Protein AF-A0A927XDM3-F1 (afdb_monomer)

Nearest PDB structures (foldseek):
  4xz7-assembly1_A  TM=6.081E-01  e=1.871E-02  Streptococcus suis
  4xz7-assembly1_B  TM=6.356E-01  e=3.618E-02  Streptococcus suis
  3kd4-assembly1_A  TM=6.542E-01  e=2.753E-01  Parabacteroides distasonis ATCC 8503

Sequence (492 aa):
MLEIELCDEKDWSDNLYTIGISQMDKSLSIYLEDIDSFEKAIKDKEYFNKCAEEEISLCQDIDCDDAVKDWNFFKNNFDNLFEMADYVRLSFGRIDELEFLRKNKILKNKKVVLTGFYSLDDIEQIEKLEKKYNEFDNIYVQLTGNIDYVSLDDCKKTINKINEIVNSVKTLNLSPMENVMYVYDLVRNREYKEEEKEKGENSTKSRDLSKVLFGDKIVCVGFSKLYSFILRKLGIEIYINELEHTFDETSGHMRNIAHIVDPKYNIDGVYYFDSTWDSKIKGKSYLYKYKYFAKTKDQIEEENIRNNLIDEMIKTSMADLFESVSDIIYSDDQDALIEYIKTINYVSTMAIGKRIIDLSSILINYSKFDKDKFLDKFEECINYFCKDISAEKMLEILFNVRKIEYYINPEYYPFELIDLANIAYNSGWTFEDLSCLNNDEKFLYTIFGGSANIFVKQFKDYESKKNLEKEIAQVKLTRTLRNALDKKTHVE

Structure (mmCIF, N/CA/C/O backbone):
data_AF-A0A927XDM3-F1
#
_entry.id   AF-A0A927XDM3-F1
#
loop_
_atom_site.group_PDB
_atom_site.id
_atom_site.type_symbol
_atom_site.label_atom_id
_atom_site.label_alt_id
_atom_site.label_comp_id
_atom_site.label_asym_id
_atom_site.label_entity_id
_atom_site.label_seq_id
_atom_site.pdbx_PDB_ins_code
_atom_site.Cartn_x
_atom_site.Cartn_y
_atom_site.Cartn_z
_atom_site.occupancy
_atom_site.B_iso_or_equiv
_atom_site.auth_seq_id
_atom_site.auth_comp_id
_atom_site.auth_asym_id
_atom_site.auth_atom_id
_atom_site.pdbx_PDB_model_num
ATOM 1 N N . MET A 1 1 ? -8.895 13.170 22.038 1.00 75.19 1 MET A N 1
ATOM 2 C CA . MET A 1 1 ? -10.264 12.611 22.032 1.00 75.19 1 MET A CA 1
ATOM 3 C C . MET A 1 1 ? -10.433 11.735 23.256 1.00 75.19 1 MET A C 1
ATOM 5 O O . MET A 1 1 ? -9.469 11.090 23.654 1.00 75.19 1 MET A O 1
ATOM 9 N N . LEU A 1 2 ? -11.615 11.769 23.872 1.00 87.06 2 LEU A N 1
ATOM 10 C CA . LEU A 1 2 ? -11.936 10.986 25.068 1.00 87.06 2 LEU A CA 1
ATOM 11 C C . LEU A 1 2 ? -12.886 9.841 24.700 1.00 87.06 2 LEU A C 1
ATOM 13 O O . LEU A 1 2 ? -13.912 10.074 24.056 1.00 87.06 2 LEU A O 1
ATOM 17 N N . GLU A 1 3 ? -12.559 8.633 25.147 1.00 91.12 3 GLU A N 1
ATOM 18 C CA . GLU A 1 3 ? -13.411 7.446 25.055 1.00 91.12 3 GLU A CA 1
ATOM 19 C C . GLU A 1 3 ? -13.861 6.995 26.454 1.00 91.12 3 GLU A C 1
ATOM 21 O O . GLU A 1 3 ? -13.099 7.064 27.419 1.00 91.12 3 GLU A O 1
ATOM 26 N N . ILE A 1 4 ? -15.106 6.527 26.560 1.00 92.88 4 ILE A N 1
ATOM 27 C CA . ILE A 1 4 ? -15.579 5.748 27.710 1.00 92.88 4 ILE A CA 1
ATOM 28 C C . ILE A 1 4 ? -15.838 4.325 27.235 1.00 92.88 4 ILE A C 1
ATOM 3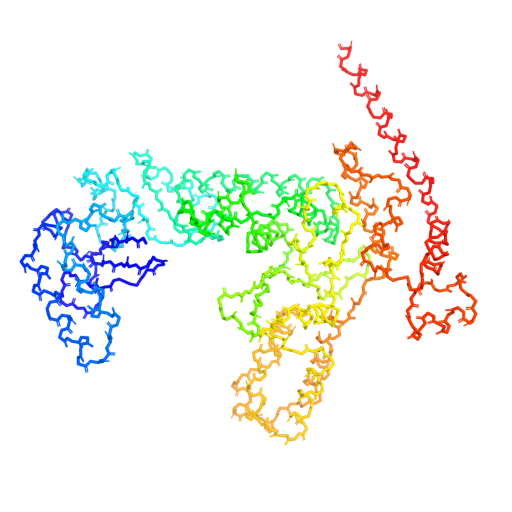0 O O . ILE A 1 4 ? -16.669 4.114 26.354 1.00 92.88 4 ILE A O 1
ATOM 34 N N . GLU A 1 5 ? -15.165 3.350 27.825 1.00 92.62 5 GLU A N 1
ATOM 35 C CA . GLU A 1 5 ? -15.413 1.934 27.572 1.00 92.62 5 GLU A CA 1
ATOM 36 C C . GLU A 1 5 ? -16.345 1.377 28.653 1.00 92.62 5 GLU A C 1
A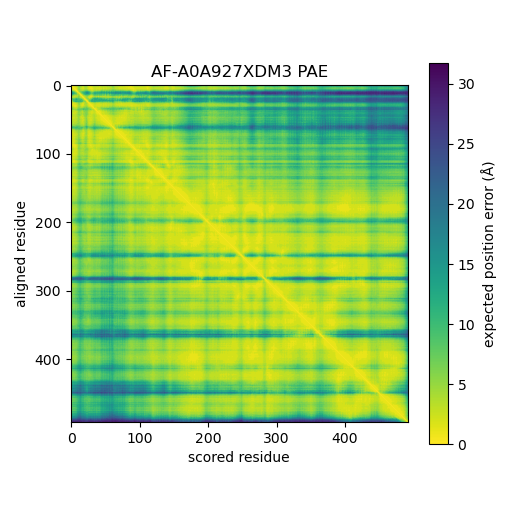TOM 38 O O . GLU A 1 5 ? -16.157 1.626 29.839 1.00 92.62 5 GLU A O 1
ATOM 43 N N . LEU A 1 6 ? -17.383 0.650 28.256 1.00 93.19 6 LEU A N 1
ATOM 44 C CA . LEU A 1 6 ? -18.324 -0.005 29.157 1.00 93.19 6 LEU A CA 1
ATOM 45 C C . LEU A 1 6 ? -18.084 -1.509 29.103 1.00 93.19 6 LEU A C 1
ATOM 47 O O . LEU A 1 6 ? -18.240 -2.115 28.041 1.00 93.19 6 LEU A O 1
ATOM 51 N N . CYS A 1 7 ? -17.736 -2.090 30.246 1.00 90.44 7 CYS A N 1
ATOM 52 C CA . CYS A 1 7 ? -17.370 -3.497 30.389 1.00 90.44 7 CYS A CA 1
ATOM 53 C C . CYS A 1 7 ? -18.324 -4.205 31.355 1.00 90.44 7 CYS A C 1
ATOM 55 O O . CYS A 1 7 ? -18.867 -3.571 32.251 1.00 90.44 7 CYS A O 1
ATOM 57 N N . ASP A 1 8 ? -18.511 -5.514 31.228 1.00 87.88 8 ASP A N 1
ATOM 58 C CA . ASP A 1 8 ? -19.307 -6.331 32.168 1.00 87.88 8 ASP A CA 1
ATOM 59 C C . ASP A 1 8 ? -18.548 -7.546 32.729 1.00 87.88 8 ASP A C 1
ATOM 61 O O . ASP A 1 8 ? -19.041 -8.277 33.594 1.00 87.88 8 ASP A O 1
ATOM 65 N N . GLU A 1 9 ? -17.315 -7.737 32.271 1.00 82.44 9 GLU A N 1
ATOM 66 C CA . GLU A 1 9 ? -16.350 -8.661 32.840 1.00 82.44 9 GLU A CA 1
ATOM 67 C C . GLU A 1 9 ? -15.187 -7.848 33.394 1.00 82.44 9 GLU A C 1
ATOM 69 O O . GLU A 1 9 ? -14.654 -6.978 32.711 1.00 82.44 9 GLU A O 1
ATOM 74 N N . LYS A 1 10 ? -14.827 -8.095 34.656 1.00 71.81 10 LYS A N 1
ATOM 75 C CA . LYS A 1 10 ? -13.660 -7.468 35.274 1.00 71.81 10 LYS A CA 1
ATOM 76 C C . LYS A 1 10 ? -12.417 -8.197 34.800 1.00 71.81 10 LYS A C 1
ATOM 78 O O . LYS A 1 10 ? -12.337 -9.409 34.998 1.00 71.81 10 LYS A O 1
ATOM 83 N N . ASP A 1 11 ? -11.466 -7.459 34.233 1.00 58.72 11 ASP A N 1
ATOM 84 C CA . ASP A 1 11 ? -10.171 -8.030 33.890 1.00 58.72 11 ASP A CA 1
ATOM 85 C C . ASP A 1 11 ? -9.396 -8.304 35.182 1.00 58.72 11 ASP A C 1
ATOM 87 O O . ASP A 1 11 ? -9.333 -9.463 35.586 1.00 58.72 11 ASP A O 1
ATOM 91 N N . TRP A 1 12 ? -8.867 -7.293 35.890 1.00 54.94 12 TRP A N 1
ATOM 92 C CA . TRP A 1 12 ? -7.896 -7.542 36.979 1.00 54.94 12 TRP A CA 1
ATOM 93 C C . TRP A 1 12 ? -8.115 -6.785 38.302 1.00 54.94 12 TRP A C 1
ATOM 95 O O . TRP A 1 12 ? -7.462 -7.133 39.286 1.00 54.94 12 TRP A O 1
ATOM 105 N N . SER A 1 13 ? -9.009 -5.790 38.375 1.00 60.94 13 SER A N 1
ATOM 106 C CA . SER A 1 13 ? -9.266 -5.029 39.611 1.00 60.94 13 SER A CA 1
ATOM 107 C C . SER A 1 13 ? -10.704 -5.196 40.104 1.00 60.94 13 SER A C 1
ATOM 109 O O . SER A 1 13 ? -11.640 -5.351 39.321 1.00 60.94 13 SER A O 1
ATOM 111 N N . ASP A 1 14 ? -10.899 -5.141 41.425 1.00 67.12 14 ASP A N 1
ATOM 112 C CA . ASP A 1 14 ? -12.238 -5.090 42.024 1.00 67.12 14 ASP A CA 1
ATOM 113 C C . ASP A 1 14 ? -12.919 -3.722 41.818 1.00 67.12 14 ASP A C 1
ATOM 115 O O . ASP A 1 14 ? -14.111 -3.582 42.117 1.00 67.12 14 ASP A O 1
ATOM 119 N N . ASN A 1 15 ? -12.203 -2.738 41.265 1.00 74.62 15 ASN A N 1
ATOM 120 C CA . ASN A 1 15 ? -12.685 -1.383 41.035 1.00 74.62 15 ASN A CA 1
ATOM 121 C C . ASN A 1 15 ? -13.685 -1.314 39.876 1.00 74.62 15 ASN A C 1
ATOM 123 O O . ASN A 1 15 ? -13.601 -2.046 38.894 1.00 74.62 15 ASN A O 1
ATOM 127 N N . LEU A 1 16 ? -14.657 -0.406 39.995 1.00 78.31 16 LEU A N 1
ATOM 128 C CA . LEU A 1 16 ? -15.640 -0.135 38.938 1.00 78.31 16 LEU A CA 1
ATOM 129 C C . LEU A 1 16 ? -15.058 0.728 37.812 1.00 78.31 16 LEU A C 1
ATOM 131 O O . LEU A 1 16 ? -15.636 0.773 36.733 1.00 78.31 16 LEU A O 1
ATOM 135 N N . TYR A 1 17 ? -13.932 1.401 38.052 1.00 82.94 17 TYR A N 1
ATOM 136 C CA . TYR A 1 17 ? -13.277 2.274 37.083 1.00 82.94 17 TYR A CA 1
ATOM 137 C C . TYR A 1 17 ? -11.819 1.878 36.918 1.00 82.94 17 TYR A C 1
ATOM 139 O O . TYR A 1 17 ? -11.118 1.704 37.914 1.00 82.94 17 TYR A O 1
ATOM 147 N N . THR A 1 18 ? -11.352 1.822 35.676 1.00 81.00 18 THR A N 1
ATOM 148 C CA . THR A 1 18 ? -9.933 1.647 35.339 1.00 81.00 18 THR A CA 1
ATOM 149 C C . THR A 1 18 ? -9.558 2.533 34.156 1.00 81.00 18 THR A C 1
ATOM 151 O O . THR A 1 18 ? -10.417 2.886 33.350 1.00 81.00 18 THR A O 1
ATOM 154 N N . ILE A 1 19 ? -8.279 2.892 34.018 1.00 78.88 19 ILE A N 1
ATOM 155 C CA . ILE A 1 19 ? -7.796 3.508 32.773 1.00 78.88 19 ILE A CA 1
ATOM 156 C C . ILE A 1 19 ? -7.815 2.434 31.688 1.00 78.88 19 ILE A C 1
ATOM 158 O O . ILE A 1 19 ? -7.207 1.375 31.847 1.00 78.88 19 ILE A O 1
ATOM 162 N N . GLY A 1 20 ? -8.549 2.705 30.613 1.00 63.19 20 GLY A N 1
ATOM 163 C CA . GLY A 1 20 ? -8.662 1.806 29.474 1.00 63.19 20 GLY A CA 1
ATOM 164 C C . GLY A 1 20 ? -7.456 1.928 28.549 1.00 63.19 20 GLY A C 1
ATOM 165 O O . GLY A 1 20 ? -6.890 3.010 28.380 1.00 63.19 20 GLY A O 1
ATOM 166 N N . ILE A 1 21 ? -7.090 0.827 27.895 1.00 61.19 21 ILE A N 1
ATOM 167 C CA . ILE A 1 21 ? -6.158 0.856 26.764 1.00 61.19 21 ILE A CA 1
ATOM 168 C C . ILE A 1 21 ? -7.001 1.030 25.501 1.00 61.19 21 ILE A C 1
ATOM 170 O O . ILE A 1 21 ? -7.742 0.127 25.116 1.00 61.19 21 ILE A O 1
ATOM 174 N N . SER A 1 22 ? -6.897 2.187 24.847 1.00 65.12 22 SER A N 1
ATOM 175 C CA . SER A 1 22 ? -7.654 2.480 23.623 1.00 65.12 22 SER A CA 1
ATOM 176 C C . SER A 1 22 ? -6.773 3.071 22.528 1.00 65.12 22 SER A C 1
ATOM 178 O O . SER A 1 22 ? -5.648 3.493 22.781 1.00 65.12 22 SER A O 1
ATOM 180 N N . GLN A 1 23 ? -7.314 3.146 21.310 1.00 61.59 23 GLN A N 1
ATOM 181 C CA . GLN A 1 23 ? -6.679 3.863 20.198 1.00 61.59 23 GLN A CA 1
ATOM 182 C C . GLN A 1 23 ? -6.833 5.395 20.302 1.00 61.59 23 GLN A C 1
ATOM 184 O O . GLN A 1 23 ? -6.335 6.121 19.443 1.00 61.59 23 GLN A O 1
ATOM 189 N N . MET A 1 24 ? -7.532 5.890 21.328 1.00 71.62 24 MET A N 1
ATOM 190 C CA . MET A 1 24 ? -7.765 7.310 21.598 1.00 71.62 24 MET A CA 1
ATOM 191 C C . MET A 1 24 ? -6.788 7.843 22.652 1.00 71.62 24 MET A C 1
ATOM 193 O O . MET A 1 24 ? -6.254 7.080 23.452 1.00 71.62 24 MET A O 1
ATOM 197 N N . ASP A 1 25 ? -6.610 9.170 22.693 1.00 70.38 25 ASP A N 1
ATOM 198 C CA . ASP A 1 25 ? -5.656 9.834 23.599 1.00 70.38 25 ASP A CA 1
ATOM 199 C C . ASP A 1 25 ? -5.871 9.487 25.081 1.00 70.38 25 ASP A C 1
ATOM 201 O O . ASP A 1 25 ? -4.912 9.457 25.844 1.00 70.38 25 ASP A O 1
ATOM 205 N N . LYS A 1 26 ? -7.130 9.287 25.500 1.00 83.50 26 LYS A N 1
ATOM 206 C CA . LYS A 1 26 ? -7.512 8.909 26.868 1.00 83.50 26 LYS A CA 1
ATOM 207 C C . LYS A 1 26 ? -8.747 8.018 26.841 1.00 83.50 26 LYS A C 1
ATOM 209 O O . LYS A 1 26 ? -9.722 8.357 26.163 1.00 83.50 26 LYS A O 1
ATOM 214 N N . SER A 1 27 ? -8.738 6.946 27.631 1.00 88.75 27 SER A N 1
ATOM 215 C CA . SER A 1 27 ? -9.899 6.072 27.814 1.00 88.75 27 SER A CA 1
ATOM 216 C C . SER A 1 27 ? -10.136 5.744 29.283 1.00 88.75 27 SER A C 1
ATOM 218 O O . SER A 1 27 ? -9.196 5.512 30.045 1.00 88.75 27 SER A O 1
ATOM 220 N N . LEU A 1 28 ? -11.406 5.761 29.677 1.00 90.75 28 LEU A N 1
ATOM 221 C CA . LEU A 1 28 ? -11.872 5.344 30.994 1.00 90.75 28 LEU A CA 1
ATOM 222 C C . LEU A 1 28 ? -12.797 4.141 30.819 1.00 90.75 28 LEU A C 1
ATOM 224 O O . LEU A 1 28 ? -13.868 4.276 30.224 1.00 90.75 28 LEU A O 1
ATOM 228 N N . SER A 1 29 ? -12.416 2.996 31.374 1.00 90.56 29 SER A N 1
ATOM 229 C CA . SER A 1 29 ? -13.266 1.809 31.414 1.00 90.56 29 SER A CA 1
ATOM 230 C C . SER A 1 29 ? -14.144 1.845 32.667 1.00 90.56 29 SER A C 1
ATOM 232 O O . SER A 1 29 ? -13.667 2.122 33.770 1.00 90.56 29 SER A O 1
ATOM 234 N N . ILE A 1 30 ? -15.437 1.583 32.493 1.00 91.06 30 ILE A N 1
ATOM 235 C CA . ILE A 1 30 ? -16.455 1.515 33.540 1.00 91.06 30 ILE A CA 1
ATOM 236 C C . ILE A 1 30 ? -17.048 0.111 33.518 1.00 91.06 30 ILE A C 1
ATOM 238 O O . ILE A 1 30 ? -17.697 -0.283 32.547 1.00 91.06 30 ILE A O 1
ATOM 242 N N . TYR A 1 31 ? -16.862 -0.631 34.602 1.00 89.81 31 TYR A N 1
ATOM 243 C CA . TYR A 1 31 ? -17.476 -1.940 34.769 1.00 89.81 31 TYR A CA 1
ATOM 244 C C . TYR A 1 31 ? -18.938 -1.783 35.183 1.00 89.81 31 TYR A C 1
ATOM 246 O O . TYR A 1 31 ? -19.283 -0.942 36.007 1.00 89.81 31 TYR A O 1
ATOM 254 N N . LEU A 1 32 ? -19.812 -2.593 34.606 1.00 89.44 32 LEU A N 1
ATOM 255 C CA . LEU A 1 32 ? -21.243 -2.602 34.854 1.00 89.44 32 LEU A CA 1
ATOM 256 C C . LEU A 1 32 ? -21.636 -3.983 35.369 1.00 89.44 32 LEU A C 1
ATOM 258 O O . LEU A 1 32 ? -21.255 -5.002 34.799 1.00 89.44 32 LEU A O 1
ATOM 262 N N . GLU A 1 33 ? -22.394 -4.018 36.461 1.00 83.62 33 GLU A N 1
ATOM 263 C CA . GLU A 1 33 ? -22.899 -5.279 37.019 1.00 83.62 33 GLU A CA 1
ATOM 264 C C . GLU A 1 33 ? -24.073 -5.811 36.192 1.00 83.62 33 GLU A C 1
ATOM 266 O O . GLU A 1 33 ? -24.224 -7.018 36.006 1.00 83.62 33 GLU A O 1
ATOM 271 N N . ASP A 1 34 ? -24.902 -4.894 35.692 1.00 83.56 34 ASP A N 1
ATOM 272 C CA . ASP A 1 34 ? -26.066 -5.184 34.874 1.00 83.56 34 ASP A CA 1
ATOM 273 C C . ASP A 1 34 ? -26.437 -3.987 33.977 1.00 83.56 34 ASP A C 1
ATOM 275 O O . ASP A 1 34 ? -25.771 -2.950 33.926 1.00 83.56 34 ASP A O 1
ATOM 279 N N . ILE A 1 35 ? -27.543 -4.144 33.255 1.00 81.31 35 ILE A N 1
ATOM 280 C CA . ILE A 1 35 ? -28.071 -3.168 32.304 1.00 81.31 35 ILE A CA 1
ATOM 281 C C . ILE A 1 35 ? -28.556 -1.848 32.946 1.00 81.31 35 ILE A C 1
ATOM 283 O O . ILE A 1 35 ? -28.614 -0.821 32.264 1.00 81.31 35 ILE A O 1
ATOM 287 N N . ASP A 1 36 ? -28.934 -1.872 34.230 1.00 84.94 36 ASP A N 1
ATOM 288 C CA . ASP A 1 36 ? -29.385 -0.723 35.040 1.00 84.94 36 ASP A CA 1
ATOM 289 C C . ASP A 1 36 ? -28.214 0.023 35.700 1.00 84.94 36 ASP A C 1
ATOM 291 O O . ASP A 1 36 ? -28.317 1.199 36.059 1.00 84.94 36 ASP A O 1
ATOM 295 N N . SER A 1 37 ? -27.080 -0.667 35.759 1.00 84.12 37 SER A N 1
ATOM 296 C CA . SER A 1 37 ? -25.703 -0.248 35.978 1.00 84.12 37 SER A CA 1
ATOM 297 C C . SER A 1 37 ? -25.343 1.215 35.727 1.00 84.12 37 SER A C 1
ATOM 299 O O . SER A 1 37 ? -24.777 1.936 36.557 1.00 84.12 37 SER A O 1
ATOM 301 N N . PHE A 1 38 ? -25.606 1.614 34.487 1.00 89.31 38 PHE A N 1
ATOM 302 C CA . PHE A 1 38 ? -24.821 2.628 33.798 1.00 89.31 38 PHE A CA 1
ATOM 303 C C . PHE A 1 38 ? -25.061 4.045 34.309 1.00 89.31 38 PHE A C 1
ATOM 305 O O . PHE A 1 38 ? -24.111 4.742 34.665 1.00 89.31 38 PHE A O 1
ATOM 312 N N . GLU A 1 39 ? -26.323 4.475 34.395 1.00 86.12 39 GLU A N 1
ATOM 313 C CA . GLU A 1 39 ? -26.633 5.835 34.846 1.00 86.12 39 GLU A CA 1
ATOM 314 C C . GLU A 1 39 ? -26.163 6.097 36.276 1.00 86.12 39 GLU A C 1
ATOM 316 O O . GLU A 1 39 ? -25.776 7.220 36.599 1.00 86.12 39 GLU A O 1
ATOM 321 N N . LYS A 1 40 ? -26.201 5.070 37.132 1.00 87.31 40 LYS A N 1
ATOM 322 C CA . LYS A 1 40 ? -25.673 5.159 38.491 1.00 87.31 40 LYS A CA 1
ATOM 323 C C . LYS A 1 40 ? -24.156 5.327 38.451 1.00 87.31 40 LYS A C 1
ATOM 325 O O . LYS A 1 40 ? -23.647 6.254 39.071 1.00 87.31 40 LYS A O 1
ATOM 330 N N . ALA A 1 41 ? -23.458 4.495 37.677 1.00 87.12 41 ALA A N 1
ATOM 331 C CA . ALA A 1 41 ? -22.002 4.533 37.566 1.00 87.12 41 ALA A CA 1
ATOM 332 C C . ALA A 1 41 ? -21.479 5.890 37.061 1.00 87.12 41 ALA A C 1
ATOM 334 O O . ALA A 1 41 ? -20.530 6.429 37.615 1.00 87.12 41 ALA A O 1
ATOM 335 N N . ILE A 1 42 ? -22.113 6.521 36.073 1.00 88.56 42 ILE A N 1
ATOM 336 C CA . ILE A 1 42 ? -21.639 7.830 35.575 1.00 88.56 42 ILE A CA 1
ATOM 337 C C . ILE A 1 42 ? -21.996 9.016 36.489 1.00 88.56 42 ILE A C 1
ATOM 339 O O . ILE A 1 42 ? -21.547 10.131 36.245 1.00 88.56 42 ILE A O 1
ATOM 343 N N . LYS A 1 43 ? -22.819 8.803 37.526 1.00 88.69 43 LYS A N 1
ATOM 344 C CA . LYS A 1 43 ? -23.237 9.839 38.491 1.00 88.69 43 LYS A CA 1
ATOM 345 C C . LYS A 1 43 ? -22.589 9.668 39.872 1.00 88.69 43 LYS A C 1
ATOM 347 O O . LYS A 1 43 ? -22.655 10.591 40.683 1.00 88.69 43 LYS A O 1
ATOM 352 N N . ASP A 1 44 ? -21.964 8.523 40.152 1.00 90.75 44 ASP A N 1
ATOM 353 C CA . ASP A 1 44 ? -21.393 8.190 41.464 1.00 90.75 44 ASP A CA 1
ATOM 354 C C . ASP A 1 44 ? -19.975 8.757 41.655 1.00 90.75 44 ASP A C 1
ATOM 356 O O . ASP A 1 44 ? -18.963 8.055 41.629 1.00 90.75 44 ASP A O 1
ATOM 360 N N . LYS A 1 45 ? -19.902 10.078 41.846 1.00 91.69 45 LYS A N 1
ATOM 361 C CA . LYS A 1 45 ? -18.635 10.800 42.033 1.00 91.69 45 LYS A CA 1
ATOM 362 C C . LYS A 1 45 ? -17.870 10.365 43.281 1.00 91.69 45 LYS A C 1
ATOM 364 O O . LYS A 1 45 ? -16.642 10.406 43.296 1.00 91.69 45 LYS A O 1
ATOM 369 N N . GLU A 1 46 ? -18.584 10.012 44.347 1.00 90.81 46 GLU A N 1
ATOM 370 C CA . GLU A 1 46 ? -17.966 9.612 45.612 1.00 90.81 46 GLU A CA 1
ATOM 371 C C . GLU A 1 46 ? -17.207 8.298 45.434 1.00 90.81 46 GLU A C 1
ATOM 373 O O . GLU A 1 46 ? -16.020 8.224 45.762 1.00 90.81 46 GLU A O 1
ATOM 378 N N . TYR A 1 47 ? -17.857 7.301 44.831 1.00 88.69 47 TYR A N 1
ATOM 379 C CA . TYR A 1 47 ? -17.221 6.023 44.549 1.00 88.69 47 TYR A CA 1
ATOM 380 C C . TYR A 1 47 ? -16.106 6.153 43.501 1.00 88.69 47 TYR A C 1
ATOM 382 O O . TYR A 1 47 ? -15.026 5.597 43.695 1.00 88.69 47 TYR A O 1
ATOM 390 N N . PHE A 1 48 ? -16.304 6.966 42.454 1.00 91.38 48 PHE A N 1
ATOM 391 C CA . PHE A 1 48 ? -15.245 7.273 41.486 1.00 91.38 48 PHE A CA 1
ATOM 392 C C . PHE A 1 48 ? -13.995 7.856 42.154 1.00 91.38 48 PHE A C 1
ATOM 394 O O . PHE A 1 48 ? -12.888 7.383 41.907 1.00 91.38 48 PHE A O 1
ATOM 401 N N . ASN A 1 49 ? -14.154 8.867 43.016 1.00 90.94 49 ASN A N 1
ATOM 402 C CA . ASN A 1 49 ? -13.025 9.502 43.700 1.00 90.94 49 ASN A CA 1
ATOM 403 C C . ASN A 1 49 ? -12.252 8.511 44.565 1.00 90.94 49 ASN A C 1
ATOM 405 O O . ASN A 1 49 ? -11.026 8.585 44.605 1.00 90.94 49 ASN A O 1
ATOM 409 N N . LYS A 1 50 ? -12.964 7.590 45.223 1.00 89.94 50 LYS A N 1
ATOM 410 C CA . LYS A 1 50 ? -12.350 6.527 46.013 1.00 89.94 50 LYS A CA 1
ATOM 411 C C . LYS A 1 50 ? -11.492 5.611 45.135 1.00 89.94 50 LYS A C 1
ATOM 413 O O . LYS A 1 50 ? -10.318 5.433 45.441 1.00 89.94 50 LYS A O 1
ATOM 418 N N . CYS A 1 51 ? -12.040 5.093 44.031 1.00 88.19 51 CYS A N 1
ATOM 419 C CA . CYS A 1 51 ? -11.275 4.259 43.096 1.00 88.19 51 CYS A CA 1
ATOM 420 C C . CYS A 1 51 ? -10.071 5.019 42.522 1.00 88.19 51 CYS A C 1
ATOM 422 O O . CYS A 1 51 ? -8.964 4.498 42.518 1.00 88.19 51 CYS A O 1
ATOM 424 N N . ALA A 1 52 ? -10.254 6.274 42.102 1.00 88.81 52 ALA A N 1
ATOM 425 C CA . ALA A 1 52 ? -9.169 7.085 41.556 1.00 88.81 52 ALA A CA 1
ATOM 426 C C . ALA A 1 52 ? -8.042 7.331 42.578 1.00 88.81 52 ALA A C 1
ATOM 428 O O . ALA A 1 52 ? -6.877 7.352 42.200 1.00 88.81 52 ALA A O 1
ATOM 429 N N . GLU A 1 53 ? -8.354 7.524 43.863 1.00 89.81 53 GLU A N 1
ATOM 430 C CA . GLU A 1 53 ? -7.341 7.686 44.919 1.00 89.81 53 GLU A CA 1
ATOM 431 C C . GLU A 1 53 ? -6.550 6.400 45.175 1.00 89.81 53 GLU A C 1
ATOM 433 O O . GLU A 1 53 ? -5.327 6.460 45.306 1.00 89.81 53 GLU A O 1
ATOM 438 N N . GLU A 1 54 ? -7.230 5.252 45.202 1.00 87.75 54 GLU A N 1
ATOM 439 C CA . GLU A 1 54 ? -6.589 3.938 45.327 1.00 87.75 54 GLU A CA 1
ATOM 440 C C . GLU A 1 54 ? -5.649 3.671 44.139 1.00 87.75 54 GLU A C 1
ATOM 442 O O . GLU A 1 54 ? -4.486 3.316 44.335 1.00 87.75 54 GLU A O 1
ATOM 447 N N . GLU A 1 55 ? -6.106 3.933 42.913 1.00 86.94 55 GLU A N 1
ATOM 448 C CA . GLU A 1 55 ? -5.321 3.729 41.689 1.00 86.94 55 GLU A CA 1
ATOM 449 C C . GLU A 1 55 ? -4.151 4.719 41.559 1.00 86.94 55 GLU A C 1
ATOM 451 O O . GLU A 1 55 ? -3.052 4.320 41.178 1.00 86.94 55 GLU A O 1
ATOM 456 N N . ILE A 1 56 ? -4.331 5.997 41.922 1.00 87.12 56 ILE A N 1
ATOM 457 C CA . ILE A 1 56 ? -3.229 6.979 41.954 1.00 87.12 56 ILE A CA 1
ATOM 458 C C . ILE A 1 56 ? -2.143 6.533 42.933 1.00 87.12 56 ILE A C 1
ATOM 460 O O . ILE A 1 56 ? -0.964 6.612 42.589 1.00 87.12 56 ILE A O 1
ATOM 464 N N . SER A 1 57 ? -2.522 6.059 44.126 1.00 85.69 57 SER A N 1
ATOM 465 C CA . SER A 1 57 ? -1.560 5.560 45.115 1.00 85.69 57 SER A CA 1
ATOM 466 C C . SER A 1 57 ? -0.758 4.385 44.555 1.00 85.69 57 SER A C 1
ATOM 468 O O . SER A 1 57 ? 0.465 4.382 44.657 1.00 85.69 57 SER A O 1
ATOM 470 N N . LEU A 1 58 ? -1.429 3.427 43.908 1.00 84.38 58 LEU A N 1
ATOM 471 C CA . LEU A 1 58 ? -0.770 2.281 43.276 1.00 84.38 58 LEU A CA 1
ATOM 472 C C . LEU A 1 58 ? 0.174 2.709 42.145 1.00 84.38 58 LEU A C 1
ATOM 474 O O . LEU A 1 58 ? 1.287 2.199 42.058 1.00 84.38 58 LEU A O 1
ATOM 478 N N . CYS A 1 59 ? -0.239 3.658 41.299 1.00 83.25 59 CYS A N 1
ATOM 479 C CA . CYS A 1 59 ? 0.580 4.156 40.190 1.00 83.25 59 CYS A CA 1
ATOM 480 C C . CYS A 1 59 ? 1.834 4.900 40.676 1.00 83.25 59 CYS A C 1
ATOM 482 O O . CYS A 1 59 ? 2.884 4.794 40.044 1.00 83.25 59 CYS A O 1
ATOM 484 N N . GLN A 1 60 ? 1.737 5.632 41.791 1.00 82.19 60 GLN A N 1
ATOM 485 C CA . GLN A 1 60 ? 2.880 6.308 42.415 1.00 82.19 60 GLN A CA 1
ATOM 486 C C . GLN A 1 60 ? 3.902 5.313 42.973 1.00 82.19 60 GLN A C 1
ATOM 488 O O . GLN A 1 60 ? 5.101 5.556 42.870 1.00 82.19 60 GLN A O 1
ATOM 493 N N . ASP A 1 61 ? 3.449 4.175 43.501 1.00 78.06 61 ASP A N 1
ATOM 494 C CA . ASP A 1 61 ? 4.336 3.134 44.035 1.00 78.06 61 ASP A CA 1
ATOM 495 C C . ASP A 1 61 ? 5.155 2.414 42.942 1.00 78.06 61 ASP A C 1
ATOM 497 O O . ASP A 1 61 ? 6.201 1.833 43.239 1.00 78.06 61 ASP A O 1
ATOM 501 N N . ILE A 1 62 ? 4.708 2.465 41.681 1.00 82.81 62 ILE A N 1
ATOM 502 C CA . ILE A 1 62 ? 5.383 1.861 40.515 1.00 82.81 62 ILE A CA 1
ATOM 503 C C . ILE A 1 62 ? 5.944 2.895 39.521 1.00 82.81 62 ILE A C 1
ATOM 505 O O . ILE A 1 62 ? 6.309 2.525 38.406 1.00 82.81 62 ILE A O 1
ATOM 509 N N . ASP A 1 63 ? 6.022 4.168 39.923 1.00 78.75 63 ASP A N 1
ATOM 510 C CA . ASP A 1 63 ? 6.603 5.281 39.148 1.00 78.75 63 ASP A CA 1
ATOM 511 C C . ASP A 1 63 ? 5.932 5.507 37.770 1.00 78.75 63 ASP A C 1
ATOM 513 O O . ASP A 1 63 ? 6.572 5.818 36.763 1.00 78.75 63 ASP A O 1
ATOM 517 N N . CYS A 1 64 ? 4.604 5.333 37.702 1.00 81.25 64 CYS A N 1
ATOM 518 C CA . CYS A 1 64 ? 3.815 5.512 36.479 1.00 81.25 64 CYS A CA 1
ATOM 519 C C . CYS A 1 64 ? 3.196 6.922 36.394 1.00 81.25 64 CYS A C 1
ATOM 521 O O . CYS A 1 64 ? 1.987 7.115 36.561 1.00 81.25 64 CYS A O 1
ATOM 523 N N . ASP A 1 65 ? 4.034 7.925 36.119 1.00 83.38 65 ASP A N 1
ATOM 524 C CA . ASP A 1 65 ? 3.646 9.345 36.084 1.00 83.38 65 ASP A CA 1
ATOM 525 C C . ASP A 1 65 ? 2.489 9.663 35.122 1.00 83.38 65 ASP A C 1
ATOM 527 O O . ASP A 1 65 ? 1.654 10.526 35.407 1.00 83.38 65 ASP A O 1
ATOM 531 N N . ASP A 1 66 ? 2.418 8.988 33.975 1.00 83.38 66 ASP A N 1
ATOM 532 C CA . ASP A 1 66 ? 1.386 9.262 32.972 1.00 83.38 66 ASP A CA 1
ATOM 533 C C . ASP A 1 66 ? 0.006 8.754 33.408 1.00 83.38 66 ASP A C 1
ATOM 535 O O . ASP A 1 66 ? -0.978 9.489 33.293 1.00 83.38 66 ASP A O 1
ATOM 539 N N . ALA A 1 67 ? -0.068 7.578 34.040 1.00 83.06 67 ALA A N 1
ATOM 540 C CA . ALA A 1 67 ? -1.316 7.076 34.615 1.00 83.06 67 ALA A CA 1
ATOM 541 C C . ALA A 1 67 ? -1.829 7.989 35.742 1.00 83.06 67 ALA A C 1
ATOM 543 O O . ALA A 1 67 ? -3.026 8.273 35.828 1.00 83.06 67 ALA A O 1
ATOM 544 N N . VAL A 1 68 ? -0.927 8.531 36.571 1.00 86.12 68 VAL A N 1
ATOM 545 C CA . VAL A 1 68 ? -1.284 9.518 37.604 1.00 86.12 68 VAL A CA 1
ATOM 546 C C . VAL A 1 68 ? -1.857 10.793 36.976 1.00 86.12 68 VAL A C 1
ATOM 548 O O . VAL A 1 68 ? -2.848 11.339 37.475 1.00 86.12 68 VAL A O 1
ATOM 551 N N . LYS A 1 69 ? -1.271 11.294 35.880 1.00 88.38 69 LYS A N 1
ATOM 552 C CA . LYS A 1 69 ? -1.802 12.466 35.157 1.00 88.38 69 LYS A CA 1
ATOM 553 C C . LYS A 1 69 ? -3.195 12.197 34.596 1.00 88.38 69 LYS A C 1
ATOM 555 O O . LYS A 1 69 ? -4.054 13.079 34.676 1.00 88.38 69 LYS A O 1
ATOM 560 N N . ASP A 1 70 ? -3.435 11.007 34.059 1.00 88.81 70 ASP A N 1
ATOM 561 C CA . ASP A 1 70 ? -4.728 10.636 33.488 1.00 88.81 70 ASP A CA 1
ATOM 562 C C . ASP A 1 70 ? -5.814 10.475 34.546 1.00 88.81 70 ASP A C 1
ATOM 564 O O . ASP A 1 70 ? -6.885 11.072 34.408 1.00 88.81 70 ASP A O 1
ATOM 568 N N . TRP A 1 71 ? -5.526 9.809 35.664 1.00 90.62 71 TRP A N 1
ATOM 569 C CA . TRP A 1 71 ? -6.461 9.745 36.788 1.00 90.62 71 TRP A CA 1
ATOM 570 C C . TRP A 1 71 ? -6.808 11.125 37.343 1.00 90.62 71 TRP A C 1
ATOM 572 O O . TRP A 1 71 ? -7.983 11.427 37.569 1.00 90.62 71 TRP A O 1
ATOM 582 N N . ASN A 1 72 ? -5.813 12.000 37.510 1.00 90.44 72 ASN A N 1
ATOM 583 C CA . ASN A 1 72 ? -6.054 13.377 37.940 1.00 90.44 72 ASN A CA 1
ATOM 584 C C . ASN A 1 72 ? -6.900 14.153 36.924 1.00 90.44 72 ASN A C 1
ATOM 586 O O . ASN A 1 72 ? -7.782 14.923 37.312 1.00 90.44 72 ASN A O 1
ATOM 590 N N . PHE A 1 73 ? -6.670 13.944 35.626 1.00 91.56 73 PHE A N 1
ATOM 591 C CA . PHE A 1 73 ? -7.514 14.509 34.580 1.00 91.56 73 PHE A CA 1
ATOM 592 C C . PHE A 1 73 ? -8.963 14.026 34.718 1.00 91.56 73 PHE A C 1
ATOM 594 O O . PHE A 1 73 ? -9.865 14.865 34.738 1.00 91.56 73 PHE A O 1
ATOM 601 N N . PHE A 1 74 ? -9.204 12.722 34.870 1.00 92.44 74 PHE A N 1
ATOM 602 C CA . PHE A 1 74 ? -10.560 12.189 35.016 1.00 92.44 74 PHE A CA 1
ATOM 603 C C . PHE A 1 74 ? -11.250 12.706 36.280 1.00 92.44 74 PHE A C 1
ATOM 605 O O . PHE A 1 74 ? -12.377 13.192 36.211 1.00 92.44 74 PHE A O 1
ATOM 612 N N . LYS A 1 75 ? -10.546 12.719 37.415 1.00 92.19 75 LYS A N 1
ATOM 613 C CA . LYS A 1 75 ? -11.050 13.239 38.695 1.00 92.19 75 LYS A CA 1
ATOM 614 C C . LYS A 1 75 ? -11.479 14.698 38.615 1.00 92.19 75 LYS A C 1
ATOM 616 O O . LYS A 1 75 ? -12.575 15.048 39.051 1.00 92.19 75 LYS A O 1
ATOM 621 N N . ASN A 1 76 ? -10.653 15.543 38.004 1.00 92.94 76 ASN A N 1
ATOM 622 C CA . ASN A 1 76 ? -10.945 16.970 37.865 1.00 92.94 76 ASN A CA 1
ATOM 623 C C . ASN A 1 76 ? -12.093 17.260 36.890 1.00 92.94 76 ASN A C 1
ATOM 625 O O . ASN A 1 76 ? -12.690 18.333 36.961 1.00 92.94 76 ASN A O 1
ATOM 629 N N . ASN A 1 77 ? -12.413 16.319 35.999 1.00 92.81 77 ASN A N 1
ATOM 630 C CA . ASN A 1 77 ? -13.424 16.495 34.960 1.00 92.81 77 ASN A CA 1
ATOM 631 C C . ASN A 1 77 ? -14.657 15.596 35.134 1.00 92.81 77 ASN A C 1
ATOM 633 O O . ASN A 1 77 ? -15.522 15.641 34.265 1.00 92.81 77 ASN A O 1
ATOM 637 N N . PHE A 1 78 ? -14.773 14.826 36.229 1.00 92.06 78 PHE A N 1
ATOM 638 C CA . PHE A 1 78 ? -15.783 13.768 36.404 1.00 92.06 78 PHE A CA 1
ATOM 639 C C . PHE A 1 78 ? -17.199 14.183 35.985 1.00 92.06 78 PHE A C 1
ATOM 641 O O . PHE A 1 78 ? -17.819 13.515 35.162 1.00 92.06 78 PHE A O 1
ATOM 648 N N . ASP A 1 79 ? -17.666 15.335 36.477 1.00 90.88 79 ASP A N 1
ATOM 649 C CA . ASP A 1 79 ? -19.030 15.829 36.237 1.00 90.88 79 ASP A CA 1
ATOM 650 C C . ASP A 1 79 ? -19.335 16.075 34.747 1.00 90.88 79 ASP A C 1
ATOM 652 O O . ASP A 1 79 ? -20.497 16.092 34.348 1.00 90.88 79 ASP A O 1
ATOM 656 N N . ASN A 1 80 ? -18.298 16.258 33.925 1.00 90.88 80 ASN A N 1
ATOM 657 C CA . ASN A 1 80 ? -18.400 16.507 32.490 1.00 90.88 80 ASN A CA 1
ATOM 658 C C . ASN A 1 80 ? -17.813 15.370 31.640 1.00 90.88 80 ASN A C 1
ATOM 660 O O . ASN A 1 80 ? -17.857 15.479 30.418 1.00 90.88 80 ASN A O 1
ATOM 664 N N . LEU A 1 81 ? -17.275 14.291 32.228 1.00 89.88 81 LEU A N 1
ATOM 665 C CA . LEU A 1 81 ? -16.570 13.243 31.472 1.00 89.88 81 LEU A CA 1
ATOM 666 C C . LEU A 1 81 ? -17.439 12.632 30.387 1.00 89.88 81 LEU A C 1
ATOM 668 O O . LEU A 1 81 ? -17.011 12.521 29.241 1.00 89.88 81 LEU A O 1
ATOM 672 N N . PHE A 1 82 ? -18.672 12.279 30.743 1.00 89.81 82 PHE A N 1
ATOM 673 C CA . PHE A 1 82 ? -19.596 11.709 29.779 1.00 89.81 82 PHE A CA 1
ATOM 674 C C . PHE A 1 82 ? -19.892 12.691 28.644 1.00 89.81 82 PHE A C 1
ATOM 676 O O . PHE A 1 82 ? -19.912 12.288 27.489 1.00 89.81 82 PHE A O 1
ATOM 683 N N . GLU A 1 83 ? -20.053 13.985 28.928 1.00 89.56 83 GLU A N 1
ATOM 684 C CA . GLU A 1 83 ? -20.270 15.003 27.894 1.00 89.56 83 GLU A CA 1
ATOM 685 C C . GLU A 1 83 ? -19.032 15.221 27.015 1.00 89.56 83 GLU A C 1
ATOM 687 O O . GLU A 1 83 ? -19.168 15.339 25.800 1.00 89.56 83 GLU A O 1
ATOM 692 N N . MET A 1 84 ? -17.836 15.178 27.604 1.00 89.56 84 MET A N 1
ATOM 693 C CA . MET A 1 84 ? -16.551 15.293 26.909 1.00 89.56 84 MET A CA 1
ATOM 694 C C . MET A 1 84 ? -16.210 14.073 26.049 1.00 89.56 84 MET A C 1
ATOM 696 O O . MET A 1 84 ? -15.394 14.194 25.138 1.00 89.56 84 MET A O 1
ATOM 700 N N . ALA A 1 85 ? -16.785 12.905 26.344 1.00 90.25 85 ALA A N 1
ATOM 701 C CA . ALA A 1 85 ? -16.531 11.691 25.584 1.00 90.25 85 ALA A CA 1
ATOM 702 C C . ALA A 1 85 ? -17.180 11.781 24.196 1.00 90.25 85 ALA A C 1
ATOM 704 O O . ALA A 1 85 ? -18.400 11.949 24.068 1.00 90.25 85 ALA A O 1
ATOM 705 N N . ASP A 1 86 ? -16.351 11.644 23.162 1.00 86.81 86 ASP A N 1
ATOM 706 C CA . ASP A 1 86 ? -16.794 11.565 21.769 1.00 86.81 86 ASP A CA 1
ATOM 707 C C . ASP A 1 86 ? -17.382 10.178 21.478 1.00 86.81 86 ASP A C 1
ATOM 709 O O . ASP A 1 86 ? -18.391 10.048 20.775 1.00 86.81 86 ASP A O 1
ATOM 713 N N . TYR A 1 87 ? -16.750 9.154 22.060 1.00 92.44 87 TYR A N 1
ATOM 714 C CA . TYR A 1 87 ? -17.034 7.744 21.835 1.00 92.44 87 TYR A CA 1
ATOM 715 C C . TYR A 1 87 ? -17.413 7.031 23.134 1.00 92.44 87 TYR A C 1
ATOM 717 O O . TYR A 1 87 ? -16.808 7.253 24.184 1.00 92.44 87 TYR A O 1
ATOM 725 N N . VAL A 1 88 ? -18.404 6.143 23.038 1.00 94.56 88 VAL A N 1
ATOM 726 C CA . VAL A 1 88 ? -18.741 5.172 24.083 1.00 94.56 88 VAL A CA 1
ATOM 727 C C . VAL A 1 88 ? -18.589 3.779 23.497 1.00 94.56 88 VAL A C 1
ATOM 729 O O . VAL A 1 88 ? -19.374 3.383 22.636 1.00 94.56 88 VAL A O 1
ATOM 732 N N . ARG A 1 89 ? -17.579 3.036 23.936 1.00 94.00 89 ARG A N 1
ATOM 733 C CA . ARG A 1 89 ? -17.301 1.687 23.453 1.00 94.00 89 ARG A CA 1
ATOM 734 C C . ARG A 1 89 ? -18.002 0.654 24.322 1.00 94.00 89 ARG A C 1
ATOM 736 O O . ARG A 1 89 ? -17.954 0.740 25.542 1.00 94.00 89 ARG A O 1
ATOM 743 N N . LEU A 1 90 ? -18.650 -0.320 23.694 1.00 94.19 90 LEU A N 1
ATOM 744 C CA . LEU A 1 90 ? -19.302 -1.439 24.375 1.00 94.19 90 LEU A CA 1
ATOM 745 C C . LEU A 1 90 ? -18.406 -2.671 24.293 1.00 94.19 90 LEU A C 1
ATOM 747 O O . LEU A 1 90 ? -18.072 -3.114 23.191 1.00 94.19 90 LEU A O 1
ATOM 751 N N . SER A 1 91 ? -18.025 -3.214 25.443 1.00 90.88 91 SER A N 1
ATOM 752 C CA . SER A 1 91 ? -17.199 -4.413 25.593 1.00 90.88 91 SER A CA 1
ATOM 753 C C . SER A 1 91 ? -17.927 -5.387 26.521 1.00 90.88 91 SER A C 1
ATOM 755 O O . SER A 1 91 ? -17.565 -5.565 27.682 1.00 90.88 91 SER A O 1
ATOM 757 N N . PHE A 1 92 ? -19.032 -5.953 26.030 1.00 91.50 92 PHE A N 1
ATOM 758 C CA . PHE A 1 92 ? -19.889 -6.837 26.819 1.00 91.50 92 PHE A CA 1
ATOM 759 C C . PHE A 1 92 ? -19.706 -8.306 26.429 1.00 91.50 92 PHE A C 1
ATOM 761 O O . PHE A 1 92 ? -19.819 -8.667 25.256 1.00 91.50 92 PHE A O 1
ATOM 768 N N . GLY A 1 93 ? -19.467 -9.165 27.418 1.00 86.81 93 GLY A N 1
ATOM 769 C CA . GLY A 1 93 ? -19.489 -10.622 27.288 1.00 86.81 93 GLY A CA 1
ATOM 770 C C . GLY A 1 93 ? -20.826 -11.256 27.692 1.00 86.81 93 GLY A C 1
ATOM 771 O O . GLY A 1 93 ? -21.148 -12.360 27.248 1.00 86.81 93 GLY A O 1
ATOM 772 N N . ARG A 1 94 ? -21.619 -10.576 28.528 1.00 88.56 94 ARG A N 1
ATOM 773 C CA . ARG A 1 94 ? -22.841 -11.088 29.181 1.00 88.56 94 ARG A CA 1
ATOM 774 C C . ARG A 1 94 ? -24.061 -10.196 28.955 1.00 88.56 94 ARG A C 1
ATOM 776 O O . ARG A 1 94 ? -25.161 -10.719 28.789 1.00 88.56 94 ARG A O 1
ATOM 783 N N . ILE A 1 95 ? -23.890 -8.878 28.978 1.00 91.12 95 ILE A N 1
ATOM 784 C CA . ILE A 1 95 ? -24.946 -7.885 28.776 1.00 91.12 95 ILE A CA 1
ATOM 785 C C . ILE A 1 95 ? -25.344 -7.864 27.294 1.00 91.12 95 ILE A C 1
ATOM 787 O O . ILE A 1 95 ? -24.502 -7.745 26.405 1.00 91.12 95 ILE A O 1
ATOM 791 N N . ASP A 1 96 ? -26.649 -7.937 27.015 1.00 91.88 96 ASP A N 1
ATOM 792 C CA . ASP A 1 96 ? -27.166 -7.761 25.657 1.00 91.88 96 ASP A CA 1
ATOM 793 C C . ASP A 1 96 ? -27.050 -6.289 25.232 1.00 91.88 96 ASP A C 1
ATOM 795 O O . ASP A 1 96 ? -27.739 -5.406 25.749 1.00 91.88 96 ASP A O 1
ATOM 799 N N . GLU A 1 97 ? -26.171 -6.021 24.266 1.00 92.94 97 GLU A N 1
ATOM 800 C CA . GLU A 1 97 ? -25.894 -4.672 23.762 1.00 92.94 97 GLU A CA 1
ATOM 801 C C . GLU A 1 97 ? -27.142 -3.956 23.218 1.00 92.94 97 GLU A C 1
ATOM 803 O O . GLU A 1 97 ? -27.279 -2.744 23.388 1.00 92.94 97 GLU A O 1
ATOM 808 N N . LEU A 1 98 ? -28.065 -4.671 22.560 1.00 93.38 98 LEU A N 1
ATOM 809 C CA . LEU A 1 98 ? -29.264 -4.055 21.980 1.00 93.38 98 LEU A CA 1
ATOM 810 C C . LEU A 1 98 ? -30.239 -3.640 23.074 1.00 93.38 98 LEU A C 1
ATOM 812 O O . LEU A 1 98 ? -30.785 -2.536 23.035 1.00 93.38 98 LEU A O 1
ATOM 816 N N . GLU A 1 99 ? -30.472 -4.516 24.048 1.00 94.25 99 GLU A N 1
ATOM 817 C CA . GLU A 1 99 ? -31.286 -4.189 25.212 1.00 94.25 99 GLU A CA 1
ATOM 818 C C . GLU A 1 99 ? -30.673 -3.007 25.970 1.00 94.25 99 GLU A C 1
ATOM 820 O O . GLU A 1 99 ? -31.381 -2.042 26.283 1.00 94.25 99 GLU A O 1
ATOM 825 N N . PHE A 1 100 ? -29.353 -3.032 26.184 1.00 94.75 100 PHE A N 1
ATOM 826 C CA . PHE A 1 100 ? -28.617 -1.968 26.861 1.00 94.75 100 PHE A CA 1
ATOM 827 C C . PHE A 1 100 ? -28.806 -0.616 26.173 1.00 94.75 100 PHE A C 1
ATOM 829 O O . PHE A 1 100 ? -29.169 0.366 26.829 1.00 94.75 100 PHE A O 1
ATOM 836 N N . LEU A 1 101 ? -28.648 -0.564 24.850 1.00 94.81 101 LEU A N 1
ATOM 837 C CA . LEU A 1 101 ? -28.838 0.655 24.065 1.00 94.81 101 LEU A CA 1
ATOM 838 C C . LEU A 1 101 ? -30.290 1.154 24.074 1.00 94.81 101 LEU A C 1
ATOM 840 O O . LEU A 1 101 ? -30.532 2.362 24.156 1.00 94.81 101 LEU A O 1
ATOM 844 N N . ARG A 1 102 ? -31.281 0.253 24.029 1.00 93.69 102 ARG A N 1
ATOM 845 C CA . ARG A 1 102 ? -32.709 0.626 24.110 1.00 93.69 102 ARG A CA 1
ATOM 846 C C . ARG A 1 102 ? -33.058 1.263 25.451 1.00 93.69 102 ARG A C 1
ATOM 848 O O . ARG A 1 102 ? -33.864 2.200 25.494 1.00 93.69 102 ARG A O 1
ATOM 855 N N . LYS A 1 103 ? -32.472 0.747 26.532 1.00 93.81 103 LYS A N 1
ATOM 856 C CA . LYS A 1 103 ? -32.706 1.218 27.899 1.00 93.81 103 LYS A CA 1
ATOM 857 C C . LYS A 1 103 ? -32.005 2.549 28.166 1.00 93.81 103 LYS A C 1
ATOM 859 O O . LYS A 1 103 ? -32.628 3.483 28.670 1.00 93.81 103 LYS A O 1
ATOM 864 N N . ASN A 1 104 ? -30.750 2.672 27.740 1.00 92.56 104 ASN A N 1
ATOM 865 C CA . ASN A 1 104 ? -29.885 3.814 28.028 1.00 92.56 104 ASN A CA 1
ATOM 866 C C . ASN A 1 104 ? -29.952 4.882 26.924 1.00 92.56 104 ASN A C 1
ATOM 868 O O . ASN A 1 104 ? -29.007 5.113 26.170 1.00 92.56 104 ASN A O 1
ATOM 872 N N . LYS A 1 105 ? -31.088 5.590 26.849 1.00 90.19 105 LYS A N 1
ATOM 873 C CA . LYS A 1 105 ? -31.368 6.597 25.801 1.00 90.19 105 LYS A CA 1
ATOM 874 C C . LYS A 1 105 ? -30.365 7.751 25.736 1.00 90.19 105 LYS A C 1
ATOM 876 O O . LYS A 1 105 ? -30.272 8.389 24.690 1.00 90.19 105 LYS A O 1
ATOM 881 N N . ILE A 1 106 ? -29.636 8.021 26.819 1.00 89.31 106 ILE A N 1
ATOM 882 C CA . ILE A 1 106 ? -28.589 9.050 26.864 1.00 89.31 106 ILE A CA 1
ATOM 883 C C . ILE A 1 106 ? -27.475 8.794 25.829 1.00 89.31 106 ILE A C 1
ATOM 885 O O . ILE A 1 106 ? -26.882 9.737 25.310 1.00 89.31 106 ILE A O 1
ATOM 889 N N . LEU A 1 107 ? -27.256 7.531 25.446 1.00 92.19 107 LEU A N 1
ATOM 890 C CA . LEU A 1 107 ? -26.243 7.134 24.465 1.00 92.19 107 LEU A CA 1
ATOM 891 C C . LEU A 1 107 ? -26.580 7.543 23.030 1.00 92.19 107 LEU A C 1
ATOM 893 O O . LEU A 1 107 ? -25.681 7.589 22.200 1.00 92.19 107 LEU A O 1
ATOM 897 N N . LYS A 1 108 ? -27.837 7.896 22.725 1.00 89.25 108 LYS A N 1
ATOM 898 C CA . LYS A 1 108 ? -28.251 8.316 21.372 1.00 89.25 108 LYS A CA 1
ATOM 899 C C . LYS A 1 108 ? -27.509 9.550 20.858 1.00 89.25 108 LYS A C 1
ATOM 901 O O . LYS A 1 108 ? -27.405 9.739 19.656 1.00 89.25 108 LYS A O 1
ATOM 906 N N . ASN A 1 109 ? -26.992 10.378 21.764 1.00 87.94 109 ASN A N 1
ATOM 907 C CA . ASN A 1 109 ? -26.235 11.582 21.417 1.00 87.94 109 ASN A CA 1
ATOM 908 C C . ASN A 1 109 ? -24.717 11.337 21.355 1.00 87.94 109 ASN A C 1
ATOM 910 O O . ASN A 1 109 ? -23.953 12.288 21.206 1.00 87.94 109 ASN A O 1
ATOM 914 N N . LYS A 1 110 ? -24.270 10.085 21.509 1.00 92.62 110 LYS A N 1
ATOM 915 C CA . LYS A 1 110 ? -22.860 9.679 21.510 1.00 92.62 110 LYS A CA 1
ATOM 916 C C . LYS A 1 110 ? -22.555 8.779 20.328 1.00 92.62 110 LYS A C 1
ATOM 918 O O . LYS A 1 110 ? -23.453 8.119 19.819 1.00 92.62 110 LYS A O 1
ATOM 923 N N . LYS A 1 111 ? -21.292 8.713 19.907 1.00 95.25 111 LYS A N 1
ATOM 924 C CA . LYS A 1 111 ? -20.854 7.705 18.938 1.00 95.25 111 LYS A CA 1
ATOM 925 C C . LYS A 1 111 ? -20.619 6.394 19.682 1.00 95.25 111 LYS A C 1
ATOM 927 O O . LYS A 1 111 ? -19.674 6.282 20.457 1.00 95.25 111 LYS A O 1
ATOM 932 N N . VAL A 1 112 ? -21.499 5.423 19.489 1.00 96.19 112 VAL A N 1
ATOM 933 C CA . VAL A 1 112 ? -21.408 4.124 20.159 1.00 96.19 112 VAL A CA 1
ATOM 934 C C . VAL A 1 112 ? -20.535 3.198 19.328 1.00 96.19 112 VAL A C 1
ATOM 936 O O . VAL A 1 112 ? -20.829 2.969 18.160 1.00 96.19 112 VAL A O 1
ATOM 939 N N . VAL A 1 113 ? -19.483 2.649 19.923 1.00 95.50 113 VAL A N 1
ATOM 940 C CA . VAL A 1 113 ? -18.517 1.784 19.243 1.00 95.50 113 VAL A CA 1
ATOM 941 C C . VAL A 1 113 ? -18.743 0.337 19.654 1.00 95.50 113 VAL A C 1
ATOM 943 O O . VAL A 1 113 ? -18.731 0.020 20.843 1.00 95.50 113 VAL A O 1
ATOM 946 N N . LEU A 1 114 ? -18.924 -0.549 18.678 1.00 93.44 114 LEU A N 1
ATOM 947 C CA . LEU A 1 114 ? -18.988 -1.988 18.933 1.00 93.44 114 LEU A CA 1
ATOM 948 C C . LEU A 1 114 ? -17.585 -2.578 19.012 1.00 93.44 114 LEU A C 1
ATOM 950 O O . LEU A 1 114 ? -16.711 -2.246 18.207 1.00 93.44 114 LEU A O 1
ATOM 954 N N . THR A 1 115 ? -17.388 -3.512 19.937 1.00 86.94 115 THR A N 1
ATOM 955 C CA . THR A 1 115 ? -16.135 -4.258 20.018 1.00 86.94 115 THR A CA 1
ATOM 956 C C . THR A 1 115 ? -15.982 -5.208 18.833 1.00 86.94 115 THR A C 1
ATOM 958 O O . THR A 1 115 ? -16.907 -5.914 18.430 1.00 86.94 115 THR A O 1
ATOM 961 N N . GLY A 1 116 ? -14.793 -5.189 18.236 1.00 84.94 116 GLY A N 1
ATOM 962 C CA . GLY A 1 116 ? -14.448 -6.008 17.082 1.00 84.94 116 GLY A CA 1
ATOM 963 C C . GLY A 1 116 ? -13.659 -5.229 16.038 1.00 84.94 116 GLY A C 1
ATOM 964 O O . GLY A 1 116 ? -13.781 -4.012 15.914 1.00 84.94 116 GLY A O 1
ATOM 965 N N . PHE A 1 117 ? -12.851 -5.960 15.275 1.00 86.56 117 PHE A N 1
ATOM 966 C CA . PHE A 1 117 ? -12.114 -5.427 14.137 1.00 86.56 117 PHE A CA 1
ATOM 967 C C . PHE A 1 117 ? -12.720 -5.969 12.846 1.00 86.56 117 PHE A C 1
ATOM 969 O O . PHE A 1 117 ? -12.747 -7.182 12.630 1.00 86.56 117 PHE A O 1
ATOM 976 N N . TYR A 1 118 ? -13.213 -5.072 11.998 1.00 91.38 118 TYR A N 1
ATOM 977 C CA . TYR A 1 118 ? -13.975 -5.423 10.805 1.00 91.38 118 TYR A CA 1
ATOM 978 C C . TYR A 1 118 ? -13.135 -5.229 9.543 1.00 91.38 118 TYR A C 1
ATOM 980 O O . TYR A 1 118 ? -12.349 -4.281 9.421 1.00 91.38 118 TYR A O 1
ATOM 988 N N . SER A 1 119 ? -13.299 -6.137 8.582 1.00 89.00 119 SER A N 1
ATOM 989 C CA . SER A 1 119 ? -12.573 -6.082 7.314 1.00 89.00 119 SER A CA 1
ATOM 990 C C . SER A 1 119 ? -13.365 -5.349 6.236 1.00 89.00 119 SER A C 1
ATOM 992 O O . SER A 1 119 ? -14.563 -5.558 6.068 1.00 89.00 119 SER A O 1
ATOM 994 N N . LEU A 1 120 ? -12.665 -4.548 5.430 1.00 84.88 120 LEU A N 1
ATOM 995 C CA . LEU A 1 120 ? -13.202 -3.968 4.192 1.00 84.88 120 LEU A CA 1
ATOM 996 C C . LEU A 1 120 ? -13.483 -5.024 3.098 1.00 84.88 120 LEU A C 1
ATOM 998 O O . LEU A 1 120 ? -14.038 -4.697 2.040 1.00 84.88 120 LEU A O 1
ATOM 1002 N N . ASP A 1 121 ? -13.078 -6.275 3.320 1.00 85.50 121 ASP A N 1
ATOM 1003 C CA . ASP A 1 121 ? -13.365 -7.412 2.443 1.00 85.50 121 ASP A CA 1
ATOM 1004 C C . ASP A 1 121 ? -14.674 -8.134 2.802 1.00 85.50 121 ASP A C 1
ATOM 1006 O O . ASP A 1 121 ? -15.195 -8.875 1.971 1.00 85.50 121 ASP A O 1
ATOM 1010 N N . ASP A 1 122 ? -15.243 -7.888 3.988 1.00 87.50 122 ASP A N 1
ATOM 1011 C CA . ASP A 1 122 ? -16.425 -8.597 4.493 1.00 87.50 122 ASP A CA 1
ATOM 1012 C C . ASP A 1 122 ? -17.660 -7.683 4.540 1.00 87.50 122 ASP A C 1
ATOM 1014 O O . ASP A 1 122 ? -18.081 -7.184 5.587 1.00 87.50 122 ASP A O 1
ATOM 1018 N N . ILE A 1 123 ? -18.253 -7.440 3.366 1.00 89.06 123 ILE A N 1
ATOM 1019 C CA . ILE A 1 123 ? -19.483 -6.641 3.272 1.00 89.06 123 ILE A CA 1
ATOM 1020 C C . ILE A 1 123 ? -20.654 -7.303 4.009 1.00 89.06 123 ILE A C 1
ATOM 1022 O O . ILE A 1 123 ? -21.475 -6.605 4.599 1.00 89.06 123 ILE A O 1
ATOM 1026 N N . GLU A 1 124 ? -20.714 -8.637 4.024 1.00 91.56 124 GLU A N 1
ATOM 1027 C CA . GLU A 1 124 ? -21.808 -9.375 4.655 1.00 91.56 124 GLU A CA 1
ATOM 1028 C C . GLU A 1 124 ? -21.829 -9.158 6.167 1.00 91.56 124 GLU A C 1
ATOM 1030 O O . GLU A 1 124 ? -22.901 -9.054 6.767 1.00 91.56 124 GLU A O 1
ATOM 1035 N N . GLN A 1 125 ? -20.659 -9.086 6.806 1.00 92.25 125 GLN A N 1
ATOM 1036 C CA . GLN A 1 125 ? -20.555 -8.775 8.228 1.00 92.25 125 GLN A CA 1
ATOM 1037 C C . GLN A 1 125 ? -21.079 -7.368 8.532 1.00 92.25 125 GLN A C 1
ATOM 1039 O O . GLN A 1 125 ? -21.850 -7.203 9.479 1.00 92.25 125 GLN A O 1
ATOM 1044 N N . ILE A 1 126 ? -20.745 -6.375 7.703 1.00 92.69 126 ILE A N 1
ATOM 1045 C CA . ILE A 1 126 ? -21.265 -5.007 7.851 1.00 92.69 126 ILE A CA 1
ATOM 1046 C C . ILE A 1 126 ? -22.784 -4.966 7.643 1.00 92.69 126 ILE A C 1
ATOM 1048 O O . ILE A 1 126 ? -23.494 -4.363 8.444 1.00 92.69 126 ILE A O 1
ATOM 1052 N N . GLU A 1 127 ? -23.315 -5.666 6.640 1.00 92.62 127 GLU A N 1
ATOM 1053 C CA . GLU A 1 127 ? -24.764 -5.744 6.398 1.00 92.62 127 GLU A CA 1
ATOM 1054 C C . GLU A 1 127 ? -25.517 -6.448 7.539 1.00 92.62 127 GLU A C 1
ATOM 1056 O O . GLU A 1 127 ? -26.633 -6.056 7.895 1.00 92.62 127 GLU A O 1
ATOM 1061 N N . LYS A 1 128 ? -24.911 -7.470 8.160 1.00 94.25 128 LYS A N 1
ATOM 1062 C CA . LYS A 1 128 ? -25.460 -8.119 9.363 1.00 94.25 128 LYS A CA 1
ATOM 1063 C C . LYS A 1 128 ? -25.542 -7.139 10.530 1.00 94.25 128 LYS A C 1
ATOM 1065 O O . LYS A 1 128 ? -26.563 -7.129 11.219 1.00 94.25 128 LYS A O 1
ATOM 1070 N N . LEU A 1 129 ? -24.514 -6.313 10.738 1.00 93.69 129 LEU A N 1
ATOM 1071 C CA . LEU A 1 129 ? -24.533 -5.267 11.762 1.00 93.69 129 LEU A CA 1
ATOM 1072 C C . LEU A 1 129 ? -25.589 -4.204 11.462 1.00 93.69 129 LEU A C 1
ATOM 1074 O O . LEU A 1 129 ? -26.405 -3.920 12.333 1.00 93.69 129 LEU A O 1
ATOM 1078 N N . GLU A 1 130 ? -25.648 -3.682 10.234 1.00 92.88 130 GLU A N 1
ATOM 1079 C CA . GLU A 1 130 ? -26.682 -2.715 9.834 1.00 92.88 130 GLU A CA 1
ATOM 1080 C C . GLU A 1 130 ? -28.085 -3.251 10.114 1.00 92.88 130 GLU A C 1
ATOM 1082 O O . GLU A 1 130 ? -28.938 -2.536 10.632 1.00 92.88 130 GLU A O 1
ATOM 1087 N N . LYS A 1 131 ? -28.332 -4.529 9.809 1.00 94.50 131 LYS A N 1
ATOM 1088 C CA . LYS A 1 131 ? -29.621 -5.163 10.084 1.00 94.50 131 LYS A CA 1
ATOM 1089 C C . LYS A 1 131 ? -29.886 -5.313 11.584 1.00 94.50 131 LYS A C 1
ATOM 1091 O O . LYS A 1 131 ? -31.026 -5.132 12.004 1.00 94.50 131 LYS A O 1
ATOM 1096 N N . LYS A 1 132 ? -28.868 -5.678 12.373 1.00 95.00 132 LYS A N 1
ATOM 1097 C CA . LYS A 1 132 ? -28.977 -5.889 13.827 1.00 95.00 132 LYS A CA 1
ATOM 1098 C C . LYS A 1 132 ? -29.243 -4.578 14.575 1.00 95.00 132 LYS A C 1
ATOM 1100 O O . LYS A 1 132 ? -30.082 -4.575 15.469 1.00 95.00 132 LYS A O 1
ATOM 1105 N N . TYR A 1 133 ? -28.573 -3.490 14.194 1.00 94.56 133 TYR A N 1
ATOM 1106 C CA . TYR A 1 133 ? -28.649 -2.183 14.861 1.00 94.56 133 TYR A CA 1
ATOM 1107 C C . TYR A 1 133 ? -29.412 -1.130 14.040 1.00 94.56 133 TYR A C 1
ATOM 1109 O O . TYR A 1 133 ? -29.179 0.061 14.198 1.00 94.56 133 TYR A O 1
ATOM 1117 N N . ASN A 1 134 ? -30.339 -1.544 13.174 1.00 93.38 134 ASN A N 1
ATOM 1118 C CA . ASN A 1 134 ? -31.050 -0.658 12.241 1.00 93.38 134 ASN A CA 1
ATOM 1119 C C . ASN A 1 134 ? -31.855 0.486 12.894 1.00 93.38 134 ASN A C 1
ATOM 1121 O O . ASN A 1 134 ? -32.250 1.427 12.210 1.00 93.38 134 ASN A O 1
ATOM 1125 N N . GLU A 1 135 ? -32.142 0.391 14.192 1.00 93.56 135 GLU A N 1
ATOM 1126 C CA . GLU A 1 135 ? -32.831 1.420 14.977 1.00 93.56 135 GLU A CA 1
ATOM 1127 C C . GLU A 1 135 ? -31.886 2.493 15.557 1.00 93.56 135 GLU A C 1
ATOM 1129 O O . GLU A 1 135 ? -32.361 3.446 16.180 1.00 93.56 135 GLU A O 1
ATOM 1134 N N . PHE A 1 136 ? -30.572 2.348 15.350 1.00 93.75 136 PHE A N 1
ATOM 1135 C CA . PHE A 1 136 ? -29.518 3.234 15.842 1.00 93.75 136 PHE A CA 1
ATOM 1136 C C . PHE A 1 136 ? -28.683 3.772 14.669 1.00 93.75 136 PHE A C 1
ATOM 1138 O O . PHE A 1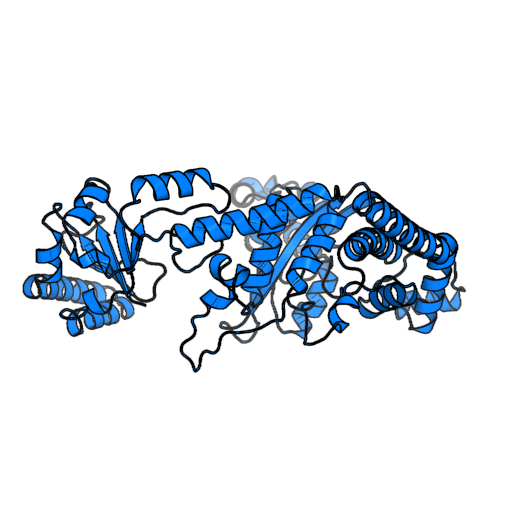 136 ? -28.118 3.009 13.889 1.00 93.75 136 PHE A O 1
ATOM 1145 N N . ASP A 1 137 ? -28.580 5.093 14.544 1.00 92.69 137 ASP A N 1
ATOM 1146 C CA . ASP A 1 137 ? -27.802 5.788 13.504 1.00 92.69 137 ASP A CA 1
ATOM 1147 C C . ASP A 1 137 ? -26.387 6.178 13.963 1.00 92.69 137 ASP A C 1
ATOM 1149 O O . ASP A 1 137 ? -25.543 6.586 13.166 1.00 92.69 137 ASP A O 1
ATOM 1153 N N . ASN A 1 138 ? -26.114 6.014 15.253 1.00 95.25 138 ASN A N 1
ATOM 1154 C CA . ASN A 1 138 ? -24.904 6.438 15.938 1.00 95.25 138 ASN A CA 1
ATOM 1155 C C . ASN A 1 138 ? -23.946 5.274 16.246 1.00 95.25 138 ASN A C 1
ATOM 1157 O O . ASN A 1 138 ? -23.166 5.366 17.193 1.00 95.25 138 ASN A O 1
ATOM 1161 N N . ILE A 1 139 ? -24.016 4.184 15.475 1.00 96.38 139 ILE A N 1
ATOM 1162 C CA . ILE A 1 139 ? -23.178 2.991 15.652 1.00 96.38 139 ILE A CA 1
ATOM 1163 C C . ILE A 1 139 ? -21.923 3.067 14.787 1.00 96.38 139 ILE A C 1
ATOM 1165 O O . ILE A 1 139 ? -21.989 3.313 13.579 1.00 96.38 139 ILE A O 1
ATOM 1169 N N . TYR A 1 140 ? -20.789 2.795 15.423 1.00 96.25 140 TYR A N 1
ATOM 1170 C CA . TYR A 1 140 ? -19.446 2.865 14.876 1.00 96.25 140 TYR A CA 1
ATOM 1171 C C . TYR A 1 140 ? -18.677 1.567 15.134 1.00 96.25 140 TYR A C 1
ATOM 1173 O O . TYR A 1 140 ? -18.968 0.817 16.067 1.00 96.25 140 TYR A O 1
ATOM 1181 N N . VAL A 1 141 ? -17.677 1.307 14.297 1.00 95.31 141 VAL A N 1
ATOM 1182 C CA . VAL A 1 141 ? -16.812 0.125 14.378 1.00 95.31 141 VAL A CA 1
ATOM 1183 C C . VAL A 1 141 ? -15.367 0.467 14.023 1.00 95.31 141 VAL A C 1
ATOM 1185 O O . VAL A 1 141 ? -15.112 1.431 13.293 1.00 95.31 141 VAL A O 1
ATOM 1188 N N . GLN A 1 142 ? -14.420 -0.359 14.477 1.00 93.38 142 GLN A N 1
ATOM 1189 C CA . GLN A 1 142 ? -13.054 -0.331 13.957 1.00 93.38 142 GLN A CA 1
ATOM 1190 C C . GLN A 1 142 ? -13.004 -1.031 12.596 1.00 93.38 142 GLN A C 1
ATOM 1192 O O . GLN A 1 142 ? -13.337 -2.213 12.485 1.00 93.38 142 GLN A O 1
ATOM 1197 N N . LEU A 1 143 ? -12.558 -0.319 11.561 1.00 93.81 143 LEU A N 1
ATOM 1198 C CA . LEU A 1 143 ? -12.513 -0.824 10.188 1.00 93.81 143 LEU A CA 1
ATOM 1199 C C . LEU A 1 143 ? -11.076 -0.885 9.668 1.00 93.81 143 LEU A C 1
ATOM 1201 O O . LEU A 1 143 ? -10.309 0.067 9.810 1.00 93.81 143 LEU A O 1
ATOM 1205 N N . THR A 1 144 ? -10.728 -1.981 8.996 1.00 91.38 144 THR A N 1
ATOM 1206 C CA . THR A 1 144 ? -9.416 -2.152 8.357 1.00 91.38 144 THR A CA 1
ATOM 1207 C C . THR A 1 144 ? -9.086 -0.974 7.440 1.00 91.38 144 THR A C 1
ATOM 1209 O O . THR A 1 144 ? -9.898 -0.570 6.613 1.00 91.38 144 THR A O 1
ATOM 1212 N N . GLY A 1 145 ? -7.869 -0.437 7.562 1.00 90.19 145 GLY A N 1
ATOM 1213 C CA . GLY A 1 145 ? -7.410 0.715 6.780 1.00 90.19 145 GLY A CA 1
ATOM 1214 C C . GLY A 1 145 ? -7.735 2.077 7.399 1.00 90.19 145 GLY A C 1
ATOM 1215 O O . GLY A 1 145 ? -7.202 3.081 6.920 1.00 90.19 145 GLY A O 1
ATOM 1216 N N . ASN A 1 146 ? -8.503 2.118 8.490 1.00 93.44 146 ASN A N 1
ATOM 1217 C CA . ASN A 1 146 ? -8.810 3.340 9.229 1.00 93.44 146 ASN A CA 1
ATOM 1218 C C . ASN A 1 146 ? -8.247 3.276 10.650 1.00 93.44 146 ASN A C 1
ATOM 1220 O O . ASN A 1 146 ? -8.169 2.202 11.246 1.00 93.44 146 ASN A O 1
ATOM 1224 N N . ILE A 1 147 ? -7.823 4.434 11.143 1.00 90.44 147 ILE A N 1
ATOM 1225 C CA . ILE A 1 147 ? -7.393 4.665 12.518 1.00 90.44 147 ILE A CA 1
ATOM 1226 C C . ILE A 1 147 ? -8.621 5.046 13.349 1.00 90.44 147 ILE A C 1
ATOM 1228 O O . ILE A 1 147 ? -8.861 4.428 14.376 1.00 90.44 147 ILE A O 1
ATOM 1232 N N . ASP A 1 148 ? -9.424 6.011 12.886 1.00 90.88 148 ASP A N 1
ATOM 1233 C CA . ASP A 1 148 ? -10.648 6.421 13.580 1.00 90.88 148 ASP A CA 1
ATOM 1234 C C . ASP A 1 148 ? -11.775 5.401 13.375 1.00 90.88 148 ASP A C 1
ATOM 1236 O O . ASP A 1 148 ? -11.828 4.665 12.376 1.00 90.88 148 ASP A O 1
ATOM 1240 N N . TYR A 1 149 ? -12.730 5.410 14.300 1.00 93.56 149 TYR A N 1
ATOM 1241 C CA . TYR A 1 149 ? -13.935 4.611 14.164 1.00 93.56 149 TYR A CA 1
ATOM 1242 C C . TYR A 1 149 ? -14.817 5.127 13.025 1.00 93.56 149 TYR A C 1
ATOM 1244 O O . TYR A 1 149 ? -14.918 6.324 12.740 1.00 93.56 149 TYR A O 1
ATOM 1252 N N . VAL A 1 150 ? -15.526 4.202 12.387 1.00 95.00 150 VAL A N 1
ATOM 1253 C CA . VAL A 1 150 ? -16.329 4.471 11.192 1.00 95.00 150 VAL A CA 1
ATOM 1254 C C . VAL A 1 150 ? -17.772 4.100 11.462 1.00 95.00 150 VAL A C 1
ATOM 1256 O O . VAL A 1 150 ? -18.030 3.031 12.011 1.00 95.00 150 VAL A O 1
ATOM 1259 N N . SER A 1 151 ? -18.716 4.954 11.066 1.00 95.25 151 SER A N 1
ATOM 1260 C CA . SER A 1 151 ? -20.133 4.605 11.166 1.00 95.25 151 SER A CA 1
ATOM 1261 C C . SER A 1 151 ? -20.465 3.438 10.234 1.00 95.25 151 SER A C 1
ATOM 1263 O O . SER A 1 151 ? -19.831 3.273 9.191 1.00 95.25 151 SER A O 1
ATOM 1265 N N . LEU A 1 152 ? -21.484 2.642 10.566 1.00 94.31 152 LEU A N 1
ATOM 1266 C CA . LEU A 1 152 ? -21.896 1.518 9.709 1.00 94.31 152 LEU A CA 1
ATOM 1267 C C . LEU A 1 152 ? -22.243 1.958 8.272 1.00 94.31 152 LEU A C 1
ATOM 1269 O O . LEU A 1 152 ? -21.859 1.291 7.309 1.00 94.31 152 LEU A O 1
ATOM 1273 N N . ASP A 1 153 ? -22.880 3.121 8.123 1.00 92.56 153 ASP A N 1
ATOM 1274 C CA . ASP A 1 153 ? -23.191 3.716 6.818 1.00 92.56 153 ASP A CA 1
ATOM 1275 C C . ASP A 1 153 ? -21.915 4.099 6.037 1.00 92.56 153 ASP A C 1
ATOM 1277 O O . ASP A 1 153 ? -21.771 3.754 4.857 1.00 92.56 153 ASP A O 1
ATOM 1281 N N . ASP A 1 154 ? -20.936 4.737 6.692 1.00 95.06 154 ASP A N 1
ATOM 1282 C CA . ASP A 1 154 ? -19.650 5.066 6.064 1.00 95.06 154 ASP A CA 1
ATOM 1283 C C . ASP A 1 154 ? -18.854 3.793 5.715 1.00 95.06 154 ASP A C 1
ATOM 1285 O O . ASP A 1 154 ? -18.214 3.753 4.659 1.00 95.06 154 ASP A O 1
ATOM 1289 N N . CYS A 1 155 ? -18.922 2.727 6.525 1.00 94.88 155 CYS A N 1
ATOM 1290 C CA . CYS A 1 155 ? -18.325 1.423 6.205 1.00 94.88 155 CYS A CA 1
ATOM 1291 C C . CYS A 1 155 ? -18.866 0.892 4.876 1.00 94.88 155 CYS A C 1
ATOM 1293 O O . CYS A 1 155 ? -18.096 0.586 3.961 1.00 94.88 155 CYS A O 1
ATOM 1295 N N . LYS A 1 156 ? -20.192 0.838 4.732 1.00 92.31 156 LYS A N 1
ATOM 1296 C CA . LYS A 1 156 ? -20.847 0.340 3.519 1.00 92.31 156 LYS A CA 1
ATOM 1297 C C . LYS A 1 156 ? -20.510 1.178 2.294 1.00 92.31 156 LYS A C 1
ATOM 1299 O O . LYS A 1 156 ? -20.170 0.626 1.246 1.00 92.31 156 LYS A O 1
ATOM 1304 N N . LYS A 1 157 ? -20.552 2.508 2.417 1.00 94.19 157 LYS A N 1
ATOM 1305 C CA . LYS A 1 157 ? -20.148 3.430 1.341 1.00 94.19 157 LYS A CA 1
ATOM 1306 C C . LYS A 1 157 ? -18.706 3.182 0.910 1.00 94.19 157 LYS A C 1
ATOM 1308 O O . LYS A 1 157 ? -18.442 3.060 -0.285 1.00 94.19 157 LYS A O 1
ATOM 1313 N N . THR A 1 158 ? -17.795 3.056 1.873 1.00 95.38 158 THR A N 1
ATOM 1314 C CA . THR A 1 158 ? -16.364 2.800 1.649 1.00 95.38 158 THR A CA 1
ATOM 1315 C C . THR A 1 158 ? -16.153 1.486 0.894 1.00 95.38 158 THR A C 1
ATOM 1317 O O . THR A 1 158 ? -15.512 1.477 -0.160 1.00 95.38 158 THR A O 1
ATOM 1320 N N . ILE A 1 159 ? -16.747 0.387 1.374 1.00 93.38 159 ILE A N 1
ATOM 1321 C CA . ILE A 1 159 ? -16.631 -0.941 0.751 1.00 93.38 159 ILE A CA 1
ATOM 1322 C C . ILE A 1 159 ? -17.198 -0.928 -0.670 1.00 93.38 159 ILE A C 1
ATOM 1324 O O . ILE A 1 159 ? -16.534 -1.386 -1.602 1.00 93.38 159 ILE A O 1
ATOM 1328 N N . ASN A 1 160 ? -18.391 -0.360 -0.856 1.00 93.81 160 ASN A N 1
ATOM 1329 C CA . ASN A 1 160 ? -19.029 -0.269 -2.167 1.00 93.81 160 ASN A CA 1
ATOM 1330 C C . ASN A 1 160 ? -18.194 0.547 -3.149 1.00 93.81 160 ASN A C 1
ATOM 1332 O O . ASN A 1 160 ? -18.020 0.118 -4.290 1.00 93.81 160 ASN A O 1
ATOM 1336 N N . LYS A 1 161 ? -17.628 1.680 -2.714 1.00 95.56 161 LYS A N 1
ATOM 1337 C CA . LYS A 1 161 ? -16.810 2.516 -3.594 1.00 95.56 161 LYS A CA 1
ATOM 1338 C C . LYS A 1 161 ? -15.539 1.805 -4.041 1.00 95.56 161 LYS A C 1
ATOM 1340 O O . LYS A 1 161 ? -15.170 1.878 -5.211 1.00 95.56 161 LYS A O 1
ATOM 1345 N N . ILE A 1 162 ? -14.885 1.083 -3.135 1.00 94.75 162 ILE A N 1
ATOM 1346 C CA . ILE A 1 162 ? -13.715 0.277 -3.489 1.00 94.75 162 ILE A CA 1
ATOM 1347 C C . ILE A 1 162 ? -14.109 -0.850 -4.447 1.00 94.75 162 ILE A C 1
ATOM 1349 O O . ILE A 1 162 ? -13.429 -1.059 -5.449 1.00 94.75 162 ILE A O 1
ATOM 1353 N N . ASN A 1 163 ? -15.203 -1.563 -4.172 1.00 94.38 163 ASN A N 1
ATOM 1354 C CA . ASN A 1 163 ? -15.669 -2.651 -5.031 1.00 94.38 163 ASN A CA 1
ATOM 1355 C C . ASN A 1 163 ? -16.033 -2.148 -6.435 1.00 94.38 163 ASN A C 1
ATOM 1357 O O . ASN A 1 163 ? -15.722 -2.820 -7.412 1.00 94.38 163 ASN A O 1
ATOM 1361 N N . GLU A 1 164 ? -16.628 -0.959 -6.556 1.00 95.75 164 GLU A N 1
ATOM 1362 C CA . GLU A 1 164 ? -16.877 -0.294 -7.840 1.00 95.75 164 GLU A CA 1
ATOM 1363 C C . GLU A 1 164 ? -15.567 -0.081 -8.617 1.00 95.75 164 GLU A C 1
ATOM 1365 O O . GLU A 1 164 ? -15.470 -0.488 -9.777 1.00 95.75 164 GLU A O 1
ATOM 1370 N N . ILE A 1 165 ? -14.538 0.480 -7.967 1.00 96.44 165 ILE A N 1
ATOM 1371 C CA . ILE A 1 165 ? -13.217 0.694 -8.578 1.00 96.44 165 ILE A CA 1
ATOM 1372 C C . ILE A 1 165 ? -12.618 -0.647 -9.015 1.00 96.44 165 ILE A C 1
ATOM 1374 O O . ILE A 1 165 ? -12.275 -0.812 -10.183 1.00 96.44 165 ILE A O 1
ATOM 1378 N N . VAL A 1 166 ? -12.544 -1.628 -8.115 1.00 96.62 166 VAL A N 1
ATOM 1379 C CA . VAL A 1 166 ? -11.966 -2.954 -8.388 1.00 96.62 166 VAL A CA 1
ATOM 1380 C C . VAL A 1 166 ? -12.691 -3.650 -9.536 1.00 96.62 166 VAL A C 1
ATOM 1382 O O . VAL A 1 166 ? -12.043 -4.168 -10.443 1.00 96.62 166 VAL A O 1
ATOM 1385 N N . ASN A 1 167 ? -14.024 -3.642 -9.537 1.00 96.19 167 ASN A N 1
ATOM 1386 C CA . ASN A 1 167 ? -14.814 -4.252 -10.602 1.00 96.19 167 ASN A CA 1
ATOM 1387 C C . ASN A 1 167 ? -14.564 -3.553 -11.939 1.00 96.19 167 ASN A C 1
ATOM 1389 O O . ASN A 1 167 ? -14.395 -4.239 -12.945 1.00 96.19 167 ASN A O 1
ATOM 1393 N N . SER A 1 168 ? -14.462 -2.219 -11.947 1.00 96.50 168 SER A N 1
ATOM 1394 C CA . SER A 1 168 ? -14.130 -1.467 -13.160 1.00 96.50 168 SER A CA 1
ATOM 1395 C C . SER A 1 168 ? -12.775 -1.890 -13.732 1.00 96.50 168 SER A C 1
ATOM 1397 O O . SER A 1 168 ? -12.691 -2.177 -14.924 1.00 96.50 168 SER A O 1
ATOM 1399 N N . VAL A 1 169 ? -11.750 -2.057 -12.886 1.00 97.44 169 VAL A N 1
ATOM 1400 C CA . VAL A 1 169 ? -10.417 -2.503 -13.316 1.00 97.44 169 VAL A CA 1
ATOM 1401 C C . VAL A 1 169 ? -10.449 -3.952 -13.812 1.00 97.44 169 VAL A C 1
ATOM 1403 O O . VAL A 1 169 ? -9.910 -4.243 -14.877 1.00 97.44 169 VAL A O 1
ATOM 1406 N N . LYS A 1 170 ? -11.158 -4.857 -13.119 1.00 96.12 170 LYS A N 1
ATOM 1407 C CA . LYS A 1 170 ? -11.300 -6.267 -13.539 1.00 96.12 170 LYS A CA 1
ATOM 1408 C C . LYS A 1 170 ? -11.891 -6.409 -14.942 1.00 96.12 170 LYS A C 1
ATOM 1410 O O . LYS A 1 170 ? -11.496 -7.316 -15.670 1.00 96.12 170 LYS A O 1
ATOM 1415 N N . THR A 1 171 ? -12.791 -5.511 -15.355 1.00 96.19 171 THR A N 1
ATOM 1416 C CA . THR A 1 171 ? -13.368 -5.554 -16.713 1.00 96.19 171 THR A CA 1
ATOM 1417 C C . THR A 1 171 ? -12.364 -5.263 -17.832 1.00 96.19 171 THR A C 1
ATOM 1419 O O . THR A 1 171 ? -12.625 -5.608 -18.983 1.00 96.19 171 THR A O 1
ATOM 1422 N N . LEU A 1 172 ? -11.213 -4.661 -17.512 1.00 96.06 172 LEU A N 1
ATOM 1423 C CA . LEU A 1 172 ? -10.191 -4.278 -18.488 1.00 96.06 172 LEU A CA 1
ATOM 1424 C C . LEU A 1 172 ? -9.296 -5.452 -18.910 1.00 96.06 172 LEU A C 1
ATOM 1426 O O . LEU A 1 172 ? -8.615 -5.345 -19.928 1.00 96.06 172 LEU A O 1
ATOM 1430 N N . ASN A 1 173 ? -9.314 -6.564 -18.161 1.00 94.31 173 ASN A N 1
ATOM 1431 C CA . ASN A 1 173 ? -8.529 -7.776 -18.432 1.00 94.31 173 ASN A CA 1
ATOM 1432 C C . ASN A 1 173 ? -7.027 -7.495 -18.660 1.00 94.31 173 ASN A C 1
ATOM 1434 O O . ASN A 1 173 ? -6.414 -7.990 -19.607 1.00 94.31 173 ASN A O 1
ATOM 1438 N N . LEU A 1 174 ? -6.465 -6.651 -17.795 1.00 97.62 174 LEU A N 1
ATOM 1439 C CA . LEU A 1 174 ? -5.056 -6.263 -17.777 1.00 97.62 174 LEU A CA 1
ATOM 1440 C C . LEU A 1 174 ? -4.173 -7.373 -17.188 1.00 97.62 174 LEU A C 1
ATOM 1442 O O . LEU A 1 174 ? -4.619 -8.121 -16.313 1.00 97.62 174 LEU A O 1
ATOM 1446 N N . SER A 1 175 ? -2.911 -7.451 -17.616 1.00 98.25 175 SER A N 1
ATOM 1447 C CA . SER A 1 175 ? -1.896 -8.288 -16.961 1.00 98.25 175 SER A CA 1
ATOM 1448 C C . SER A 1 175 ? -1.561 -7.769 -15.548 1.00 98.25 175 SER A C 1
ATOM 1450 O O . SER A 1 175 ? -1.938 -6.645 -15.200 1.00 98.25 175 SER A O 1
ATOM 1452 N N . PRO A 1 176 ? -0.869 -8.545 -14.692 1.00 98.56 176 PRO A N 1
ATOM 1453 C CA . PRO A 1 176 ? -0.510 -8.100 -13.343 1.00 98.56 176 PRO A CA 1
ATOM 1454 C C . PRO A 1 176 ? 0.197 -6.735 -13.296 1.00 98.56 176 PRO A C 1
ATOM 1456 O O . PRO A 1 176 ? -0.247 -5.850 -12.565 1.00 98.56 176 PRO A O 1
ATOM 1459 N N . MET A 1 177 ? 1.229 -6.512 -14.116 1.00 98.56 177 MET A N 1
ATOM 1460 C CA . MET A 1 177 ? 1.961 -5.240 -14.139 1.00 98.56 177 MET A CA 1
ATOM 1461 C C . MET A 1 177 ? 1.135 -4.101 -14.757 1.00 98.56 177 MET A C 1
ATOM 1463 O O . MET A 1 177 ? 1.231 -2.952 -14.324 1.00 98.56 177 MET A O 1
ATOM 1467 N N . GLU A 1 178 ? 0.267 -4.398 -15.726 1.00 98.75 178 GLU A N 1
ATOM 1468 C CA . GLU A 1 178 ? -0.670 -3.404 -16.260 1.00 98.75 178 GLU A CA 1
ATOM 1469 C C . GLU A 1 178 ? -1.704 -2.971 -15.210 1.00 98.75 178 GLU A C 1
ATOM 1471 O O . GLU A 1 178 ? -2.000 -1.783 -15.114 1.00 98.75 178 GLU A O 1
ATOM 1476 N N . ASN A 1 179 ? -2.222 -3.897 -14.390 1.00 98.69 179 ASN A N 1
ATOM 1477 C CA . ASN A 1 179 ? -3.101 -3.562 -13.263 1.00 98.69 179 ASN A CA 1
ATOM 1478 C C . ASN A 1 179 ? -2.383 -2.665 -12.251 1.00 98.69 179 ASN A C 1
ATOM 1480 O O . ASN A 1 179 ? -2.951 -1.666 -11.813 1.00 98.69 179 ASN A O 1
ATOM 1484 N N . VAL A 1 180 ? -1.133 -2.997 -11.912 1.00 98.75 180 VAL A N 1
ATOM 1485 C CA . VAL A 1 180 ? -0.275 -2.196 -11.022 1.00 98.75 180 VAL A CA 1
ATOM 1486 C C . VAL A 1 180 ? -0.152 -0.767 -11.556 1.00 98.75 180 VAL A C 1
ATOM 1488 O O . VAL A 1 180 ? -0.485 0.177 -10.843 1.00 98.75 180 VAL A O 1
ATOM 1491 N N . MET A 1 181 ? 0.217 -0.590 -12.829 1.00 98.69 181 MET A N 1
ATOM 1492 C CA . MET A 1 181 ? 0.351 0.738 -13.446 1.00 98.69 181 MET A CA 1
ATOM 1493 C C . MET A 1 181 ? -0.981 1.491 -13.567 1.00 98.69 181 MET A C 1
ATOM 1495 O O . MET A 1 181 ? -1.045 2.674 -13.237 1.00 98.69 181 MET A O 1
ATOM 1499 N N . TYR A 1 182 ? -2.055 0.823 -13.988 1.00 98.44 182 TYR A N 1
ATOM 1500 C CA . TYR A 1 182 ? -3.367 1.454 -14.139 1.00 98.44 182 TYR A CA 1
ATOM 1501 C C . TYR A 1 182 ? -3.912 1.954 -12.794 1.00 98.44 182 TYR A C 1
ATOM 1503 O O . TYR A 1 182 ? -4.363 3.093 -12.676 1.00 98.44 182 TYR A O 1
ATOM 1511 N N . VAL A 1 183 ? -3.829 1.131 -11.743 1.00 98.50 183 VAL A N 1
ATOM 1512 C CA . VAL A 1 183 ? -4.242 1.541 -10.392 1.00 98.50 183 VAL A CA 1
ATOM 1513 C C . VAL A 1 183 ? -3.323 2.638 -9.854 1.00 98.50 183 VAL A C 1
ATOM 1515 O O . VAL A 1 183 ? -3.800 3.550 -9.180 1.00 98.50 183 VAL A O 1
ATOM 1518 N N . TYR A 1 184 ? -2.032 2.609 -10.185 1.00 98.31 184 TYR A N 1
ATOM 1519 C CA . TYR A 1 184 ? -1.092 3.658 -9.797 1.00 98.31 184 TYR A CA 1
ATOM 1520 C C . TYR A 1 184 ? -1.514 5.019 -10.365 1.00 98.31 184 TYR A C 1
ATOM 1522 O O . TYR A 1 184 ? -1.575 5.999 -9.619 1.00 98.31 184 TYR A O 1
ATOM 1530 N N . ASP A 1 185 ? -1.911 5.075 -11.641 1.00 96.38 185 ASP A N 1
ATOM 1531 C CA . ASP A 1 185 ? -2.469 6.285 -12.255 1.00 96.38 185 ASP A CA 1
ATOM 1532 C C . ASP A 1 185 ? -3.793 6.726 -11.618 1.00 96.38 185 ASP A C 1
ATOM 1534 O O . ASP A 1 185 ? -3.972 7.920 -11.360 1.00 96.38 185 ASP A O 1
ATOM 1538 N N . LEU A 1 186 ? -4.699 5.792 -11.298 1.00 95.81 186 LEU A N 1
ATOM 1539 C CA . LEU A 1 186 ? -5.955 6.113 -10.604 1.00 95.81 186 LEU A CA 1
ATOM 1540 C C . LEU A 1 186 ? -5.713 6.811 -9.260 1.00 95.81 186 LEU A C 1
ATOM 1542 O O . LEU A 1 186 ? -6.385 7.796 -8.946 1.00 95.81 186 LEU A O 1
ATOM 1546 N N . VAL A 1 187 ? -4.766 6.306 -8.467 1.00 96.75 187 VAL A N 1
ATOM 1547 C CA . VAL A 1 187 ? -4.476 6.835 -7.128 1.00 96.75 187 VAL A CA 1
ATOM 1548 C C . VAL A 1 187 ? -3.703 8.152 -7.223 1.00 96.75 187 VAL A C 1
ATOM 1550 O O . VAL A 1 187 ? -4.109 9.143 -6.615 1.00 96.75 187 VAL A O 1
ATOM 1553 N N . ARG A 1 188 ? -2.630 8.208 -8.021 1.00 94.81 188 ARG A N 1
ATOM 1554 C CA . ARG A 1 188 ? -1.752 9.390 -8.125 1.00 94.81 188 ARG A CA 1
ATOM 1555 C C . ARG A 1 188 ? -2.395 10.582 -8.848 1.00 94.81 188 ARG A C 1
ATOM 1557 O O . ARG A 1 188 ? -1.887 11.695 -8.779 1.00 94.81 188 ARG A O 1
ATOM 1564 N N . ASN A 1 189 ? -3.539 10.380 -9.508 1.00 93.81 189 ASN A N 1
ATOM 1565 C CA . ASN A 1 189 ? -4.378 11.448 -10.066 1.00 93.81 189 ASN A CA 1
ATOM 1566 C C . ASN A 1 189 ? -4.947 12.405 -8.990 1.00 93.81 189 ASN A C 1
ATOM 1568 O O . ASN A 1 189 ? -5.541 13.443 -9.298 1.00 93.81 189 ASN A O 1
ATOM 1572 N N . ARG A 1 190 ? -4.780 12.076 -7.711 1.00 93.25 190 ARG A N 1
ATOM 1573 C CA . ARG A 1 190 ? -5.151 12.938 -6.593 1.00 93.25 190 ARG A CA 1
ATOM 1574 C C . ARG A 1 190 ? -4.039 13.923 -6.259 1.00 93.25 190 ARG A C 1
ATOM 1576 O O . ARG A 1 190 ? -2.864 13.601 -6.382 1.00 93.25 190 ARG A O 1
ATOM 1583 N N . GLU A 1 191 ? -4.429 15.120 -5.835 1.00 93.38 191 GLU A N 1
ATOM 1584 C CA . GLU A 1 191 ? -3.486 16.131 -5.360 1.00 93.38 191 GLU A CA 1
ATOM 1585 C C . GLU A 1 191 ? -3.093 15.840 -3.913 1.00 93.38 191 GLU A C 1
ATOM 1587 O O . GLU A 1 191 ? -3.966 15.597 -3.078 1.00 93.38 191 GLU A O 1
ATOM 1592 N N . TYR A 1 192 ? -1.789 15.852 -3.625 1.00 93.81 192 TYR A N 1
ATOM 1593 C CA . TYR A 1 192 ? -1.297 15.771 -2.254 1.00 93.81 192 TYR A CA 1
ATOM 1594 C C . TYR A 1 192 ? -1.807 16.974 -1.464 1.00 93.81 192 TYR A C 1
ATOM 1596 O O . TYR A 1 192 ? -1.537 18.125 -1.819 1.00 93.81 192 TYR A O 1
ATOM 1604 N N . LYS A 1 193 ? -2.562 16.711 -0.399 1.00 94.44 193 LYS A N 1
ATOM 1605 C CA . LYS A 1 193 ? -3.193 17.766 0.388 1.00 94.44 193 LYS A CA 1
ATOM 1606 C C . LYS A 1 193 ? -3.313 17.352 1.845 1.00 94.44 193 LYS A C 1
ATOM 1608 O O . LYS A 1 193 ? -4.115 16.482 2.187 1.00 94.44 193 LYS A O 1
ATOM 1613 N N . GLU A 1 194 ? -2.546 18.035 2.685 1.00 93.00 194 GLU A N 1
ATOM 1614 C CA . GLU A 1 194 ? -2.546 17.856 4.136 1.00 93.00 194 GLU A CA 1
ATOM 1615 C C . GLU A 1 194 ? -3.746 18.532 4.801 1.00 93.00 194 GLU A C 1
ATOM 1617 O O . GLU A 1 194 ? -4.398 19.434 4.250 1.00 93.00 194 GLU A O 1
ATOM 1622 N N . GLU A 1 195 ? -4.031 18.095 6.018 1.00 93.75 195 GLU A N 1
ATOM 1623 C CA . GLU A 1 195 ? -4.998 18.722 6.902 1.00 93.75 195 GLU A CA 1
ATOM 1624 C C . GLU A 1 195 ? -4.571 20.107 7.369 1.00 93.75 195 GLU A C 1
ATOM 1626 O O . GLU A 1 195 ? -3.401 20.417 7.583 1.00 93.75 195 GLU A O 1
ATOM 1631 N N . GLU A 1 196 ? -5.568 20.946 7.606 1.00 91.31 196 GLU A N 1
ATOM 1632 C CA . GLU A 1 196 ? -5.385 22.277 8.164 1.00 91.31 196 GLU A CA 1
ATOM 1633 C C . GLU A 1 196 ? -5.377 22.187 9.694 1.00 91.31 196 GLU A C 1
ATOM 1635 O O . GLU A 1 196 ? -6.394 22.416 10.353 1.00 91.31 196 GLU A O 1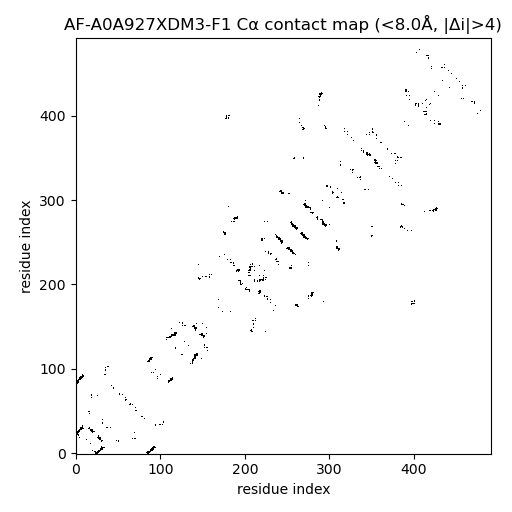
ATOM 1640 N N . LYS A 1 197 ? -4.212 21.850 10.270 1.00 85.19 197 LYS A N 1
ATOM 1641 C CA . LYS A 1 197 ? -4.029 21.699 11.730 1.00 85.19 197 LYS A CA 1
ATOM 1642 C C . LYS A 1 197 ? -4.491 22.929 12.519 1.00 85.19 197 LYS A C 1
ATOM 1644 O O . LYS A 1 197 ? -5.131 22.789 13.555 1.00 85.19 197 LYS A O 1
ATOM 1649 N N . GLU A 1 198 ? -4.251 24.133 11.996 1.00 86.06 198 GLU A N 1
ATOM 1650 C CA . GLU A 1 198 ? -4.691 25.403 12.601 1.00 86.06 198 GLU A CA 1
ATOM 1651 C C . GLU A 1 198 ? -6.220 25.527 12.720 1.00 86.06 198 GLU A C 1
ATOM 1653 O O . GLU A 1 198 ? -6.723 26.283 13.549 1.00 86.06 198 GLU A O 1
ATOM 1658 N N . LYS A 1 199 ? -6.972 24.771 11.911 1.00 87.25 199 LYS A N 1
ATOM 1659 C CA . LYS A 1 199 ? -8.439 24.692 11.960 1.00 87.25 199 LYS A CA 1
ATOM 1660 C C . LYS A 1 199 ? -8.946 23.504 12.782 1.00 87.25 199 LYS A C 1
ATOM 1662 O O . LYS A 1 199 ? -10.138 23.207 12.740 1.00 87.25 199 LYS A O 1
ATOM 1667 N N . GLY A 1 200 ? -8.062 22.817 13.507 1.00 83.06 200 GLY A N 1
ATOM 1668 C CA . GLY A 1 200 ? -8.403 21.648 14.318 1.00 83.06 200 GLY A CA 1
ATOM 1669 C C . GLY A 1 200 ? -8.731 20.400 13.495 1.00 83.06 200 GLY A C 1
ATOM 1670 O O . GLY A 1 200 ? -9.451 19.525 13.971 1.00 83.06 200 GLY A O 1
ATOM 1671 N N . GLU A 1 201 ? -8.259 20.306 12.247 1.00 88.44 201 GLU A N 1
ATOM 1672 C CA . GLU A 1 201 ? -8.460 19.101 11.443 1.00 88.44 201 GLU A CA 1
ATOM 1673 C C . GLU A 1 201 ? -7.608 17.929 11.957 1.00 88.44 201 GLU A C 1
ATOM 1675 O O . GLU A 1 201 ? -6.401 18.060 12.153 1.00 88.44 201 GLU A O 1
ATOM 1680 N N . ASN A 1 202 ? -8.241 16.766 12.143 1.00 87.69 202 ASN A N 1
ATOM 1681 C CA . ASN A 1 202 ? -7.555 15.540 12.545 1.00 87.69 202 ASN A CA 1
ATOM 1682 C C . ASN A 1 202 ? -6.827 14.896 11.353 1.00 87.69 202 ASN A C 1
ATOM 1684 O O . ASN A 1 202 ? -7.417 14.753 10.281 1.00 87.69 202 ASN A O 1
ATOM 1688 N N . SER A 1 203 ? -5.595 14.431 11.587 1.00 90.19 203 SER A N 1
ATOM 1689 C CA . SER A 1 203 ? -4.768 13.660 10.646 1.00 90.19 203 SER A CA 1
ATOM 1690 C C . SER A 1 203 ? -5.447 12.428 10.026 1.00 90.19 203 SER A C 1
ATOM 1692 O O . SER A 1 203 ? -5.000 11.912 9.008 1.00 90.19 203 SER A O 1
ATOM 1694 N N . THR A 1 204 ? -6.530 11.917 10.611 1.00 92.31 204 THR A N 1
ATOM 1695 C CA . THR A 1 204 ? -7.292 10.800 10.035 1.00 92.31 204 THR A CA 1
ATOM 1696 C C . THR A 1 204 ? -7.995 11.187 8.732 1.00 92.31 204 THR A C 1
ATOM 1698 O O . THR A 1 204 ? -8.220 10.323 7.883 1.00 92.31 204 THR A O 1
ATOM 1701 N N . LYS A 1 205 ? -8.262 12.481 8.488 1.00 94.56 205 LYS A N 1
ATOM 1702 C CA . LYS A 1 205 ? -8.920 12.956 7.256 1.00 94.56 205 LYS A CA 1
ATOM 1703 C C . LYS A 1 205 ? -8.156 12.596 5.978 1.00 94.56 205 LYS A C 1
ATOM 1705 O O . LYS A 1 205 ? -8.799 12.307 4.971 1.00 94.56 205 LYS A O 1
ATOM 1710 N N . SER A 1 206 ? -6.825 12.614 6.003 1.00 94.94 206 SER A N 1
ATOM 1711 C CA . SER A 1 206 ? -5.960 12.291 4.858 1.00 94.94 206 SER A CA 1
ATOM 1712 C C . SER A 1 206 ? -5.353 10.886 4.913 1.00 94.94 206 SER A C 1
ATOM 1714 O O . SER A 1 206 ? -4.642 10.494 3.980 1.00 94.94 206 SER A O 1
ATOM 1716 N N . ARG A 1 207 ? -5.616 10.127 5.989 1.00 95.44 207 ARG A N 1
ATOM 1717 C CA . ARG A 1 207 ? -4.986 8.826 6.280 1.00 95.44 207 ARG A CA 1
ATOM 1718 C C . ARG A 1 207 ? -5.961 7.649 6.319 1.00 95.44 207 ARG A C 1
ATOM 1720 O O . ARG A 1 207 ? -5.533 6.522 6.064 1.00 95.44 207 ARG A O 1
ATOM 1727 N N . ASP A 1 208 ? -7.233 7.882 6.627 1.00 95.62 208 ASP A N 1
ATOM 1728 C CA . ASP A 1 208 ? -8.252 6.832 6.705 1.00 95.62 208 ASP A CA 1
ATOM 1729 C C . ASP A 1 208 ? -8.936 6.648 5.358 1.00 95.62 208 ASP A C 1
ATOM 1731 O O . ASP A 1 208 ? -9.423 7.609 4.765 1.00 95.62 208 ASP A O 1
ATOM 1735 N N . LEU A 1 209 ? -9.029 5.409 4.877 1.00 95.44 209 LEU A N 1
ATOM 1736 C CA . LEU A 1 209 ? -9.663 5.079 3.598 1.00 95.44 209 LEU A CA 1
ATOM 1737 C C . LEU A 1 209 ? -11.097 5.609 3.496 1.00 95.44 209 LEU A C 1
ATOM 1739 O O . LEU A 1 209 ? -11.474 6.123 2.442 1.00 95.44 209 LEU A O 1
ATOM 1743 N N . SER A 1 210 ? -11.875 5.541 4.582 1.00 95.31 210 SER A N 1
ATOM 1744 C CA . SER A 1 210 ? -13.257 6.050 4.602 1.00 95.31 210 SER A CA 1
ATOM 1745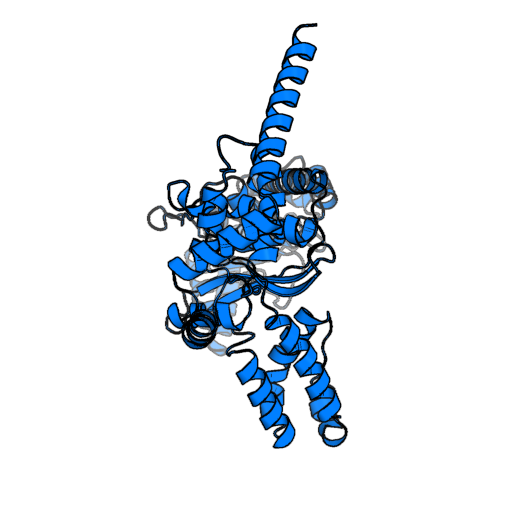 C C . SER A 1 210 ? -13.355 7.566 4.430 1.00 95.31 210 SER A C 1
ATOM 1747 O O . SER A 1 210 ? -14.389 8.064 4.000 1.00 95.31 210 SER A O 1
ATOM 1749 N N . LYS A 1 211 ? -12.295 8.321 4.734 1.00 96.00 211 LYS A N 1
ATOM 1750 C CA . LYS A 1 211 ? -12.253 9.779 4.548 1.00 96.00 211 LYS A CA 1
ATOM 1751 C C . LYS A 1 211 ? -11.538 10.145 3.259 1.00 96.00 211 LYS A C 1
ATOM 1753 O O . LYS A 1 211 ? -12.058 10.937 2.478 1.00 96.00 211 LYS A O 1
ATOM 1758 N N . VAL A 1 212 ? -10.424 9.479 2.972 1.00 96.31 212 VAL A N 1
ATOM 1759 C CA . VAL A 1 212 ? -9.652 9.640 1.743 1.00 96.31 212 VAL A CA 1
ATOM 1760 C C . VAL A 1 212 ? -10.535 9.389 0.525 1.00 96.31 212 VAL A C 1
ATOM 1762 O O . VAL A 1 212 ? -10.548 10.222 -0.370 1.00 96.31 212 VAL A O 1
ATOM 1765 N N . LEU A 1 213 ? -11.324 8.315 0.450 1.00 94.94 213 LEU A N 1
ATOM 1766 C CA . LEU A 1 213 ? -12.128 8.015 -0.751 1.00 94.94 213 LEU A CA 1
ATOM 1767 C C . LEU A 1 213 ? -13.135 9.103 -1.147 1.00 94.94 213 LEU A C 1
ATOM 1769 O O . LEU A 1 213 ? -13.450 9.220 -2.331 1.00 94.94 213 LEU A O 1
ATOM 1773 N N . PHE A 1 214 ? -13.634 9.876 -0.182 1.00 94.81 214 PHE A N 1
ATOM 1774 C CA . PHE A 1 214 ? -14.711 10.847 -0.402 1.00 94.81 214 PHE A CA 1
ATOM 1775 C C . PHE A 1 214 ? -14.286 12.304 -0.174 1.00 94.81 214 PHE A C 1
ATOM 1777 O O . PHE A 1 214 ? -15.025 13.217 -0.539 1.00 94.81 214 PHE A O 1
ATOM 1784 N N . GLY A 1 215 ? -13.113 12.532 0.415 1.00 93.88 215 GLY A N 1
ATOM 1785 C CA . GLY A 1 215 ? -12.531 13.849 0.649 1.00 93.88 215 GLY A CA 1
ATOM 1786 C C . GLY A 1 215 ? -11.491 14.245 -0.397 1.00 93.88 215 GLY A C 1
ATOM 1787 O O . GLY A 1 215 ? -11.122 13.475 -1.281 1.00 93.88 215 GLY A O 1
ATOM 1788 N N . ASP A 1 216 ? -10.983 15.466 -0.270 1.00 93.69 216 ASP A N 1
ATOM 1789 C CA . ASP A 1 216 ? -9.901 16.010 -1.095 1.00 93.69 216 ASP A CA 1
ATOM 1790 C C . ASP A 1 216 ? -8.526 15.941 -0.411 1.00 93.69 216 ASP A C 1
ATOM 1792 O O . ASP A 1 216 ? -7.509 16.142 -1.069 1.00 93.69 216 ASP A O 1
ATOM 1796 N N . LYS A 1 217 ? -8.491 15.639 0.891 1.00 95.62 217 LYS A N 1
ATOM 1797 C CA . LYS A 1 217 ? -7.272 15.461 1.684 1.00 95.62 217 LYS A CA 1
ATOM 1798 C C . LYS A 1 217 ? -6.703 14.060 1.482 1.00 95.62 217 LYS A C 1
ATOM 1800 O O . LYS A 1 217 ? -7.431 13.071 1.572 1.00 95.62 217 LYS A O 1
ATOM 1805 N N . ILE A 1 218 ? -5.408 13.976 1.206 1.00 96.94 218 ILE A N 1
ATOM 1806 C CA . ILE A 1 218 ? -4.670 12.718 1.087 1.00 96.94 218 ILE A CA 1
ATOM 1807 C C . ILE A 1 218 ? -3.170 12.996 1.227 1.00 96.94 218 ILE A C 1
ATOM 1809 O O . ILE A 1 218 ? -2.636 13.911 0.595 1.00 96.94 218 ILE A O 1
ATOM 1813 N N . VAL A 1 219 ? -2.503 12.195 2.056 1.00 96.25 219 VAL A N 1
ATOM 1814 C CA . VAL A 1 219 ? -1.045 12.216 2.268 1.00 96.25 219 VAL A CA 1
ATOM 1815 C C . VAL A 1 219 ? -0.458 10.822 2.057 1.00 96.25 219 VAL A C 1
ATOM 1817 O O . VAL A 1 219 ? -1.197 9.894 1.721 1.00 96.25 219 VAL A O 1
ATOM 1820 N N . CYS A 1 220 ? 0.853 10.653 2.252 1.00 96.38 220 CYS A N 1
ATOM 1821 C CA . CYS A 1 220 ? 1.585 9.415 1.957 1.00 96.38 220 CYS A CA 1
ATOM 1822 C C . CYS A 1 220 ? 0.917 8.136 2.488 1.00 96.38 220 CYS A C 1
ATOM 1824 O O . CYS A 1 220 ? 0.790 7.147 1.763 1.00 96.38 220 CYS A O 1
ATOM 1826 N N . VAL A 1 221 ? 0.393 8.180 3.715 1.00 96.38 221 VAL A N 1
ATOM 1827 C CA . VAL A 1 221 ? -0.345 7.066 4.329 1.00 96.38 221 VAL A CA 1
ATOM 1828 C C . VAL A 1 221 ? -1.636 6.756 3.567 1.00 96.38 221 VAL A C 1
ATOM 1830 O O . VAL A 1 221 ? -1.916 5.598 3.259 1.00 96.38 221 VAL A O 1
ATOM 1833 N N . GLY A 1 222 ? -2.421 7.782 3.226 1.00 97.38 222 GLY A N 1
ATOM 1834 C CA . GLY A 1 222 ? -3.660 7.627 2.465 1.00 97.38 222 GLY A CA 1
ATOM 1835 C C . GLY A 1 222 ? -3.419 7.099 1.049 1.00 97.38 222 GLY A C 1
ATOM 1836 O O . GLY A 1 222 ? -4.129 6.194 0.611 1.00 97.38 222 GLY A O 1
ATOM 1837 N N . PHE A 1 223 ? -2.388 7.606 0.361 1.00 98.12 223 PHE A N 1
ATOM 1838 C CA . PHE A 1 223 ? -1.944 7.105 -0.948 1.00 98.12 223 PHE A CA 1
ATOM 1839 C C . PHE A 1 223 ? -1.578 5.619 -0.873 1.00 98.12 223 PHE A C 1
ATOM 1841 O O . PHE A 1 223 ? -2.138 4.801 -1.608 1.00 98.12 223 PHE A O 1
ATOM 1848 N N . SER A 1 224 ? -0.706 5.255 0.069 1.00 98.00 224 SER A N 1
ATOM 1849 C CA . SER A 1 224 ? -0.181 3.893 0.208 1.00 98.00 224 SER A CA 1
ATOM 1850 C C . SER A 1 224 ? -1.241 2.877 0.622 1.00 98.00 224 SER A C 1
ATOM 1852 O O . SER A 1 224 ? -1.262 1.746 0.118 1.00 98.00 224 SER A O 1
ATOM 1854 N N . LYS A 1 225 ? -2.168 3.266 1.505 1.00 97.19 225 LYS A N 1
ATOM 1855 C CA . LYS A 1 225 ? -3.316 2.431 1.879 1.00 97.19 225 LYS A CA 1
ATOM 1856 C C . LYS A 1 225 ? -4.283 2.252 0.715 1.00 97.19 225 LYS A C 1
ATOM 1858 O O . LYS A 1 225 ? -4.702 1.128 0.459 1.00 97.19 225 LYS A O 1
ATOM 1863 N N . LEU A 1 226 ? -4.634 3.323 -0.004 1.00 97.56 226 LEU A N 1
ATOM 1864 C CA . LEU A 1 226 ? -5.590 3.237 -1.112 1.00 97.56 226 LEU A CA 1
ATOM 1865 C C . LEU A 1 226 ? -5.044 2.361 -2.244 1.00 97.56 226 LEU A C 1
ATOM 1867 O O . LEU A 1 226 ? -5.741 1.464 -2.720 1.00 97.56 226 LEU A O 1
ATOM 1871 N N . TYR A 1 227 ? -3.784 2.581 -2.622 1.00 98.31 227 TYR A N 1
ATOM 1872 C CA . TYR A 1 227 ? -3.099 1.807 -3.652 1.00 98.31 227 TYR A CA 1
ATOM 1873 C C . TYR A 1 227 ? -3.002 0.321 -3.290 1.00 98.31 227 TYR A C 1
ATOM 1875 O O . TYR A 1 227 ? -3.469 -0.532 -4.048 1.00 98.31 227 TYR A O 1
ATOM 1883 N N . SER A 1 228 ? -2.487 0.003 -2.096 1.00 97.19 228 SER A N 1
ATOM 1884 C CA . SER A 1 228 ? -2.358 -1.391 -1.653 1.00 97.19 228 SER A CA 1
ATOM 1885 C C . SER A 1 228 ? -3.701 -2.098 -1.482 1.00 97.19 228 SER A C 1
ATOM 1887 O O . SER A 1 228 ? -3.810 -3.293 -1.754 1.00 97.19 228 SER A O 1
ATOM 1889 N N . PHE A 1 229 ? -4.743 -1.394 -1.038 1.00 95.94 229 PHE A N 1
ATOM 1890 C CA . PHE A 1 229 ? -6.048 -2.007 -0.821 1.00 95.94 229 PHE A CA 1
ATOM 1891 C C . PHE A 1 229 ? -6.734 -2.390 -2.141 1.00 95.94 229 PHE A C 1
ATOM 1893 O O . PHE A 1 229 ? -7.258 -3.498 -2.264 1.00 95.94 229 PHE A O 1
ATOM 1900 N N . ILE A 1 230 ? -6.680 -1.517 -3.155 1.00 97.44 230 ILE A N 1
ATOM 1901 C CA . ILE A 1 230 ? -7.231 -1.824 -4.485 1.00 97.44 230 ILE A CA 1
ATOM 1902 C C . ILE A 1 230 ? -6.486 -3.012 -5.111 1.00 97.44 230 ILE A C 1
ATOM 1904 O O . ILE A 1 230 ? -7.128 -3.945 -5.593 1.00 97.44 230 ILE A O 1
ATOM 1908 N N . LEU A 1 231 ? -5.150 -3.010 -5.072 1.00 98.06 231 LEU A N 1
ATOM 1909 C CA . LEU A 1 231 ? -4.335 -4.072 -5.671 1.00 98.06 231 LEU A CA 1
ATOM 1910 C C . LEU A 1 231 ? -4.515 -5.432 -4.986 1.00 98.06 231 LEU A C 1
ATOM 1912 O O . LEU A 1 231 ? -4.681 -6.435 -5.681 1.00 98.06 231 LEU A O 1
ATOM 1916 N N . ARG A 1 232 ? -4.611 -5.479 -3.651 1.00 96.75 232 ARG A N 1
ATOM 1917 C CA . ARG A 1 232 ? -4.912 -6.734 -2.938 1.00 96.75 232 ARG A CA 1
ATOM 1918 C C . ARG A 1 232 ? -6.262 -7.323 -3.347 1.00 96.75 232 ARG A C 1
ATOM 1920 O O . ARG A 1 232 ? -6.350 -8.522 -3.595 1.00 96.75 232 ARG A O 1
ATOM 1927 N N . LYS A 1 233 ? -7.295 -6.494 -3.547 1.00 95.12 233 LYS A N 1
ATOM 1928 C CA . LYS A 1 233 ? -8.600 -6.945 -4.081 1.00 95.12 233 LYS A CA 1
ATOM 1929 C C . LYS A 1 233 ? -8.566 -7.391 -5.550 1.00 95.12 233 LYS A C 1
ATOM 1931 O O . LYS A 1 233 ? -9.484 -8.084 -6.014 1.00 95.12 233 LYS A O 1
ATOM 1936 N N . LEU A 1 234 ? -7.525 -7.008 -6.286 1.00 96.50 234 LEU A N 1
ATOM 1937 C CA . LEU A 1 234 ? -7.212 -7.516 -7.624 1.00 96.50 234 LEU A CA 1
ATOM 1938 C C . LEU A 1 234 ? -6.364 -8.800 -7.587 1.00 96.50 234 LEU A C 1
ATOM 1940 O O . LEU A 1 234 ? -6.086 -9.356 -8.644 1.00 96.50 234 LEU A O 1
ATOM 1944 N N . GLY A 1 235 ? -6.013 -9.304 -6.399 1.00 96.00 235 GLY A N 1
ATOM 1945 C CA . GLY A 1 235 ? -5.197 -10.507 -6.224 1.00 96.00 235 GLY A CA 1
ATOM 1946 C C . GLY A 1 235 ? -3.693 -10.253 -6.325 1.00 96.00 235 GLY A C 1
ATOM 1947 O O . GLY A 1 235 ? -2.939 -11.201 -6.519 1.00 96.00 235 GLY A O 1
ATOM 1948 N N . ILE A 1 236 ? -3.258 -8.994 -6.220 1.00 97.19 236 ILE A N 1
ATOM 1949 C CA . ILE A 1 236 ? -1.846 -8.609 -6.255 1.00 97.19 236 ILE A CA 1
ATOM 1950 C C . ILE A 1 236 ? -1.389 -8.354 -4.826 1.00 97.19 236 ILE A C 1
ATOM 1952 O O . ILE A 1 236 ? -1.877 -7.447 -4.148 1.00 97.19 236 ILE A O 1
ATOM 1956 N N . GLU A 1 237 ? -0.461 -9.182 -4.368 1.00 95.75 237 GLU A N 1
ATOM 1957 C CA . GLU A 1 237 ? 0.126 -9.068 -3.043 1.00 95.75 237 GLU A CA 1
ATOM 1958 C C . GLU A 1 237 ? 1.068 -7.864 -3.000 1.00 95.75 237 GLU A C 1
ATOM 1960 O O . GLU A 1 237 ? 2.021 -7.756 -3.770 1.00 95.75 237 GLU A O 1
ATOM 1965 N N . ILE A 1 238 ? 0.755 -6.913 -2.127 1.00 97.25 238 ILE A N 1
ATOM 1966 C CA . ILE A 1 238 ? 1.489 -5.662 -1.997 1.00 97.25 238 ILE A CA 1
ATOM 1967 C C . ILE A 1 238 ? 1.452 -5.209 -0.549 1.00 97.25 238 ILE A C 1
ATOM 1969 O O . ILE A 1 238 ? 0.423 -5.288 0.130 1.00 97.25 238 ILE A O 1
ATOM 1973 N N . TYR A 1 239 ? 2.590 -4.708 -0.100 1.00 96.31 239 TYR A N 1
ATOM 1974 C CA . TYR A 1 239 ? 2.833 -4.325 1.272 1.00 96.31 239 TYR A CA 1
ATOM 1975 C C . TYR A 1 239 ? 3.075 -2.833 1.377 1.00 96.31 239 TYR A C 1
ATOM 1977 O O . TYR A 1 239 ? 3.411 -2.147 0.408 1.00 96.31 239 TYR A O 1
ATOM 1985 N N . ILE A 1 240 ? 2.857 -2.328 2.579 1.00 96.44 240 ILE A N 1
ATOM 1986 C CA . ILE A 1 240 ? 3.215 -0.974 2.953 1.00 96.44 240 ILE A CA 1
ATOM 1987 C C . ILE A 1 240 ? 4.662 -1.003 3.461 1.00 96.44 240 ILE A C 1
ATOM 1989 O O . ILE A 1 240 ? 5.027 -1.874 4.247 1.00 96.44 240 ILE A O 1
ATOM 1993 N N . ASN A 1 241 ? 5.475 -0.071 2.976 1.00 96.00 241 ASN A N 1
ATOM 1994 C CA . ASN A 1 241 ? 6.848 0.163 3.404 1.00 96.00 241 ASN A CA 1
ATOM 1995 C C . ASN A 1 241 ? 6.880 1.510 4.131 1.00 96.00 241 ASN A C 1
ATOM 1997 O O . ASN A 1 241 ? 6.634 2.554 3.520 1.00 96.00 241 ASN A O 1
ATOM 2001 N N . GLU A 1 242 ? 7.100 1.445 5.441 1.00 94.81 242 GLU A N 1
ATOM 2002 C CA . GLU A 1 242 ? 7.202 2.595 6.338 1.00 94.81 242 GLU A CA 1
ATOM 2003 C C . GLU A 1 242 ? 8.661 3.026 6.442 1.00 94.81 242 GLU A C 1
ATOM 2005 O O . GLU A 1 242 ? 9.560 2.189 6.529 1.00 94.81 242 GLU A O 1
ATOM 2010 N N . LEU A 1 243 ? 8.878 4.334 6.382 1.00 94.69 243 LEU A N 1
ATOM 2011 C CA . LEU A 1 243 ? 10.187 4.963 6.420 1.00 94.69 243 LEU A CA 1
ATOM 2012 C C . LEU A 1 243 ? 10.202 5.989 7.541 1.00 94.69 243 LEU A C 1
ATOM 2014 O O . LEU A 1 243 ? 9.282 6.805 7.650 1.00 94.69 243 LEU A O 1
ATOM 2018 N N . GLU A 1 244 ? 11.277 5.990 8.309 1.00 93.44 244 GLU A N 1
ATOM 2019 C CA . GLU A 1 244 ? 11.509 6.963 9.371 1.00 93.44 244 GLU A CA 1
ATOM 2020 C C . GLU A 1 244 ? 12.465 8.044 8.879 1.00 93.44 244 GLU A C 1
ATOM 2022 O O . GLU A 1 244 ? 13.364 7.777 8.075 1.00 93.44 244 GLU A O 1
ATOM 2027 N N . HIS A 1 245 ? 12.277 9.281 9.334 1.00 93.62 245 HIS A N 1
ATOM 2028 C CA . HIS A 1 245 ? 13.223 10.346 9.039 1.00 93.62 245 HIS A CA 1
ATOM 2029 C C . HIS A 1 245 ? 14.398 10.304 10.025 1.00 93.62 245 HIS A C 1
ATOM 2031 O O . HIS A 1 245 ? 14.213 10.344 11.238 1.00 93.62 245 HIS A O 1
ATOM 2037 N N . THR A 1 246 ? 15.629 10.301 9.510 1.00 87.69 246 THR A N 1
ATOM 2038 C CA . THR A 1 246 ? 16.859 10.082 10.297 1.00 87.69 246 THR A CA 1
ATOM 2039 C C . THR A 1 246 ? 17.067 11.094 11.428 1.00 87.69 246 THR A C 1
ATOM 2041 O O . THR A 1 246 ? 17.740 10.798 12.410 1.00 87.69 246 THR A O 1
ATOM 2044 N N . PHE A 1 247 ? 16.527 12.305 11.284 1.00 87.31 247 PHE A N 1
ATOM 2045 C CA . PHE A 1 247 ? 16.736 13.405 12.234 1.00 87.31 247 PHE A CA 1
ATOM 2046 C C . PHE A 1 247 ? 15.451 13.901 12.906 1.00 87.31 247 PHE A C 1
ATOM 2048 O O . PHE A 1 247 ? 15.501 14.883 13.644 1.00 87.31 247 PHE A O 1
ATOM 2055 N N . ASP A 1 248 ? 14.302 13.288 12.610 1.00 85.50 248 ASP A N 1
ATOM 2056 C CA . ASP A 1 248 ? 13.003 13.724 13.133 1.00 85.50 248 ASP A CA 1
ATOM 2057 C C . ASP A 1 248 ? 12.083 12.517 13.311 1.00 85.50 248 ASP A C 1
ATOM 2059 O O . ASP A 1 248 ? 11.438 12.077 12.366 1.00 85.50 248 ASP A O 1
ATOM 2063 N N . GLU A 1 249 ? 11.995 12.020 14.542 1.00 74.06 249 GLU A N 1
ATOM 2064 C CA . GLU A 1 249 ? 11.158 10.871 14.913 1.00 74.06 249 GLU A CA 1
ATOM 2065 C C . GLU A 1 249 ? 9.652 11.128 14.711 1.00 74.06 249 GLU A C 1
ATOM 2067 O O . GLU A 1 249 ? 8.846 10.201 14.748 1.00 74.06 249 GLU A O 1
ATOM 2072 N N . THR A 1 250 ? 9.241 12.382 14.486 1.00 75.25 250 THR A N 1
ATOM 2073 C CA . THR A 1 250 ? 7.841 12.745 14.210 1.00 75.25 250 THR A CA 1
ATOM 2074 C C . THR A 1 250 ? 7.521 12.824 12.718 1.00 75.25 250 THR A C 1
ATOM 2076 O O . THR A 1 250 ? 6.362 13.033 12.337 1.00 75.25 250 THR A O 1
ATOM 2079 N N . SER A 1 251 ? 8.536 12.641 11.873 1.00 83.69 251 SER A N 1
ATOM 2080 C CA . SER A 1 251 ? 8.448 12.685 10.423 1.00 83.69 251 SER A CA 1
ATOM 2081 C C . SER A 1 251 ? 8.848 11.346 9.817 1.00 83.69 251 SER A C 1
ATOM 2083 O O . SER A 1 251 ? 9.675 10.595 10.328 1.00 83.69 251 SER A O 1
ATOM 2085 N N . GLY A 1 252 ? 8.240 11.038 8.686 1.00 91.50 252 GLY A N 1
ATOM 2086 C CA . GLY A 1 252 ? 8.461 9.789 7.991 1.00 91.50 252 GLY A CA 1
ATOM 2087 C C . GLY A 1 252 ? 7.733 9.787 6.665 1.00 91.50 252 GLY A C 1
ATOM 2088 O O . GLY A 1 252 ? 7.104 10.770 6.260 1.00 91.50 252 GLY A O 1
ATOM 2089 N N . HIS A 1 253 ? 7.810 8.661 5.978 1.00 95.75 253 HIS A N 1
ATOM 2090 C CA . HIS A 1 253 ? 7.147 8.483 4.701 1.00 95.75 253 HIS A CA 1
ATOM 2091 C C . HIS A 1 253 ? 6.584 7.076 4.576 1.00 95.75 253 HIS A C 1
ATOM 2093 O O . HIS A 1 253 ? 7.019 6.143 5.242 1.00 95.75 253 HIS A O 1
ATOM 2099 N N . MET A 1 254 ? 5.577 6.926 3.726 1.00 95.69 254 MET A N 1
ATOM 2100 C CA . MET A 1 254 ? 4.949 5.640 3.476 1.00 95.69 254 MET A CA 1
ATOM 2101 C C . MET A 1 254 ? 4.801 5.451 1.974 1.00 95.69 254 MET A C 1
ATOM 2103 O O . MET A 1 254 ? 4.307 6.340 1.273 1.00 95.69 254 MET A O 1
ATOM 2107 N N . ARG A 1 255 ? 5.220 4.278 1.507 1.00 97.50 255 ARG A N 1
ATOM 2108 C CA . ARG A 1 255 ? 5.105 3.828 0.117 1.00 97.50 255 ARG A CA 1
ATOM 2109 C C . ARG A 1 255 ? 4.752 2.346 0.075 1.00 97.50 255 ARG A C 1
ATOM 2111 O O . ARG A 1 255 ? 4.411 1.750 1.098 1.00 97.50 255 ARG A O 1
ATOM 2118 N N . ASN A 1 256 ? 4.829 1.731 -1.100 1.00 98.44 256 ASN A N 1
ATOM 2119 C CA . ASN A 1 256 ? 4.490 0.326 -1.273 1.00 98.44 256 ASN A CA 1
ATOM 2120 C C . ASN A 1 256 ? 5.625 -0.500 -1.871 1.00 98.44 256 ASN A C 1
ATOM 2122 O O . ASN A 1 256 ? 6.467 0.020 -2.598 1.00 98.44 256 ASN A O 1
ATOM 2126 N N . ILE A 1 257 ? 5.603 -1.800 -1.588 1.00 98.38 257 ILE A N 1
ATOM 2127 C CA . ILE A 1 257 ? 6.536 -2.793 -2.123 1.00 98.38 257 ILE A CA 1
ATOM 2128 C C . ILE A 1 257 ? 5.777 -4.071 -2.492 1.00 98.38 257 ILE A C 1
ATOM 2130 O O . ILE A 1 257 ? 4.891 -4.502 -1.751 1.00 98.38 257 ILE A O 1
ATOM 2134 N N . ALA A 1 258 ? 6.092 -4.670 -3.636 1.00 98.38 258 ALA A N 1
ATOM 2135 C CA . ALA A 1 258 ? 5.459 -5.906 -4.092 1.00 98.38 258 ALA A CA 1
ATOM 2136 C C . ALA A 1 258 ? 6.424 -6.773 -4.897 1.00 98.38 258 ALA A C 1
ATOM 2138 O O . ALA A 1 258 ? 7.236 -6.255 -5.663 1.00 98.38 258 ALA A O 1
ATOM 2139 N N . HIS A 1 259 ? 6.271 -8.091 -4.778 1.00 98.50 259 HIS A N 1
ATOM 2140 C CA . HIS A 1 259 ? 6.816 -9.040 -5.744 1.00 98.50 259 HIS A CA 1
ATOM 2141 C C . HIS A 1 259 ? 5.858 -9.138 -6.926 1.00 98.50 259 HIS A C 1
ATOM 2143 O O . HIS A 1 259 ? 4.716 -9.571 -6.782 1.00 98.50 259 HIS A O 1
ATOM 2149 N N . ILE A 1 260 ? 6.306 -8.690 -8.095 1.00 98.44 260 ILE A N 1
ATOM 2150 C CA . ILE A 1 260 ? 5.505 -8.708 -9.314 1.00 98.44 260 ILE A CA 1
ATOM 2151 C C . ILE A 1 260 ? 5.996 -9.826 -10.220 1.00 98.44 260 ILE A C 1
ATOM 2153 O O . ILE A 1 260 ? 7.141 -9.810 -10.672 1.00 98.44 260 ILE A O 1
ATOM 2157 N N . VAL A 1 261 ? 5.084 -10.745 -10.534 1.00 97.94 261 VAL A N 1
ATOM 2158 C CA . VAL A 1 261 ? 5.265 -11.776 -11.555 1.00 97.94 261 VAL A CA 1
ATOM 2159 C C . VAL A 1 261 ? 4.303 -11.487 -12.702 1.00 97.94 261 VAL A C 1
ATOM 2161 O O . VAL A 1 261 ? 3.086 -11.608 -12.556 1.00 97.94 261 VAL A O 1
ATOM 2164 N N . ASP A 1 262 ? 4.842 -11.096 -13.854 1.00 98.56 262 ASP A N 1
ATOM 2165 C CA . ASP A 1 262 ? 4.074 -10.848 -15.072 1.00 98.56 262 ASP A CA 1
ATOM 2166 C C . ASP A 1 262 ? 4.682 -11.593 -16.275 1.00 98.56 262 ASP A C 1
ATOM 2168 O O . ASP A 1 262 ? 5.634 -11.111 -16.908 1.00 98.56 262 ASP A O 1
ATOM 2172 N N . PRO A 1 263 ? 4.114 -12.758 -16.642 1.00 98.06 263 PRO A N 1
ATOM 2173 C CA . PRO A 1 263 ? 4.574 -13.541 -17.785 1.00 98.06 263 PRO A CA 1
ATOM 2174 C C . PRO A 1 263 ? 4.476 -12.808 -19.126 1.00 98.06 263 PRO A C 1
ATOM 2176 O O . PRO A 1 263 ? 5.235 -13.129 -20.039 1.00 98.06 263 PRO A O 1
ATOM 2179 N N . LYS A 1 264 ? 3.574 -11.823 -19.270 1.00 98.25 264 LYS A N 1
ATOM 2180 C CA . LYS A 1 264 ? 3.384 -11.080 -20.528 1.00 98.25 264 LYS A CA 1
ATOM 2181 C C . LYS A 1 264 ? 4.638 -10.294 -20.912 1.00 98.25 264 LYS A C 1
ATOM 2183 O O . LYS A 1 264 ? 4.966 -10.215 -22.092 1.00 98.25 264 LYS A O 1
ATOM 2188 N N . TYR A 1 265 ? 5.338 -9.752 -19.916 1.00 97.94 265 TYR A N 1
ATOM 2189 C CA . TYR A 1 265 ? 6.527 -8.910 -20.094 1.00 97.94 265 TYR A CA 1
ATOM 2190 C C . TYR A 1 265 ? 7.820 -9.570 -19.604 1.00 97.94 265 TYR A C 1
ATOM 2192 O O . TYR A 1 265 ? 8.881 -8.939 -19.628 1.00 97.94 265 TYR A O 1
ATOM 2200 N N . ASN A 1 266 ? 7.740 -10.832 -19.166 1.00 97.69 266 ASN A N 1
ATOM 2201 C CA . ASN A 1 266 ? 8.831 -11.545 -18.507 1.00 97.69 266 ASN A CA 1
ATOM 2202 C C . ASN A 1 266 ? 9.412 -10.712 -17.349 1.00 97.69 266 ASN A C 1
ATOM 2204 O O . ASN A 1 266 ? 10.583 -10.312 -17.372 1.00 97.69 266 ASN A O 1
ATOM 2208 N N . ILE A 1 267 ? 8.536 -10.370 -16.402 1.00 98.44 267 ILE A N 1
ATOM 2209 C CA . ILE A 1 267 ? 8.867 -9.665 -15.161 1.00 98.44 267 ILE A CA 1
ATOM 2210 C C . ILE A 1 267 ? 8.679 -10.637 -14.004 1.00 98.44 267 ILE A C 1
ATOM 2212 O O . ILE A 1 267 ? 7.648 -11.299 -13.913 1.00 98.44 267 ILE A O 1
ATOM 2216 N N . ASP A 1 268 ? 9.684 -10.705 -13.142 1.00 98.06 268 ASP A N 1
ATOM 2217 C CA . ASP A 1 268 ? 9.674 -11.497 -11.920 1.00 98.06 268 ASP A CA 1
ATOM 2218 C C . ASP A 1 268 ? 10.685 -10.886 -10.941 1.00 98.06 268 ASP A C 1
ATOM 2220 O O . ASP A 1 268 ? 11.874 -11.220 -10.981 1.00 98.06 268 ASP A O 1
ATOM 2224 N N . GLY A 1 269 ? 10.232 -9.928 -10.132 1.00 98.31 269 GLY A N 1
ATOM 2225 C CA . GLY A 1 269 ? 11.093 -9.119 -9.265 1.00 98.31 269 GLY A CA 1
ATOM 2226 C C . GLY A 1 269 ? 10.328 -8.370 -8.177 1.00 98.31 269 GLY A C 1
ATOM 2227 O O . GLY A 1 269 ? 9.105 -8.227 -8.242 1.00 98.31 269 GLY A O 1
ATOM 2228 N N . VAL A 1 270 ? 11.053 -7.906 -7.162 1.00 98.62 270 VAL A N 1
ATOM 2229 C CA . VAL A 1 270 ? 10.513 -7.108 -6.057 1.00 98.62 270 VAL A CA 1
ATOM 2230 C C . VAL A 1 270 ? 10.741 -5.632 -6.348 1.00 98.62 270 VAL A C 1
ATOM 2232 O O . VAL A 1 270 ? 11.866 -5.201 -6.590 1.00 98.62 270 VAL A O 1
ATOM 2235 N N . TYR A 1 271 ? 9.659 -4.860 -6.302 1.00 98.69 271 TYR A N 1
ATOM 2236 C CA . TYR A 1 271 ? 9.641 -3.471 -6.734 1.00 98.69 271 TYR A CA 1
ATOM 2237 C C . TYR A 1 271 ? 8.968 -2.551 -5.722 1.00 98.69 271 TYR A C 1
ATOM 2239 O O . TYR A 1 271 ? 7.976 -2.917 -5.088 1.00 98.69 271 TYR A O 1
ATOM 2247 N N . TYR A 1 272 ? 9.475 -1.324 -5.644 1.00 98.50 272 TYR A N 1
ATOM 2248 C CA . TYR A 1 272 ? 8.934 -0.228 -4.852 1.00 98.50 272 TYR A CA 1
ATOM 2249 C C . TYR A 1 272 ? 8.064 0.695 -5.711 1.00 98.50 272 TYR A C 1
ATOM 2251 O O . TYR A 1 272 ? 8.375 0.986 -6.871 1.00 98.50 272 TYR A O 1
ATOM 2259 N N . PHE A 1 273 ? 6.974 1.179 -5.118 1.00 98.69 273 PHE A N 1
ATOM 2260 C CA . PHE A 1 273 ? 5.989 2.050 -5.751 1.00 98.69 273 PHE A CA 1
ATOM 2261 C C . PHE A 1 273 ? 5.628 3.195 -4.813 1.00 98.69 273 PHE A C 1
ATOM 2263 O O . PHE A 1 273 ? 5.123 2.966 -3.713 1.00 98.69 273 PHE A O 1
ATOM 2270 N N . ASP A 1 274 ? 5.817 4.429 -5.268 1.00 97.88 274 ASP A N 1
ATOM 2271 C CA . ASP A 1 274 ? 5.469 5.622 -4.499 1.00 97.88 274 ASP A CA 1
ATOM 2272 C C . ASP A 1 274 ? 4.493 6.498 -5.277 1.00 97.88 274 ASP A C 1
ATOM 2274 O O . ASP A 1 274 ? 4.878 7.310 -6.118 1.00 97.88 274 ASP A O 1
ATOM 2278 N N . SER A 1 275 ? 3.197 6.306 -5.034 1.00 96.69 275 SER A N 1
ATOM 2279 C CA . SER A 1 275 ? 2.155 7.103 -5.693 1.00 96.69 275 SER A CA 1
ATOM 2280 C C . SER A 1 275 ? 2.060 8.530 -5.145 1.00 96.69 275 SER A C 1
ATOM 2282 O O . SER A 1 275 ? 1.421 9.373 -5.773 1.00 96.69 275 SER A O 1
ATOM 2284 N N . THR A 1 276 ? 2.719 8.822 -4.020 1.00 95.62 276 THR A N 1
ATOM 2285 C CA . THR A 1 276 ? 2.699 10.129 -3.357 1.00 95.62 276 THR A CA 1
ATOM 2286 C C . THR A 1 276 ? 3.658 11.095 -4.038 1.00 95.62 276 THR A C 1
ATOM 2288 O O . THR A 1 276 ? 3.262 12.194 -4.426 1.00 95.62 276 THR A O 1
ATOM 2291 N N . TRP A 1 277 ? 4.917 10.697 -4.229 1.00 94.06 277 TRP A N 1
ATOM 2292 C CA . TRP A 1 277 ? 5.937 11.556 -4.849 1.00 94.06 277 TRP A CA 1
ATOM 2293 C C . TRP A 1 277 ? 5.747 11.760 -6.356 1.00 94.06 277 TRP A C 1
ATOM 2295 O O . TRP A 1 277 ? 6.274 12.712 -6.937 1.00 94.06 277 TRP A O 1
ATOM 2305 N N . ASP A 1 278 ? 4.958 10.893 -6.982 1.00 94.50 278 ASP A N 1
ATOM 2306 C CA . ASP A 1 278 ? 4.517 11.003 -8.373 1.00 94.50 278 ASP A CA 1
ATOM 2307 C C . ASP A 1 278 ? 3.049 11.464 -8.492 1.00 94.50 278 ASP A C 1
ATOM 2309 O O . ASP A 1 278 ? 2.451 11.389 -9.571 1.00 94.50 278 ASP A O 1
ATOM 2313 N N . SER A 1 279 ? 2.459 11.944 -7.390 1.00 94.00 279 SER A N 1
ATOM 2314 C CA . SER A 1 279 ? 1.089 12.452 -7.366 1.00 94.00 279 SER A CA 1
ATOM 2315 C C . SER A 1 279 ? 0.931 13.764 -8.132 1.00 94.00 279 SER A C 1
ATOM 2317 O O . SER A 1 279 ? 1.881 14.467 -8.500 1.00 94.00 279 SER A O 1
ATOM 2319 N N . LYS A 1 280 ? -0.326 14.108 -8.395 1.00 90.56 280 LYS A N 1
ATOM 2320 C CA . LYS A 1 280 ? -0.703 15.317 -9.107 1.00 90.56 280 LYS A CA 1
ATOM 2321 C C . LYS A 1 280 ? -0.331 16.565 -8.311 1.00 90.56 280 LYS A C 1
ATOM 2323 O O . LYS A 1 280 ? -0.981 16.917 -7.337 1.00 90.56 280 LYS A O 1
ATOM 2328 N N . ILE A 1 281 ? 0.638 17.318 -8.815 1.00 81.38 281 ILE A N 1
ATOM 2329 C CA . ILE A 1 281 ? 0.838 18.724 -8.451 1.00 81.38 281 ILE A CA 1
ATOM 2330 C C . ILE A 1 281 ? 0.064 19.557 -9.478 1.00 81.38 281 ILE A C 1
ATOM 2332 O O . ILE A 1 281 ? 0.188 19.299 -10.677 1.00 81.38 281 ILE A O 1
ATOM 2336 N N . LYS A 1 282 ? -0.772 20.501 -9.019 1.00 72.12 282 LYS A N 1
ATOM 2337 C CA . LYS A 1 282 ? -1.665 21.370 -9.817 1.00 72.12 282 LYS A CA 1
ATOM 2338 C C . LYS A 1 282 ? -1.282 21.476 -11.308 1.00 72.12 282 LYS A C 1
ATOM 2340 O O . LYS A 1 282 ? -0.379 22.218 -11.683 1.00 72.12 282 LYS A O 1
ATOM 2345 N N . GLY A 1 283 ? -1.998 20.743 -12.165 1.00 68.00 283 GLY A N 1
ATOM 2346 C CA . GLY A 1 283 ? -1.703 20.619 -13.599 1.00 68.00 283 GLY A CA 1
ATOM 2347 C C . GLY A 1 283 ? -1.766 19.168 -14.089 1.00 68.00 283 GLY A C 1
ATOM 2348 O O . GLY A 1 283 ? -2.290 18.294 -13.400 1.00 68.00 283 GLY A O 1
ATOM 2349 N N . LYS A 1 284 ? -1.261 18.919 -15.306 1.00 64.50 284 LYS A N 1
ATOM 2350 C CA . LYS A 1 284 ? -1.146 17.573 -15.911 1.00 64.50 284 LYS A CA 1
ATOM 2351 C C . LYS A 1 284 ? 0.301 17.073 -16.027 1.00 64.50 284 LYS A C 1
ATOM 2353 O O . LYS A 1 284 ? 0.520 16.009 -16.590 1.00 64.50 284 LYS A O 1
ATOM 2358 N N . SER A 1 285 ? 1.288 17.816 -15.517 1.00 74.38 285 SER A N 1
ATOM 2359 C CA . SER A 1 285 ? 2.710 17.449 -15.629 1.00 74.38 285 SER A CA 1
ATOM 2360 C C . SER A 1 285 ? 3.020 16.074 -15.027 1.00 74.38 285 SER A C 1
ATOM 2362 O O . SER A 1 285 ? 3.876 15.370 -15.549 1.00 74.38 285 SER A O 1
ATOM 2364 N N . TYR A 1 286 ? 2.281 15.663 -13.993 1.00 85.44 286 TYR A N 1
ATOM 2365 C CA . TYR A 1 286 ? 2.454 14.365 -13.337 1.00 85.44 286 TYR A CA 1
ATOM 2366 C C . TYR A 1 286 ? 2.204 13.164 -14.274 1.00 85.44 286 TYR A C 1
ATOM 2368 O O . TYR A 1 286 ? 2.878 12.149 -14.143 1.00 85.44 286 TYR A O 1
ATOM 2376 N N . LEU A 1 287 ? 1.327 13.290 -15.286 1.00 89.12 287 LEU A N 1
ATOM 2377 C CA . LEU A 1 287 ? 1.097 12.229 -16.284 1.00 89.12 287 LEU A CA 1
ATOM 2378 C C . LEU A 1 287 ? 2.338 11.941 -17.140 1.00 89.12 287 LEU A C 1
ATOM 2380 O O . LEU A 1 287 ? 2.437 10.867 -17.728 1.00 89.12 287 LEU A O 1
ATOM 2384 N N . TYR A 1 288 ? 3.283 12.885 -17.196 1.00 90.19 288 TYR A N 1
ATOM 2385 C CA . TYR A 1 288 ? 4.513 12.783 -17.975 1.00 90.19 288 TYR A CA 1
ATOM 2386 C C . TYR A 1 288 ? 5.704 12.249 -17.174 1.00 90.19 288 TYR A C 1
ATOM 2388 O O . TYR A 1 288 ? 6.838 12.468 -17.588 1.00 90.19 288 TYR A O 1
ATOM 2396 N N . LYS A 1 289 ? 5.484 11.611 -16.018 1.00 90.69 289 LYS A N 1
ATOM 2397 C CA . LYS A 1 289 ? 6.551 11.125 -15.131 1.00 90.69 289 LYS A CA 1
ATOM 2398 C C . LYS A 1 289 ? 6.085 9.904 -14.333 1.00 90.69 289 LYS A C 1
ATOM 2400 O O . LYS A 1 289 ? 4.978 9.923 -13.820 1.00 90.69 289 LYS A O 1
ATOM 2405 N N . TYR A 1 290 ? 6.928 8.885 -14.215 1.00 96.00 290 TYR A N 1
ATOM 2406 C CA . TYR A 1 290 ? 6.792 7.673 -13.390 1.00 96.00 290 TYR A CA 1
ATOM 2407 C C . TYR A 1 290 ? 8.126 7.424 -12.670 1.00 96.00 290 TYR A C 1
ATOM 2409 O O . TYR A 1 290 ? 8.729 6.355 -12.778 1.00 96.00 290 TYR A O 1
ATOM 2417 N N . LYS A 1 291 ? 8.663 8.460 -12.013 1.00 94.81 291 LYS A N 1
ATOM 2418 C CA . LYS A 1 291 ? 10.004 8.410 -11.412 1.00 94.81 291 LYS A CA 1
ATOM 2419 C C . LYS A 1 291 ? 10.063 7.418 -10.258 1.00 94.81 291 LYS A C 1
ATOM 2421 O O . LYS A 1 291 ? 11.138 6.896 -10.002 1.00 94.81 291 LYS A O 1
ATOM 2426 N N . TYR A 1 292 ? 8.954 7.155 -9.579 1.00 96.94 292 TYR A N 1
ATOM 2427 C CA . TYR A 1 292 ? 8.911 6.272 -8.415 1.00 96.94 292 TYR A CA 1
ATOM 2428 C C . TYR A 1 292 ? 8.009 5.053 -8.634 1.00 96.94 292 TYR A C 1
ATOM 2430 O O . TYR A 1 292 ? 7.466 4.483 -7.687 1.00 96.94 292 TYR A O 1
ATOM 2438 N N . PHE A 1 293 ? 7.844 4.652 -9.895 1.00 98.38 293 PHE A N 1
ATOM 2439 C CA . PHE A 1 293 ? 7.126 3.446 -10.275 1.00 98.38 293 PHE A CA 1
ATOM 2440 C C . PHE A 1 293 ? 8.103 2.301 -10.552 1.00 98.38 293 PHE A C 1
ATOM 2442 O O . PHE A 1 293 ? 9.020 2.457 -11.357 1.00 98.38 293 PHE A O 1
ATOM 2449 N N . ALA A 1 294 ? 7.854 1.151 -9.928 1.00 98.12 294 ALA A N 1
ATOM 2450 C CA . ALA A 1 294 ? 8.597 -0.092 -10.109 1.00 98.12 294 ALA A CA 1
ATOM 2451 C C . ALA A 1 294 ? 10.125 0.039 -9.924 1.00 98.12 294 ALA A C 1
ATOM 2453 O O . ALA A 1 294 ? 10.905 -0.457 -10.734 1.00 98.12 294 ALA A O 1
ATOM 2454 N N . LYS A 1 295 ? 10.555 0.730 -8.863 1.00 97.81 295 LYS A N 1
ATOM 2455 C CA . LYS A 1 295 ? 11.978 0.918 -8.540 1.00 97.81 295 LYS A CA 1
ATOM 2456 C C . LYS A 1 295 ? 12.567 -0.303 -7.838 1.00 97.81 295 LYS A C 1
ATOM 2458 O O . LYS A 1 295 ? 11.894 -0.906 -7.005 1.00 97.81 295 LYS A O 1
ATOM 2463 N N . THR A 1 296 ? 13.815 -0.642 -8.144 1.00 97.06 296 THR A N 1
ATOM 2464 C CA . THR A 1 296 ? 14.601 -1.618 -7.368 1.00 97.06 296 THR A CA 1
ATOM 2465 C C . THR A 1 296 ? 15.030 -1.027 -6.025 1.00 97.06 296 THR A C 1
ATOM 2467 O O . THR A 1 296 ? 14.900 0.184 -5.803 1.00 97.06 296 THR A O 1
ATOM 2470 N N . LYS A 1 297 ? 15.528 -1.866 -5.103 1.00 96.00 297 LYS A N 1
ATOM 2471 C CA . LYS A 1 297 ? 15.970 -1.371 -3.786 1.00 96.00 297 LYS A CA 1
ATOM 2472 C C . LYS A 1 297 ? 17.082 -0.335 -3.922 1.00 96.00 297 LYS A C 1
ATOM 2474 O O . LYS A 1 297 ? 16.993 0.721 -3.313 1.00 96.00 297 LYS A O 1
ATOM 2479 N N . ASP A 1 298 ? 18.089 -0.590 -4.744 1.00 92.31 298 ASP A N 1
ATOM 2480 C CA . ASP A 1 298 ? 19.236 0.317 -4.834 1.00 92.31 298 ASP A CA 1
ATOM 2481 C C . ASP A 1 298 ? 18.827 1.684 -5.409 1.00 92.31 298 ASP A C 1
ATOM 2483 O O . ASP A 1 298 ? 19.192 2.729 -4.872 1.00 92.31 298 ASP A O 1
ATOM 2487 N N . GLN A 1 299 ? 17.951 1.695 -6.421 1.00 93.56 299 GLN A N 1
ATOM 2488 C CA . GLN A 1 299 ? 17.420 2.938 -6.986 1.00 93.56 299 GLN A CA 1
ATOM 2489 C C . GLN A 1 299 ? 16.601 3.750 -5.974 1.00 93.56 299 GLN A C 1
ATOM 2491 O O . GLN A 1 299 ? 16.635 4.982 -6.002 1.00 93.56 299 GLN A O 1
ATOM 2496 N N . ILE A 1 300 ? 15.817 3.084 -5.120 1.00 94.62 300 ILE A N 1
ATOM 2497 C CA . ILE A 1 300 ? 15.013 3.779 -4.114 1.00 94.62 300 ILE A CA 1
ATOM 2498 C C . ILE A 1 300 ? 15.846 4.181 -2.891 1.00 94.62 300 ILE A C 1
ATOM 2500 O O . ILE A 1 300 ? 15.531 5.176 -2.241 1.00 94.62 300 ILE A O 1
ATOM 2504 N N . GLU A 1 301 ? 16.931 3.463 -2.607 1.00 93.56 301 GLU A N 1
ATOM 2505 C CA . GLU A 1 301 ? 17.855 3.777 -1.521 1.00 93.56 301 GLU A CA 1
ATOM 2506 C C . GLU A 1 301 ? 18.619 5.078 -1.779 1.00 93.56 301 GLU A C 1
ATOM 2508 O O . GLU A 1 301 ? 18.739 5.912 -0.884 1.00 93.56 301 GLU A O 1
ATOM 2513 N N . GLU A 1 302 ? 19.030 5.338 -3.023 1.00 90.81 302 GLU A N 1
ATOM 2514 C CA . GLU A 1 302 ? 19.584 6.647 -3.385 1.00 90.81 302 GLU A CA 1
ATOM 2515 C C . GLU A 1 302 ? 18.621 7.800 -3.065 1.00 90.81 302 GLU A C 1
ATOM 2517 O O . GLU A 1 302 ? 19.036 8.878 -2.635 1.00 90.81 302 GLU A O 1
ATOM 2522 N N . GLU A 1 303 ? 17.323 7.595 -3.294 1.00 91.6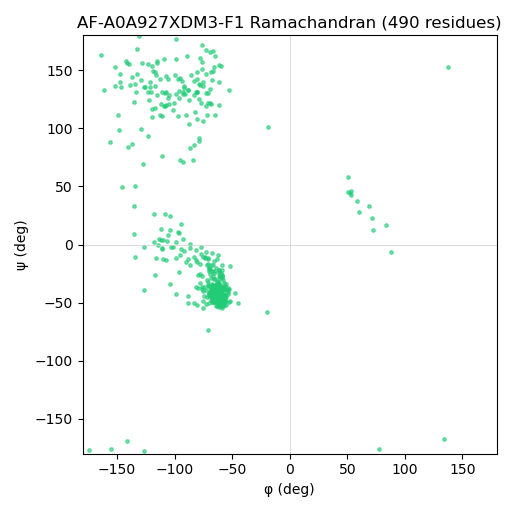9 303 GLU A N 1
ATOM 2523 C CA . GLU A 1 303 ? 16.297 8.593 -2.993 1.00 91.69 303 GLU A CA 1
ATOM 2524 C C . GLU A 1 303 ? 16.040 8.687 -1.484 1.00 91.69 303 GLU A C 1
ATOM 2526 O O . GLU A 1 303 ? 15.858 9.794 -0.980 1.00 91.69 303 GLU A O 1
ATOM 2531 N N . ASN A 1 304 ? 16.087 7.574 -0.749 1.00 93.69 304 ASN A N 1
ATOM 2532 C CA . ASN A 1 304 ? 16.010 7.561 0.713 1.00 93.69 304 ASN A CA 1
ATOM 2533 C C . ASN A 1 304 ? 17.127 8.410 1.334 1.00 93.69 304 ASN A C 1
ATOM 2535 O O . ASN A 1 304 ? 16.840 9.349 2.077 1.00 93.69 304 ASN A O 1
ATOM 2539 N N . ILE A 1 305 ? 18.381 8.160 0.944 1.00 92.19 305 ILE A N 1
ATOM 2540 C CA . ILE A 1 305 ? 19.557 8.898 1.426 1.00 92.19 305 ILE A CA 1
ATOM 2541 C C . ILE A 1 305 ? 19.421 10.394 1.120 1.00 92.19 305 ILE A C 1
ATOM 2543 O O . ILE A 1 305 ? 19.647 11.230 1.993 1.00 92.19 305 ILE A O 1
ATOM 2547 N N . ARG A 1 306 ? 18.996 10.760 -0.100 1.00 91.69 306 ARG A N 1
ATOM 2548 C CA . ARG A 1 306 ? 18.784 12.171 -0.486 1.00 91.69 306 ARG A CA 1
ATOM 2549 C C . ARG A 1 306 ? 17.727 12.881 0.365 1.00 91.69 306 ARG A C 1
ATOM 2551 O O . ARG A 1 306 ? 17.796 14.101 0.492 1.00 91.69 306 ARG A O 1
ATOM 2558 N N . ASN A 1 307 ? 16.759 12.144 0.909 1.00 91.56 307 ASN A N 1
ATOM 2559 C CA . ASN A 1 307 ? 15.653 12.683 1.702 1.00 91.56 307 ASN A CA 1
ATOM 2560 C C . ASN A 1 307 ? 15.797 12.415 3.212 1.00 91.56 307 ASN A C 1
ATOM 2562 O O . ASN A 1 307 ? 14.863 12.709 3.953 1.00 91.56 307 ASN A O 1
ATOM 2566 N N . ASN A 1 308 ? 16.943 11.894 3.673 1.00 94.56 308 ASN A N 1
ATOM 2567 C CA . ASN A 1 308 ? 17.175 11.486 5.066 1.00 94.56 308 ASN A CA 1
ATOM 2568 C C . ASN A 1 308 ? 16.095 10.525 5.591 1.00 94.56 308 ASN A C 1
ATOM 2570 O O . ASN A 1 308 ? 15.570 10.704 6.689 1.00 94.56 308 ASN A O 1
ATOM 2574 N N . LEU A 1 309 ? 15.723 9.541 4.774 1.00 94.44 309 LEU A N 1
ATOM 2575 C CA . LEU A 1 309 ? 14.773 8.492 5.131 1.00 94.44 309 LEU A CA 1
ATOM 2576 C C . LEU A 1 309 ? 15.510 7.169 5.327 1.00 94.44 309 LEU A C 1
ATOM 2578 O O . LEU A 1 309 ? 16.453 6.877 4.594 1.00 94.44 309 LEU A O 1
ATOM 2582 N N . ILE A 1 310 ? 15.050 6.356 6.274 1.00 93.00 310 ILE A N 1
ATOM 2583 C CA . ILE A 1 310 ? 15.588 5.022 6.553 1.00 93.00 310 ILE A CA 1
ATOM 2584 C C . ILE A 1 310 ? 14.464 3.996 6.428 1.00 93.00 310 ILE A C 1
ATOM 2586 O O . ILE A 1 310 ? 13.378 4.167 6.980 1.00 93.00 310 ILE A O 1
ATOM 2590 N N . ASP A 1 311 ? 14.740 2.922 5.689 1.00 93.31 311 ASP A N 1
ATOM 2591 C CA . ASP A 1 311 ? 13.924 1.709 5.685 1.00 93.31 311 ASP A CA 1
ATOM 2592 C C . ASP A 1 311 ? 14.411 0.792 6.811 1.00 93.31 311 ASP A C 1
ATOM 2594 O O . ASP A 1 311 ? 15.454 0.148 6.696 1.00 93.31 311 ASP A O 1
ATOM 2598 N N . GLU A 1 312 ? 13.661 0.738 7.911 1.00 88.50 312 GLU A N 1
ATOM 2599 C CA . GLU A 1 312 ? 14.046 -0.036 9.096 1.00 88.50 312 GLU A CA 1
ATOM 2600 C C . GLU A 1 312 ? 14.151 -1.546 8.832 1.00 88.50 312 GLU A C 1
ATOM 2602 O O . GLU A 1 312 ? 14.874 -2.248 9.542 1.00 88.50 312 GLU A O 1
ATOM 2607 N N . MET A 1 313 ? 13.463 -2.067 7.808 1.00 91.44 313 MET A N 1
ATOM 2608 C CA . MET A 1 313 ? 13.569 -3.480 7.441 1.00 91.44 313 MET A CA 1
ATOM 2609 C C . MET A 1 313 ? 14.828 -3.747 6.620 1.00 91.44 313 MET A C 1
ATOM 2611 O O . MET A 1 313 ? 15.444 -4.799 6.794 1.00 91.44 313 MET A O 1
ATOM 2615 N N . ILE A 1 314 ? 15.210 -2.822 5.735 1.00 93.69 314 ILE A N 1
ATOM 2616 C CA . ILE A 1 314 ? 16.373 -2.947 4.850 1.00 93.69 314 ILE A CA 1
ATOM 2617 C C . ILE A 1 314 ? 17.150 -1.622 4.810 1.00 93.69 314 ILE A C 1
ATOM 2619 O O . ILE A 1 314 ? 16.982 -0.803 3.902 1.00 93.69 314 ILE A O 1
ATOM 2623 N N . LYS A 1 315 ? 18.058 -1.448 5.774 1.00 90.75 315 LYS A N 1
ATOM 2624 C CA . LYS A 1 315 ? 18.782 -0.187 6.017 1.00 90.75 315 LYS A CA 1
ATOM 2625 C C . LYS A 1 315 ? 19.872 0.152 4.996 1.00 90.75 315 LYS A C 1
ATOM 2627 O O . LYS A 1 315 ? 20.412 1.249 5.036 1.00 90.75 315 LYS A O 1
ATOM 2632 N N . THR A 1 316 ? 20.235 -0.787 4.127 1.00 89.69 316 THR A N 1
ATOM 2633 C CA . THR A 1 316 ? 21.381 -0.669 3.213 1.00 89.69 316 THR A CA 1
ATOM 2634 C C . THR A 1 316 ? 21.000 -1.039 1.777 1.00 89.69 316 THR A C 1
ATOM 2636 O O . THR A 1 316 ? 19.841 -1.374 1.487 1.00 89.69 316 THR A O 1
ATOM 2639 N N . SER A 1 317 ? 21.966 -0.954 0.856 1.00 93.19 317 SER A N 1
ATOM 2640 C CA . SER A 1 317 ? 21.824 -1.531 -0.484 1.00 93.19 317 SER A CA 1
ATOM 2641 C C . SER A 1 317 ? 21.720 -3.059 -0.417 1.00 93.19 317 SER A C 1
ATOM 2643 O O . SER A 1 317 ? 22.081 -3.691 0.582 1.00 93.19 317 SER A O 1
ATOM 2645 N N . MET A 1 318 ? 21.227 -3.669 -1.492 1.00 95.19 318 MET A N 1
ATOM 2646 C CA . MET A 1 318 ? 21.137 -5.129 -1.586 1.00 95.19 318 MET A CA 1
ATOM 2647 C C . MET A 1 318 ? 22.510 -5.809 -1.578 1.00 95.19 318 MET A C 1
ATOM 2649 O O . MET A 1 318 ? 22.664 -6.868 -0.966 1.00 95.19 318 MET A O 1
ATOM 2653 N N . ALA A 1 319 ? 23.505 -5.185 -2.212 1.00 94.06 319 ALA A N 1
ATOM 2654 C CA . ALA A 1 319 ? 24.879 -5.678 -2.229 1.00 94.06 319 ALA A CA 1
ATOM 2655 C C . ALA A 1 319 ? 25.509 -5.634 -0.830 1.00 94.06 319 ALA A C 1
ATOM 2657 O O . ALA A 1 319 ? 25.999 -6.658 -0.356 1.00 94.06 319 ALA A O 1
ATOM 2658 N N . ASP A 1 320 ? 25.406 -4.496 -0.135 1.00 95.19 320 ASP A N 1
ATOM 2659 C CA . ASP A 1 320 ? 25.979 -4.335 1.208 1.00 95.19 320 ASP A CA 1
ATOM 2660 C C . ASP A 1 320 ? 25.309 -5.273 2.219 1.00 95.19 320 ASP A C 1
ATOM 2662 O O . ASP A 1 320 ? 25.966 -5.799 3.117 1.00 95.19 320 ASP A O 1
ATOM 2666 N N . LEU A 1 321 ? 23.994 -5.500 2.087 1.00 96.31 321 LEU A N 1
ATOM 2667 C CA . LEU A 1 321 ? 23.276 -6.458 2.927 1.00 96.31 321 LEU A CA 1
ATOM 2668 C C . LEU A 1 321 ? 23.808 -7.882 2.722 1.00 96.31 321 LEU A C 1
ATOM 2670 O O . LEU A 1 321 ? 24.028 -8.600 3.698 1.00 96.31 321 LEU A O 1
ATOM 2674 N N . PHE A 1 322 ? 24.004 -8.298 1.470 1.00 97.38 322 PHE A N 1
ATOM 2675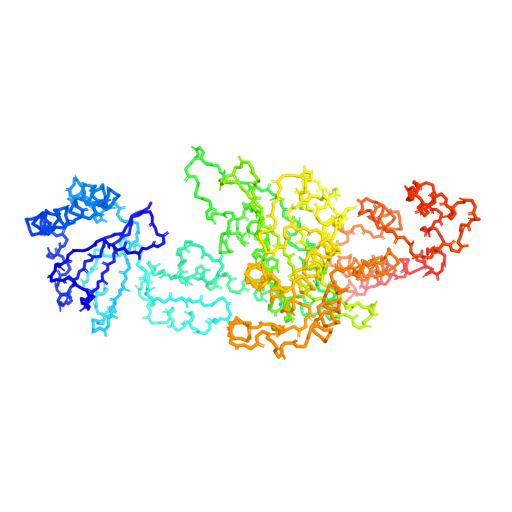 C CA . PHE A 1 322 ? 24.537 -9.623 1.168 1.00 97.38 322 PHE A CA 1
ATOM 2676 C C . PHE A 1 322 ? 25.975 -9.792 1.669 1.00 97.38 322 PHE A C 1
ATOM 2678 O O . PHE A 1 322 ? 26.281 -10.817 2.280 1.00 97.38 322 PHE A O 1
ATOM 2685 N N . GLU A 1 323 ? 26.832 -8.789 1.465 1.00 97.25 323 GLU A N 1
ATOM 2686 C CA . GLU A 1 323 ? 28.213 -8.776 1.962 1.00 97.25 323 GLU A CA 1
ATOM 2687 C C . GLU A 1 323 ? 28.248 -8.862 3.492 1.00 97.25 323 GLU A C 1
ATOM 2689 O O . GLU A 1 323 ? 28.870 -9.770 4.038 1.00 97.25 323 GLU A O 1
ATOM 2694 N N . SER A 1 324 ? 27.469 -8.021 4.181 1.00 96.88 324 SER A N 1
ATOM 2695 C CA . SER A 1 324 ? 27.388 -8.013 5.649 1.00 96.88 324 SER A CA 1
ATOM 2696 C C . SER A 1 324 ? 26.949 -9.368 6.207 1.00 96.88 324 SER A C 1
ATOM 2698 O O . SER A 1 324 ? 27.560 -9.895 7.135 1.00 96.88 324 SER A O 1
ATOM 2700 N N . VAL A 1 325 ? 25.901 -9.969 5.632 1.00 96.62 325 VAL A N 1
ATOM 2701 C CA . VAL A 1 325 ? 25.426 -11.292 6.064 1.00 96.62 325 VAL A CA 1
ATOM 2702 C C . VAL A 1 325 ? 26.462 -12.372 5.752 1.00 96.62 325 VAL A C 1
ATOM 2704 O O . VAL A 1 325 ? 26.687 -13.249 6.583 1.00 96.62 325 VAL A O 1
ATOM 2707 N N . SER A 1 326 ? 27.122 -12.312 4.596 1.00 96.75 326 SER A N 1
ATOM 2708 C CA . SER A 1 326 ? 28.172 -13.268 4.226 1.00 96.75 326 SER A CA 1
ATOM 2709 C C . SER A 1 326 ? 29.344 -13.223 5.205 1.00 96.75 326 SER A C 1
ATOM 2711 O O . SER A 1 326 ? 29.762 -14.268 5.705 1.00 96.75 326 SER A O 1
ATOM 2713 N N . ASP A 1 327 ? 29.821 -12.029 5.550 1.00 96.94 327 ASP A N 1
ATOM 2714 C CA . ASP A 1 327 ? 30.917 -11.832 6.502 1.00 96.94 327 ASP A CA 1
ATOM 2715 C C . ASP A 1 327 ? 30.569 -12.358 7.899 1.00 96.94 327 ASP A C 1
ATOM 2717 O O . ASP A 1 327 ? 31.379 -13.044 8.529 1.00 96.94 327 ASP A O 1
ATOM 2721 N N . ILE A 1 328 ? 29.342 -12.118 8.369 1.00 95.06 328 ILE A N 1
ATOM 2722 C CA . ILE A 1 328 ? 28.826 -12.663 9.635 1.00 95.06 328 ILE A CA 1
ATOM 2723 C C . ILE A 1 328 ? 28.828 -14.202 9.608 1.00 95.06 328 ILE A C 1
ATOM 2725 O O . ILE A 1 328 ? 29.307 -14.857 10.538 1.00 95.06 328 ILE A O 1
ATOM 2729 N N . ILE A 1 329 ? 28.344 -14.802 8.517 1.00 92.75 329 ILE A N 1
ATOM 2730 C CA . ILE A 1 329 ? 28.296 -16.261 8.355 1.00 92.75 329 ILE A CA 1
ATOM 2731 C C . ILE A 1 329 ? 29.705 -16.878 8.330 1.00 92.75 329 ILE A C 1
ATOM 2733 O O . ILE A 1 329 ? 29.940 -17.916 8.965 1.00 92.75 329 ILE A O 1
ATOM 2737 N N . TYR A 1 330 ? 30.662 -16.262 7.632 1.00 92.06 330 TYR A N 1
ATOM 2738 C CA . TYR A 1 330 ? 32.036 -16.771 7.541 1.00 92.06 330 TYR A CA 1
ATOM 2739 C C . TYR A 1 330 ? 32.874 -16.519 8.797 1.00 92.06 330 TYR A C 1
ATOM 2741 O O . TYR A 1 330 ? 33.775 -17.309 9.079 1.00 92.06 330 TYR A O 1
ATOM 2749 N N . SER A 1 331 ? 32.570 -15.472 9.566 1.00 92.50 331 SER A N 1
ATOM 2750 C CA . SER A 1 331 ? 33.223 -15.184 10.851 1.00 92.50 331 SER A CA 1
ATOM 2751 C C . SER A 1 331 ? 32.666 -15.990 12.029 1.00 92.50 331 SER A C 1
ATOM 2753 O O . SER A 1 331 ? 33.231 -15.926 13.119 1.00 92.50 331 SER A O 1
ATOM 2755 N N . ASP A 1 332 ? 31.612 -16.787 11.808 1.00 89.31 332 ASP A N 1
ATOM 2756 C CA . ASP A 1 332 ? 30.914 -17.546 12.853 1.00 89.31 332 ASP A CA 1
ATOM 2757 C C . ASP A 1 332 ? 30.299 -16.656 13.956 1.00 89.31 332 ASP A C 1
ATOM 2759 O O . ASP A 1 332 ? 30.108 -17.102 15.089 1.00 89.31 332 ASP A O 1
ATOM 2763 N N . ASP A 1 333 ? 29.936 -15.413 13.622 1.00 91.50 333 ASP A N 1
ATOM 2764 C CA . ASP A 1 333 ? 29.332 -14.466 14.565 1.00 91.50 333 ASP A CA 1
ATOM 2765 C C . ASP A 1 333 ? 27.816 -14.686 14.692 1.00 91.50 333 ASP A C 1
ATOM 2767 O O . ASP A 1 333 ? 26.981 -14.090 14.007 1.00 91.50 333 ASP A O 1
ATOM 2771 N N . GLN A 1 334 ? 27.450 -15.609 15.578 1.00 89.56 334 GLN A N 1
ATOM 2772 C CA . GLN A 1 334 ? 26.057 -15.971 15.815 1.00 89.56 334 GLN A CA 1
ATOM 2773 C C . GLN A 1 334 ? 25.222 -14.803 16.366 1.00 89.56 334 GLN A C 1
ATOM 2775 O O . GLN A 1 334 ? 24.049 -14.677 16.005 1.00 89.56 334 GLN A O 1
ATOM 2780 N N . ASP A 1 335 ? 25.800 -13.975 17.238 1.00 90.44 335 ASP A N 1
ATOM 2781 C CA . ASP A 1 335 ? 25.082 -12.876 17.886 1.00 90.44 335 ASP A CA 1
ATOM 2782 C C . ASP A 1 335 ? 24.752 -11.785 16.863 1.00 90.44 335 ASP A C 1
ATOM 2784 O O . ASP A 1 335 ? 23.600 -11.352 16.782 1.00 90.44 335 ASP A O 1
ATOM 2788 N N . ALA A 1 336 ? 25.705 -11.440 15.990 1.00 92.75 336 ALA A N 1
ATOM 2789 C CA . ALA A 1 336 ? 25.456 -10.523 14.880 1.00 92.75 336 ALA A CA 1
ATOM 2790 C C . ALA A 1 336 ? 24.396 -11.069 13.907 1.00 92.75 336 ALA A C 1
ATOM 2792 O O . ALA A 1 336 ? 23.526 -10.327 13.451 1.00 92.75 336 ALA A O 1
ATOM 2793 N N . LEU A 1 337 ? 24.394 -12.377 13.615 1.00 92.19 337 LEU A N 1
ATOM 2794 C CA . LEU A 1 337 ? 23.386 -12.967 12.725 1.00 92.19 337 LEU A CA 1
ATOM 2795 C C . LEU A 1 337 ? 21.962 -12.815 13.273 1.00 92.19 337 LEU A C 1
ATOM 2797 O O . LEU A 1 337 ? 21.031 -12.596 12.493 1.00 92.19 337 LEU A O 1
ATOM 2801 N N . ILE A 1 338 ? 21.777 -12.922 14.595 1.00 92.38 338 ILE A N 1
ATOM 2802 C CA . ILE A 1 338 ? 20.465 -12.783 15.246 1.00 92.38 338 ILE A CA 1
ATOM 2803 C C . ILE A 1 338 ? 19.850 -11.410 14.953 1.00 92.38 338 ILE A C 1
ATOM 2805 O O . ILE A 1 338 ? 18.644 -11.337 14.697 1.00 92.38 338 ILE A O 1
ATOM 2809 N N . GLU A 1 339 ? 20.662 -10.353 14.903 1.00 92.75 339 GLU A N 1
ATOM 2810 C CA . GLU A 1 339 ? 20.210 -8.996 14.570 1.00 92.75 339 GLU A CA 1
ATOM 2811 C C . GLU A 1 339 ? 19.642 -8.910 13.141 1.00 92.75 339 GLU A C 1
ATOM 2813 O O . GLU A 1 339 ? 18.661 -8.204 12.897 1.00 92.75 339 GLU A O 1
ATOM 2818 N N . TYR A 1 340 ? 20.174 -9.707 12.208 1.00 94.50 340 TYR A N 1
ATOM 2819 C CA . TYR A 1 340 ? 19.755 -9.726 10.801 1.00 94.50 340 TYR A CA 1
ATOM 2820 C C . TYR A 1 340 ? 18.604 -10.692 10.489 1.00 94.50 340 TYR A C 1
ATOM 2822 O O . TYR A 1 340 ? 18.012 -10.594 9.410 1.00 94.50 340 TYR A O 1
ATOM 2830 N N . ILE A 1 341 ? 18.224 -11.606 11.394 1.00 93.75 341 ILE A N 1
ATOM 2831 C CA . ILE A 1 341 ? 17.183 -12.626 11.130 1.00 93.75 341 ILE A CA 1
ATOM 2832 C C . ILE A 1 341 ? 15.877 -11.995 10.640 1.00 93.75 341 ILE A C 1
ATOM 2834 O O . ILE A 1 341 ? 15.235 -12.526 9.729 1.00 93.75 341 ILE A O 1
ATOM 2838 N N . LYS A 1 342 ? 15.469 -10.865 11.232 1.00 94.69 342 LYS A N 1
ATOM 2839 C CA . LYS A 1 342 ? 14.241 -10.157 10.844 1.00 94.69 342 LYS A CA 1
ATOM 2840 C C . LYS A 1 342 ? 14.330 -9.657 9.399 1.00 94.69 342 LYS A C 1
ATOM 2842 O O . LYS A 1 342 ? 13.421 -9.931 8.618 1.00 94.69 342 LYS A O 1
ATOM 2847 N N . THR A 1 343 ? 15.433 -9.005 9.036 1.00 96.19 343 THR A N 1
ATOM 2848 C CA . THR A 1 343 ? 15.698 -8.493 7.682 1.00 96.19 343 THR A CA 1
ATOM 2849 C C . THR A 1 343 ? 15.808 -9.618 6.655 1.00 96.19 343 THR A C 1
ATOM 2851 O O . THR A 1 343 ? 15.135 -9.575 5.629 1.00 96.19 343 THR A O 1
ATOM 2854 N N . ILE A 1 344 ? 16.566 -10.680 6.946 1.00 96.88 344 ILE A N 1
ATOM 2855 C CA . ILE A 1 344 ? 16.713 -11.849 6.059 1.00 96.88 344 ILE A CA 1
ATOM 2856 C C . ILE A 1 344 ? 15.348 -12.496 5.785 1.00 96.88 344 ILE A C 1
ATOM 2858 O O . ILE A 1 344 ? 15.009 -12.835 4.646 1.00 96.88 344 ILE A O 1
ATOM 2862 N N . ASN A 1 345 ? 14.531 -12.657 6.827 1.00 96.56 345 ASN A N 1
ATOM 2863 C CA . ASN A 1 345 ? 13.197 -13.231 6.687 1.00 96.56 345 ASN A CA 1
ATOM 2864 C C . ASN A 1 345 ? 12.210 -12.296 5.994 1.00 96.56 345 ASN A C 1
ATOM 2866 O O . ASN A 1 345 ? 11.326 -12.789 5.295 1.00 96.56 345 ASN A O 1
ATOM 2870 N N . TYR A 1 346 ? 12.358 -10.981 6.141 1.00 96.62 346 TYR A N 1
ATOM 2871 C CA . TYR A 1 346 ? 11.597 -10.007 5.366 1.00 96.62 346 TYR A CA 1
ATOM 2872 C C . TYR A 1 346 ? 11.930 -10.119 3.871 1.00 96.62 346 TYR A C 1
ATOM 2874 O O . TYR A 1 346 ? 11.032 -10.366 3.068 1.00 96.62 346 TYR A O 1
ATOM 2882 N N . VAL A 1 347 ? 13.217 -10.060 3.509 1.00 97.69 347 VAL A N 1
ATOM 2883 C CA . VAL A 1 347 ? 13.704 -10.186 2.122 1.00 97.69 347 VAL A CA 1
ATOM 2884 C C . VAL A 1 347 ? 13.246 -11.498 1.484 1.00 97.69 347 VAL A C 1
ATOM 2886 O O . VAL A 1 347 ? 12.674 -11.496 0.397 1.00 97.69 347 VAL A O 1
ATOM 2889 N N . SER A 1 348 ? 13.432 -12.628 2.168 1.00 97.69 348 SER A N 1
ATOM 2890 C CA . SER A 1 348 ? 13.022 -13.934 1.633 1.00 97.69 348 SER A CA 1
ATOM 2891 C C . SER A 1 348 ? 11.505 -14.115 1.557 1.00 97.69 348 SER A C 1
ATOM 2893 O O . SER A 1 348 ? 11.005 -14.673 0.582 1.00 97.69 348 SER A O 1
ATOM 2895 N N . THR A 1 349 ? 10.738 -13.601 2.521 1.00 96.62 349 THR A N 1
ATOM 2896 C CA . THR A 1 349 ? 9.270 -13.653 2.432 1.00 96.62 349 THR A CA 1
ATOM 2897 C C . THR A 1 349 ? 8.773 -12.829 1.248 1.00 96.62 349 THR A C 1
ATOM 2899 O O . THR A 1 349 ? 7.933 -13.314 0.500 1.00 96.62 349 THR A O 1
ATOM 2902 N N . MET A 1 350 ? 9.344 -11.643 1.021 1.00 96.12 350 MET A N 1
ATOM 2903 C CA . MET A 1 350 ? 9.015 -10.813 -0.138 1.00 96.12 350 MET A CA 1
ATOM 2904 C C . MET A 1 350 ? 9.405 -11.475 -1.464 1.00 96.12 350 MET A C 1
ATOM 2906 O O . MET A 1 350 ? 8.630 -11.413 -2.404 1.00 96.12 350 MET A O 1
ATOM 2910 N N . ALA A 1 351 ? 10.578 -12.107 -1.555 1.00 96.75 351 ALA A N 1
ATOM 2911 C CA . ALA A 1 351 ? 11.083 -12.661 -2.815 1.00 96.75 351 ALA A CA 1
ATOM 2912 C C . ALA A 1 351 ? 10.502 -14.038 -3.185 1.00 96.75 351 ALA A C 1
ATOM 2914 O O . ALA A 1 351 ? 10.340 -14.347 -4.361 1.00 96.75 351 ALA A O 1
ATOM 2915 N N . ILE A 1 352 ? 10.263 -14.908 -2.197 1.00 96.00 352 ILE A N 1
ATOM 2916 C CA . ILE A 1 352 ? 9.904 -16.320 -2.430 1.00 96.00 352 ILE A CA 1
ATOM 2917 C C . ILE A 1 352 ? 8.745 -16.816 -1.549 1.00 96.00 352 ILE A C 1
ATOM 2919 O O . ILE A 1 352 ? 8.486 -18.022 -1.495 1.00 96.00 352 ILE A O 1
ATOM 2923 N N . GLY A 1 353 ? 8.074 -15.921 -0.819 1.00 94.75 353 GLY A N 1
ATOM 2924 C CA . GLY A 1 353 ? 6.891 -16.235 -0.010 1.00 94.75 353 GLY A CA 1
ATOM 2925 C C . GLY A 1 353 ? 7.164 -17.046 1.259 1.00 94.75 353 GLY A C 1
ATOM 2926 O O . GLY A 1 353 ? 6.232 -17.588 1.853 1.00 94.75 353 GLY A O 1
ATOM 2927 N N . LYS A 1 354 ? 8.427 -17.194 1.683 1.00 95.56 354 LYS A N 1
ATOM 2928 C CA . LYS A 1 354 ? 8.781 -17.967 2.883 1.00 95.56 354 LYS A CA 1
ATOM 2929 C C . LYS A 1 354 ? 10.059 -17.485 3.555 1.00 95.56 354 LYS A C 1
ATOM 2931 O O . LYS A 1 354 ? 10.987 -17.025 2.900 1.00 95.56 354 LYS A O 1
ATOM 2936 N N . ARG A 1 355 ? 10.120 -17.720 4.865 1.00 95.62 355 ARG A N 1
ATOM 2937 C CA . ARG A 1 355 ? 11.319 -17.553 5.694 1.00 95.62 355 ARG A CA 1
ATOM 2938 C C . ARG A 1 355 ? 12.380 -18.588 5.325 1.00 95.62 355 ARG A C 1
ATOM 2940 O O . ARG A 1 355 ? 12.044 -19.748 5.073 1.00 95.62 355 ARG A O 1
ATOM 2947 N N . ILE A 1 356 ? 13.645 -18.178 5.328 1.00 94.38 356 ILE A N 1
ATOM 2948 C CA . ILE A 1 356 ? 14.792 -19.060 5.035 1.00 94.38 356 ILE A CA 1
ATOM 2949 C C . ILE A 1 356 ? 15.653 -19.354 6.266 1.00 94.38 356 ILE A C 1
ATOM 2951 O O . ILE A 1 356 ? 16.475 -20.265 6.223 1.00 94.38 356 ILE A O 1
ATOM 2955 N N . ILE A 1 357 ? 15.448 -18.616 7.359 1.00 91.56 357 ILE A N 1
ATOM 2956 C CA . ILE A 1 357 ? 16.187 -18.768 8.613 1.00 91.56 357 ILE A CA 1
ATOM 2957 C C . ILE A 1 357 ? 15.223 -18.695 9.800 1.00 91.56 357 ILE A C 1
ATOM 2959 O O . ILE A 1 357 ? 14.243 -17.952 9.777 1.00 91.56 357 ILE A O 1
ATOM 2963 N N . ASP A 1 358 ? 15.483 -19.472 10.847 1.00 87.31 358 ASP A N 1
ATOM 2964 C CA . ASP A 1 358 ? 14.702 -19.444 12.083 1.00 87.31 358 ASP A CA 1
ATOM 2965 C C . ASP A 1 358 ? 15.616 -19.299 13.300 1.00 87.31 358 ASP A C 1
ATOM 2967 O O . ASP A 1 358 ? 16.678 -19.923 13.369 1.00 87.31 358 ASP A O 1
ATOM 2971 N N . LEU A 1 359 ? 15.173 -18.512 14.282 1.00 86.44 359 LEU A N 1
ATOM 2972 C CA . LEU A 1 359 ? 15.943 -18.198 15.485 1.00 86.44 359 LEU A CA 1
ATOM 2973 C C . LEU A 1 359 ? 16.311 -19.464 16.266 1.00 86.44 359 LEU A C 1
ATOM 2975 O O . LEU A 1 359 ? 17.437 -19.590 16.744 1.00 86.44 359 LEU A O 1
ATOM 2979 N N . SER A 1 360 ? 15.399 -20.439 16.345 1.00 82.31 360 SER A N 1
ATOM 2980 C CA . SER A 1 360 ? 15.661 -21.696 17.056 1.00 82.31 360 SER A CA 1
ATOM 2981 C C . SER A 1 360 ? 16.787 -22.512 16.411 1.00 82.31 360 SER A C 1
ATOM 2983 O O . SER A 1 360 ? 17.586 -23.140 17.110 1.00 82.31 360 SER A O 1
ATOM 2985 N N . SER A 1 361 ? 16.888 -22.464 15.079 1.00 76.56 361 SER A N 1
ATOM 2986 C CA . SER A 1 361 ? 17.919 -23.179 14.323 1.00 76.56 361 SER A CA 1
ATOM 2987 C C . SER A 1 361 ? 19.302 -22.598 14.596 1.00 76.56 361 SER A C 1
ATOM 2989 O O . SER A 1 361 ? 20.255 -23.358 14.767 1.00 76.56 361 SER A O 1
ATOM 2991 N N . ILE A 1 362 ? 19.384 -21.272 14.715 1.00 82.62 362 ILE A N 1
ATOM 2992 C CA . ILE A 1 362 ? 20.617 -20.558 15.047 1.00 82.62 362 ILE A CA 1
ATOM 2993 C C . ILE A 1 362 ? 21.015 -20.814 16.504 1.00 82.62 362 ILE A C 1
ATOM 2995 O O . ILE A 1 362 ? 22.119 -21.281 16.751 1.00 82.62 362 ILE A O 1
ATOM 2999 N N . LEU A 1 363 ? 20.103 -20.650 17.467 1.00 82.25 363 LEU A N 1
ATOM 3000 C CA . LEU A 1 363 ? 20.415 -20.824 18.893 1.00 82.25 363 LEU A CA 1
ATOM 3001 C C . LEU A 1 363 ? 20.848 -22.248 19.281 1.00 82.25 363 LEU A C 1
ATOM 3003 O O . LEU A 1 363 ? 21.659 -22.412 20.189 1.00 82.25 363 LEU A O 1
ATOM 3007 N N . ILE A 1 364 ? 20.295 -23.279 18.635 1.00 75.50 364 ILE A N 1
ATOM 3008 C CA . ILE A 1 364 ? 20.467 -24.679 19.068 1.00 75.50 364 ILE A CA 1
ATOM 3009 C C . ILE A 1 364 ? 21.457 -25.444 18.181 1.00 75.50 364 ILE A C 1
ATOM 3011 O O . ILE A 1 364 ? 22.146 -26.345 18.658 1.00 75.50 364 ILE A O 1
ATOM 3015 N N . ASN A 1 365 ? 21.509 -25.140 16.882 1.00 77.25 365 ASN A N 1
ATOM 3016 C CA . ASN A 1 365 ? 22.197 -25.968 15.891 1.00 77.25 365 ASN A CA 1
ATOM 3017 C C . ASN A 1 365 ? 23.052 -25.146 14.914 1.00 77.25 365 ASN A C 1
ATOM 3019 O O . ASN A 1 365 ? 23.219 -25.573 13.772 1.00 77.25 365 ASN A O 1
ATOM 3023 N N . TYR A 1 366 ? 23.641 -24.024 15.346 1.00 78.81 366 TYR A N 1
ATOM 3024 C CA . TYR A 1 366 ? 24.505 -23.214 14.475 1.00 78.81 366 TYR A CA 1
ATOM 3025 C C . TYR A 1 366 ? 25.633 -24.032 13.824 1.00 78.81 366 TYR A C 1
ATOM 3027 O O . TYR A 1 366 ? 25.879 -23.932 12.631 1.00 78.81 366 TYR A O 1
ATOM 3035 N N . SER A 1 367 ? 26.237 -24.970 14.559 1.00 76.00 367 SER A N 1
ATOM 3036 C CA . SER A 1 367 ? 27.283 -25.861 14.028 1.00 76.00 367 SER A CA 1
ATOM 3037 C C . SER A 1 367 ? 26.819 -26.840 12.938 1.00 76.00 367 SER A C 1
ATOM 3039 O O . SER A 1 367 ? 27.650 -27.448 12.268 1.00 76.00 367 SER A O 1
ATOM 3041 N N . LYS A 1 368 ? 25.504 -27.028 12.766 1.00 78.69 368 LYS A N 1
ATOM 3042 C CA . LYS A 1 368 ? 24.890 -27.844 11.702 1.00 78.69 368 LYS A CA 1
ATOM 3043 C C . LYS A 1 368 ? 24.224 -26.986 10.624 1.00 78.69 368 LYS A C 1
ATOM 3045 O O . LYS A 1 368 ? 23.568 -27.537 9.740 1.00 78.69 368 LYS A O 1
ATOM 3050 N N . PHE A 1 369 ? 24.332 -25.666 10.732 1.00 83.44 369 PHE A N 1
ATOM 3051 C CA . PHE A 1 369 ? 23.809 -24.727 9.759 1.00 83.44 369 PHE A CA 1
ATOM 3052 C C . PHE A 1 369 ? 24.617 -24.839 8.465 1.00 83.44 369 PHE A C 1
ATOM 3054 O O . PHE A 1 369 ? 25.835 -24.672 8.455 1.00 83.44 369 PHE A O 1
ATOM 3061 N N . ASP A 1 370 ? 23.930 -25.168 7.376 1.00 89.12 370 ASP A N 1
ATOM 3062 C CA . ASP A 1 370 ? 24.535 -25.260 6.052 1.00 89.12 370 ASP A CA 1
ATOM 3063 C C . ASP A 1 370 ? 24.702 -23.845 5.484 1.00 89.12 370 ASP A C 1
ATOM 3065 O O . ASP A 1 370 ? 23.773 -23.279 4.902 1.00 89.12 370 ASP A O 1
ATOM 3069 N N . LYS A 1 371 ? 25.878 -23.266 5.749 1.00 90.38 371 LYS A N 1
ATOM 3070 C CA . LYS A 1 371 ? 26.230 -21.883 5.416 1.00 90.38 371 LYS A CA 1
ATOM 3071 C C . LYS A 1 371 ? 26.135 -21.611 3.919 1.00 90.38 371 LYS A C 1
ATOM 3073 O O . LYS A 1 371 ? 25.471 -20.657 3.529 1.00 90.38 371 LYS A O 1
ATOM 3078 N N . ASP A 1 372 ? 26.736 -22.474 3.104 1.00 92.69 372 ASP A N 1
ATOM 3079 C CA . ASP A 1 372 ? 26.791 -22.303 1.650 1.00 92.69 372 ASP A CA 1
ATOM 3080 C C . ASP A 1 372 ? 25.381 -22.357 1.060 1.00 92.69 372 ASP A C 1
ATOM 3082 O O . ASP A 1 372 ? 24.953 -21.447 0.356 1.00 92.69 372 ASP A O 1
ATOM 3086 N N . LYS A 1 373 ? 24.588 -23.360 1.454 1.00 93.62 373 LYS A N 1
ATOM 3087 C CA . LYS A 1 373 ? 23.198 -23.478 1.001 1.00 93.62 373 LYS A CA 1
ATOM 3088 C C . LYS A 1 373 ? 22.333 -22.294 1.431 1.00 93.62 373 LYS A C 1
ATOM 3090 O O . LYS A 1 373 ? 21.404 -21.918 0.712 1.00 93.62 373 LYS A O 1
ATOM 3095 N N . PHE A 1 374 ? 22.573 -21.751 2.623 1.00 94.81 374 PHE A N 1
ATOM 3096 C CA . PHE A 1 374 ? 21.885 -20.551 3.080 1.00 94.81 374 PHE A CA 1
ATOM 3097 C C . PHE A 1 374 ? 22.269 -19.336 2.232 1.00 94.81 374 PHE A C 1
ATOM 3099 O O . PHE A 1 374 ? 21.365 -18.648 1.762 1.00 94.81 374 PHE A O 1
ATOM 3106 N N . LEU A 1 375 ? 23.566 -19.099 2.013 1.00 96.56 375 LEU A N 1
ATOM 3107 C CA . LEU A 1 375 ? 24.055 -17.962 1.234 1.00 96.56 375 LEU A CA 1
ATOM 3108 C C . LEU A 1 375 ? 23.586 -18.038 -0.220 1.00 96.56 375 LEU A C 1
ATOM 3110 O O . LEU A 1 375 ? 23.043 -17.051 -0.702 1.00 96.56 375 LEU A O 1
ATOM 3114 N N . ASP A 1 376 ? 23.642 -19.209 -0.861 1.00 97.19 376 ASP A N 1
ATOM 3115 C CA . ASP A 1 376 ? 23.096 -19.426 -2.211 1.00 97.19 376 ASP A CA 1
ATOM 3116 C C . ASP A 1 376 ? 21.611 -19.036 -2.279 1.00 97.19 376 ASP A C 1
ATOM 3118 O O . ASP A 1 376 ? 21.145 -18.356 -3.198 1.00 97.19 376 ASP A O 1
ATOM 3122 N N . LYS A 1 377 ? 20.828 -19.460 -1.276 1.00 97.44 377 LYS A N 1
ATOM 3123 C CA . LYS A 1 377 ? 19.395 -19.156 -1.230 1.00 97.44 377 LYS A CA 1
ATOM 3124 C C . LYS A 1 377 ? 19.131 -17.685 -0.923 1.00 97.44 377 LYS A C 1
ATOM 3126 O O . LYS A 1 377 ? 18.151 -17.130 -1.423 1.00 97.44 377 LYS A O 1
ATOM 3131 N N . PHE A 1 378 ? 19.956 -17.068 -0.085 1.00 97.69 378 PHE A N 1
ATOM 3132 C CA . PHE A 1 378 ? 19.839 -15.657 0.244 1.00 97.69 378 PHE A CA 1
ATOM 3133 C C . PHE A 1 378 ? 20.211 -14.785 -0.957 1.00 97.69 378 PHE A C 1
ATOM 3135 O O . PHE A 1 378 ? 19.449 -13.880 -1.282 1.00 97.69 378 PHE A O 1
ATOM 3142 N N . GLU A 1 379 ? 21.275 -15.125 -1.688 1.00 98.00 379 GLU A N 1
ATOM 3143 C CA . GLU A 1 379 ? 21.664 -14.480 -2.946 1.00 98.00 379 GLU A CA 1
ATOM 3144 C C . GLU A 1 379 ? 20.536 -14.563 -3.983 1.00 98.00 379 GLU A C 1
ATOM 3146 O O . GLU A 1 379 ? 20.183 -13.566 -4.614 1.00 98.00 379 GLU A O 1
ATOM 3151 N N . GLU A 1 380 ? 19.887 -15.726 -4.118 1.00 97.62 380 GLU A N 1
ATOM 3152 C CA . GLU A 1 380 ? 18.701 -15.868 -4.968 1.00 97.62 380 GLU A CA 1
ATOM 3153 C C . GLU A 1 380 ? 17.596 -14.874 -4.572 1.00 97.62 380 GLU A C 1
ATOM 3155 O O . GLU A 1 380 ? 17.005 -14.248 -5.448 1.00 97.62 380 GLU A O 1
ATOM 3160 N N . CYS A 1 381 ? 17.333 -14.694 -3.271 1.00 98.31 381 CYS A N 1
ATOM 3161 C CA . CYS A 1 381 ? 16.333 -13.738 -2.784 1.00 98.31 381 CYS A CA 1
ATOM 3162 C C . CYS A 1 381 ? 16.739 -12.288 -3.085 1.00 98.31 381 CYS A C 1
ATOM 3164 O O . CYS A 1 381 ? 15.914 -11.520 -3.581 1.00 98.31 381 CYS A O 1
ATOM 3166 N N . ILE A 1 382 ? 18.002 -11.934 -2.832 1.00 98.00 382 ILE A N 1
ATOM 3167 C CA . ILE A 1 382 ? 18.580 -10.615 -3.120 1.00 98.00 382 ILE A CA 1
ATOM 3168 C C . ILE A 1 382 ? 18.419 -10.268 -4.604 1.00 98.00 382 ILE A C 1
ATOM 3170 O O . ILE A 1 382 ? 17.956 -9.180 -4.944 1.00 98.00 382 ILE A O 1
ATOM 3174 N N . ASN A 1 383 ? 18.680 -11.224 -5.497 1.00 97.81 383 ASN A N 1
ATOM 3175 C CA . ASN A 1 383 ? 18.568 -11.020 -6.938 1.00 97.81 383 ASN A CA 1
ATOM 3176 C C . ASN A 1 383 ? 17.164 -10.588 -7.395 1.00 97.81 383 ASN A C 1
ATOM 3178 O O . ASN A 1 383 ? 17.052 -9.905 -8.410 1.00 97.81 383 ASN A O 1
ATOM 3182 N N . TYR A 1 384 ? 16.083 -10.920 -6.677 1.00 98.31 384 TYR A N 1
ATOM 3183 C CA . TYR A 1 384 ? 14.749 -10.411 -7.031 1.00 98.31 384 TYR A CA 1
ATOM 3184 C C . TYR A 1 384 ? 14.602 -8.901 -6.808 1.00 98.31 384 TYR A C 1
ATOM 3186 O O . TYR A 1 384 ? 13.836 -8.273 -7.535 1.00 98.31 384 TYR A O 1
ATOM 3194 N N . PHE A 1 385 ? 15.331 -8.309 -5.861 1.00 98.19 385 PHE A N 1
ATOM 3195 C CA . PHE A 1 385 ? 15.285 -6.872 -5.555 1.00 98.19 385 PHE A CA 1
ATOM 3196 C C . PHE A 1 385 ? 16.140 -6.018 -6.502 1.00 98.19 385 PHE A C 1
ATOM 3198 O O . PHE A 1 385 ? 15.980 -4.796 -6.519 1.00 98.19 385 PHE A O 1
ATOM 3205 N N . CYS A 1 386 ? 17.023 -6.650 -7.283 1.00 96.56 386 CYS A N 1
ATOM 3206 C CA . CYS A 1 386 ? 17.979 -5.989 -8.179 1.00 96.56 386 CYS A CA 1
ATOM 3207 C C . CYS A 1 386 ? 17.574 -6.041 -9.665 1.00 96.56 386 CYS A C 1
ATOM 3209 O O . CYS A 1 386 ? 18.279 -5.511 -10.522 1.00 96.56 386 CYS A O 1
ATOM 3211 N N . LYS A 1 387 ? 16.458 -6.700 -10.005 1.00 95.88 387 LYS A N 1
ATOM 3212 C CA . LYS A 1 387 ? 15.999 -6.866 -11.394 1.00 95.88 387 LYS A CA 1
ATOM 3213 C C . LYS A 1 387 ? 15.319 -5.606 -11.924 1.00 95.88 387 LYS A C 1
ATOM 3215 O O . LYS A 1 387 ? 14.097 -5.487 -11.851 1.00 95.88 387 LYS A O 1
ATOM 3220 N N . ASP A 1 388 ? 16.096 -4.706 -12.511 1.00 94.81 388 ASP A N 1
ATOM 3221 C CA . ASP A 1 388 ? 15.572 -3.529 -13.208 1.00 94.81 388 ASP A CA 1
ATOM 3222 C C . ASP A 1 388 ? 14.633 -3.896 -14.377 1.00 94.81 388 ASP A C 1
ATOM 3224 O O . ASP A 1 388 ? 14.718 -4.969 -14.983 1.00 94.81 388 ASP A O 1
ATOM 3228 N N . ILE A 1 389 ? 13.716 -2.979 -14.703 1.00 97.44 389 ILE A N 1
ATOM 3229 C CA . ILE A 1 389 ? 12.827 -3.094 -15.864 1.00 97.44 389 ILE A CA 1
ATOM 3230 C C . ILE A 1 389 ? 13.281 -2.096 -16.926 1.00 97.44 389 ILE A C 1
ATOM 3232 O O . ILE A 1 389 ? 13.260 -0.885 -16.706 1.00 97.44 389 ILE A O 1
ATOM 3236 N N . SER A 1 390 ? 13.643 -2.614 -18.097 1.00 96.75 390 SER A N 1
ATOM 3237 C CA . SER A 1 390 ? 14.096 -1.803 -19.223 1.00 96.75 390 SER A CA 1
ATOM 3238 C C . SER A 1 390 ? 13.032 -0.814 -19.723 1.00 96.75 390 SER A C 1
ATOM 3240 O O . SER A 1 390 ? 11.820 -1.052 -19.625 1.00 96.75 390 SER A O 1
ATOM 3242 N N . ALA A 1 391 ? 13.483 0.281 -20.338 1.00 96.69 391 ALA A N 1
ATOM 3243 C CA . ALA A 1 391 ? 12.614 1.273 -20.966 1.00 96.69 391 ALA A CA 1
ATOM 3244 C C . ALA A 1 391 ? 11.702 0.654 -22.030 1.00 96.69 391 ALA A C 1
ATOM 3246 O O . ALA A 1 391 ? 10.543 1.045 -22.138 1.00 96.69 391 ALA A O 1
ATOM 3247 N N . GLU A 1 392 ? 12.186 -0.327 -22.793 1.00 97.31 392 GLU A N 1
ATOM 3248 C CA . GLU A 1 392 ? 11.412 -1.019 -23.823 1.00 97.31 392 GLU A CA 1
ATOM 3249 C C . GLU A 1 392 ? 10.189 -1.723 -23.231 1.00 97.31 392 GLU A C 1
ATOM 3251 O O . GLU A 1 392 ? 9.085 -1.586 -23.769 1.00 97.31 392 GLU A O 1
ATOM 3256 N N . LYS A 1 393 ? 10.379 -2.446 -22.116 1.00 98.12 393 LYS A N 1
ATOM 3257 C CA . LYS A 1 393 ? 9.297 -3.131 -21.394 1.00 98.12 393 LYS A CA 1
ATOM 3258 C C . LYS A 1 393 ? 8.348 -2.124 -20.751 1.00 98.12 393 LYS A C 1
ATOM 3260 O O . LYS A 1 393 ? 7.137 -2.242 -20.919 1.00 98.12 393 LYS A O 1
ATOM 3265 N N . MET A 1 394 ? 8.886 -1.110 -20.071 1.00 98.31 394 MET A N 1
ATOM 3266 C CA . MET A 1 394 ? 8.092 -0.056 -19.431 1.00 98.31 394 MET A CA 1
ATOM 3267 C C . MET A 1 394 ? 7.225 0.716 -20.430 1.00 98.31 394 MET A C 1
ATOM 3269 O O . MET A 1 394 ? 6.046 0.951 -20.167 1.00 98.31 394 MET A O 1
ATOM 3273 N N . LEU A 1 395 ? 7.769 1.058 -21.601 1.00 98.12 395 LEU A N 1
ATOM 3274 C CA . LEU A 1 395 ? 7.028 1.694 -22.691 1.00 98.12 395 LEU A CA 1
ATOM 3275 C C . LEU A 1 395 ? 5.945 0.779 -23.260 1.00 98.12 395 LEU A C 1
ATOM 3277 O O . LEU A 1 395 ? 4.865 1.263 -23.588 1.00 98.12 395 LEU A O 1
ATOM 3281 N N . GLU A 1 396 ? 6.191 -0.529 -23.350 1.00 98.00 396 GLU A N 1
ATOM 3282 C CA . GLU A 1 396 ? 5.187 -1.482 -23.828 1.00 98.00 396 GLU A CA 1
ATOM 3283 C C . GLU A 1 396 ? 4.022 -1.635 -22.837 1.00 98.00 396 GLU A C 1
ATOM 3285 O O . GLU A 1 396 ? 2.859 -1.653 -23.250 1.00 98.00 396 GLU A O 1
ATOM 3290 N N . ILE A 1 397 ? 4.306 -1.681 -21.533 1.00 98.62 397 ILE A N 1
ATOM 3291 C CA . ILE A 1 397 ? 3.282 -1.665 -20.475 1.00 98.62 397 ILE A CA 1
ATOM 3292 C C . ILE A 1 397 ? 2.491 -0.354 -20.546 1.00 98.62 397 ILE A C 1
ATOM 3294 O O . ILE A 1 397 ? 1.266 -0.373 -20.692 1.00 98.62 397 ILE A O 1
ATOM 3298 N N . LEU A 1 398 ? 3.193 0.784 -20.526 1.00 97.94 398 LEU A N 1
ATOM 3299 C CA . LEU A 1 398 ? 2.595 2.117 -20.589 1.00 97.94 398 LEU A CA 1
ATOM 3300 C C . LEU A 1 398 ? 1.713 2.285 -21.822 1.00 97.94 398 LEU A C 1
ATOM 3302 O O . LEU A 1 398 ? 0.618 2.824 -21.715 1.00 97.94 398 LEU A O 1
ATOM 3306 N N . PHE A 1 399 ? 2.161 1.830 -22.991 1.00 97.88 399 PHE A N 1
ATOM 3307 C CA . PHE A 1 399 ? 1.392 1.938 -24.225 1.00 97.88 399 PHE A CA 1
ATOM 3308 C C . PHE A 1 399 ? 0.034 1.238 -24.104 1.00 97.88 399 PHE A C 1
ATOM 3310 O O . PHE A 1 399 ? -0.991 1.803 -24.490 1.00 97.88 399 PHE A O 1
ATOM 3317 N N . ASN A 1 400 ? 0.009 0.027 -23.543 1.00 97.88 400 ASN A N 1
ATOM 3318 C CA . ASN A 1 400 ? -1.221 -0.746 -23.389 1.00 97.88 400 ASN A CA 1
ATOM 3319 C C . ASN A 1 400 ? -2.163 -0.145 -22.338 1.00 97.88 400 ASN A C 1
ATOM 3321 O O . ASN A 1 400 ? -3.365 -0.029 -22.590 1.00 97.88 400 ASN A O 1
ATOM 3325 N N . VAL A 1 401 ? -1.620 0.305 -21.206 1.00 97.81 401 VAL A N 1
ATOM 3326 C CA . VAL A 1 401 ? -2.385 0.993 -20.154 1.00 97.81 401 VAL A CA 1
ATOM 3327 C C . VAL A 1 401 ? -2.953 2.310 -20.685 1.00 97.81 401 VAL A C 1
ATOM 3329 O O . VAL A 1 401 ? -4.167 2.524 -20.658 1.00 97.81 401 VAL A O 1
ATOM 3332 N N . ARG A 1 402 ? -2.107 3.152 -21.288 1.00 96.06 402 ARG A N 1
ATOM 3333 C CA . ARG A 1 402 ? -2.508 4.463 -21.808 1.00 96.06 402 ARG A CA 1
ATOM 3334 C C . ARG A 1 402 ? -3.481 4.351 -22.976 1.00 96.06 402 ARG A C 1
ATOM 3336 O O . ARG A 1 402 ? -4.347 5.207 -23.125 1.00 96.06 402 ARG A O 1
ATOM 3343 N N . LYS A 1 403 ? -3.416 3.283 -23.777 1.00 96.69 403 LYS A N 1
ATOM 3344 C CA . LYS A 1 403 ? -4.426 2.984 -24.806 1.00 96.69 403 LYS A CA 1
ATOM 3345 C C . LYS A 1 403 ? -5.819 2.820 -24.195 1.00 96.69 403 LYS A C 1
ATOM 3347 O O . LYS A 1 403 ? -6.788 3.350 -24.740 1.00 96.69 403 LYS A O 1
ATOM 3352 N N . ILE A 1 404 ? -5.931 2.094 -23.083 1.00 96.44 404 ILE A N 1
ATOM 3353 C CA . ILE A 1 404 ? -7.205 1.889 -22.382 1.00 96.44 404 ILE A CA 1
ATOM 3354 C C . ILE A 1 404 ? -7.686 3.196 -21.761 1.00 96.44 404 ILE A C 1
ATOM 3356 O O . ILE A 1 404 ? -8.826 3.602 -21.987 1.00 96.44 404 ILE A O 1
ATOM 3360 N N . GLU A 1 405 ? -6.807 3.899 -21.057 1.00 95.81 405 GLU A N 1
ATOM 3361 C CA . GLU A 1 405 ? -7.115 5.204 -20.474 1.00 95.81 405 GLU A CA 1
ATOM 3362 C C . GLU A 1 405 ? -7.549 6.226 -21.533 1.00 95.81 405 GLU A C 1
ATOM 3364 O O . GLU A 1 405 ? -8.511 6.962 -21.325 1.00 95.81 405 GLU A O 1
ATOM 3369 N N . TYR A 1 406 ? -6.918 6.226 -22.709 1.00 95.38 406 TYR A N 1
ATOM 3370 C CA . TYR A 1 406 ? -7.301 7.060 -23.848 1.00 95.38 406 TYR A CA 1
ATOM 3371 C C . TYR A 1 406 ? -8.692 6.709 -24.393 1.00 95.38 406 TYR A C 1
ATOM 3373 O O . TYR A 1 406 ? -9.444 7.596 -24.805 1.00 95.38 406 TYR A O 1
ATOM 3381 N N . TYR A 1 407 ? -9.069 5.429 -24.407 1.00 94.25 407 TYR A N 1
ATOM 3382 C CA . TYR A 1 407 ? -10.428 5.028 -24.778 1.00 94.25 407 TYR A CA 1
ATOM 3383 C C . TYR A 1 407 ? -11.473 5.471 -23.755 1.00 94.25 407 TYR A C 1
ATOM 3385 O O . TYR A 1 407 ? -12.581 5.819 -24.162 1.00 94.25 407 TYR A O 1
ATOM 3393 N N . ILE A 1 408 ? -11.121 5.500 -22.468 1.00 92.12 408 ILE A N 1
ATOM 3394 C CA . ILE A 1 408 ? -12.004 5.944 -21.383 1.00 92.12 408 ILE A CA 1
ATOM 3395 C C . ILE A 1 408 ? -12.129 7.473 -21.366 1.00 92.12 408 ILE A C 1
ATOM 3397 O O . ILE A 1 408 ? -13.239 8.001 -21.402 1.00 92.12 408 ILE A O 1
ATOM 3401 N N . ASN A 1 409 ? -11.004 8.193 -21.307 1.00 91.88 409 ASN A N 1
ATOM 3402 C CA . ASN A 1 409 ? -10.964 9.652 -21.237 1.00 91.88 409 ASN A CA 1
ATOM 3403 C C . ASN A 1 409 ? -9.824 10.266 -22.089 1.00 91.88 409 ASN A C 1
ATOM 3405 O O . ASN A 1 409 ? -8.761 10.637 -21.587 1.00 91.88 409 ASN A O 1
ATOM 3409 N N . PRO A 1 410 ? -10.065 10.456 -23.387 1.00 90.31 410 PRO A N 1
ATOM 3410 C CA . PRO A 1 410 ? -9.080 10.914 -24.369 1.00 90.31 410 PRO A CA 1
ATOM 3411 C C . PRO A 1 410 ? -8.644 12.371 -24.198 1.00 90.31 410 PRO A C 1
ATOM 3413 O O . PRO A 1 410 ? -7.577 12.751 -24.666 1.00 90.31 410 PRO A O 1
ATOM 3416 N N . GLU A 1 411 ? -9.483 13.210 -23.589 1.00 88.06 411 GLU A N 1
ATOM 3417 C CA . GLU A 1 411 ? -9.139 14.607 -23.302 1.00 88.06 411 GLU A CA 1
ATOM 3418 C C . GLU A 1 411 ? -8.221 14.701 -22.085 1.00 88.06 411 GLU A C 1
ATOM 3420 O O . GLU A 1 411 ? -7.462 15.664 -21.925 1.00 88.06 411 GLU A O 1
ATOM 3425 N N . TYR A 1 412 ? -8.298 13.707 -21.199 1.00 89.19 412 TYR A N 1
ATOM 3426 C CA . TYR A 1 412 ? -7.479 13.652 -20.008 1.00 89.19 412 TYR A CA 1
ATOM 3427 C C . TYR A 1 412 ? -6.100 13.072 -20.292 1.00 89.19 412 TYR A C 1
ATOM 3429 O O . TYR A 1 412 ? -5.114 13.724 -19.941 1.00 89.19 412 TYR A O 1
ATOM 3437 N N . TYR A 1 413 ? -6.063 11.916 -20.959 1.00 90.88 413 TYR A N 1
ATOM 3438 C CA . TYR A 1 413 ? -4.879 11.087 -21.156 1.00 90.88 413 TYR A CA 1
ATOM 3439 C C . TYR A 1 413 ? -4.208 11.334 -22.515 1.00 90.88 413 TYR A C 1
ATOM 3441 O O . TYR A 1 413 ? -4.766 10.950 -23.547 1.00 90.88 413 TYR A O 1
ATOM 3449 N N . PRO A 1 414 ? -3.011 11.951 -22.532 1.00 85.00 414 PRO A N 1
ATOM 3450 C CA . PRO A 1 414 ? -2.234 12.140 -23.752 1.00 85.00 414 PRO A CA 1
ATOM 3451 C C . PRO A 1 414 ? -1.854 10.792 -24.378 1.00 85.00 414 PRO A C 1
ATOM 3453 O O . PRO A 1 414 ? -1.532 9.836 -23.668 1.00 85.00 414 PRO A O 1
ATOM 3456 N N . PHE A 1 415 ? -1.915 10.711 -25.708 1.00 93.00 415 PHE A N 1
ATOM 3457 C CA . PHE A 1 415 ? -1.626 9.489 -26.464 1.00 93.00 415 PHE A CA 1
ATOM 3458 C C . PHE A 1 415 ? -0.955 9.812 -27.806 1.00 93.00 415 PHE A C 1
ATOM 3460 O O . PHE A 1 415 ? -1.391 9.381 -28.879 1.00 93.00 415 PHE A O 1
ATOM 3467 N N . GLU A 1 416 ? 0.088 10.638 -27.740 1.00 94.19 416 GLU A N 1
ATOM 3468 C CA . GLU A 1 416 ? 0.994 10.933 -28.846 1.00 94.19 416 GLU A CA 1
ATOM 3469 C C . GLU A 1 416 ? 2.375 10.315 -28.618 1.00 94.19 416 GLU A C 1
ATOM 3471 O O . GLU A 1 416 ? 2.799 10.046 -27.495 1.00 94.19 416 GLU A O 1
ATOM 3476 N N . LEU A 1 417 ? 3.124 10.149 -29.707 1.00 94.69 417 LEU A N 1
ATOM 3477 C CA . LEU A 1 417 ? 4.491 9.637 -29.657 1.00 94.69 417 LEU A CA 1
ATOM 3478 C C . LEU A 1 417 ? 5.405 10.510 -28.779 1.00 94.69 417 LEU A C 1
ATOM 3480 O O . LEU A 1 417 ? 6.182 9.995 -27.977 1.00 94.69 417 LEU A O 1
ATOM 3484 N N . ILE A 1 418 ? 5.275 11.835 -28.903 1.00 94.25 418 ILE A N 1
ATOM 3485 C CA . ILE A 1 418 ? 6.041 12.793 -28.099 1.00 94.25 418 ILE A CA 1
ATOM 3486 C C . ILE A 1 418 ? 5.721 12.667 -26.604 1.00 94.25 418 ILE A C 1
ATOM 3488 O O . ILE A 1 418 ? 6.607 12.852 -25.772 1.00 94.25 418 ILE A O 1
ATOM 3492 N N . ASP A 1 419 ? 4.486 12.296 -26.256 1.00 93.94 419 ASP A N 1
ATOM 3493 C CA . ASP A 1 419 ? 4.076 12.102 -24.867 1.00 93.94 419 ASP A CA 1
ATOM 3494 C C . ASP A 1 419 ? 4.769 10.876 -24.273 1.00 93.94 419 ASP A C 1
ATOM 3496 O O . ASP A 1 419 ? 5.316 10.956 -23.176 1.00 93.94 419 ASP A O 1
ATOM 3500 N N . LEU A 1 420 ? 4.814 9.766 -25.020 1.00 95.75 420 LEU A N 1
ATOM 3501 C CA . LEU A 1 420 ? 5.516 8.545 -24.613 1.00 95.75 420 LEU A CA 1
ATOM 3502 C C . LEU A 1 420 ? 7.022 8.787 -24.444 1.00 95.75 420 LEU A C 1
ATOM 3504 O O . LEU A 1 420 ? 7.604 8.347 -23.451 1.00 95.75 420 LEU A O 1
ATOM 3508 N N . ALA A 1 421 ? 7.640 9.530 -25.368 1.00 95.50 421 ALA A N 1
ATOM 3509 C CA . ALA A 1 421 ? 9.050 9.910 -25.276 1.00 95.50 421 ALA A CA 1
ATOM 3510 C C . ALA A 1 421 ? 9.328 10.747 -24.020 1.00 95.50 421 ALA A C 1
ATOM 3512 O O . ALA A 1 421 ? 10.260 10.456 -23.269 1.00 95.50 421 ALA A O 1
ATOM 3513 N N . ASN A 1 422 ? 8.489 11.756 -23.764 1.00 94.50 422 ASN A N 1
ATOM 3514 C CA . ASN A 1 422 ? 8.602 12.613 -22.587 1.00 94.50 422 ASN A CA 1
ATOM 3515 C C . ASN A 1 422 ? 8.406 11.823 -21.291 1.00 94.50 422 ASN A C 1
ATOM 3517 O O . ASN A 1 422 ? 9.159 12.034 -20.344 1.00 94.50 422 ASN A O 1
ATOM 3521 N N . ILE A 1 423 ? 7.436 10.902 -21.252 1.00 95.25 423 ILE A N 1
ATOM 3522 C CA . ILE A 1 423 ? 7.212 10.030 -20.096 1.00 95.25 423 ILE A CA 1
ATOM 3523 C C . ILE A 1 423 ? 8.467 9.218 -19.797 1.00 95.25 423 ILE A C 1
ATOM 3525 O O . ILE A 1 423 ? 8.973 9.287 -18.679 1.00 95.25 423 ILE A O 1
ATOM 3529 N N . ALA A 1 424 ? 8.999 8.485 -20.776 1.00 95.81 424 ALA A N 1
ATOM 3530 C CA . ALA A 1 424 ? 10.175 7.647 -20.559 1.00 95.81 424 ALA A CA 1
ATOM 3531 C C . ALA A 1 424 ? 11.400 8.468 -20.122 1.00 95.81 424 ALA A C 1
ATOM 3533 O O . ALA A 1 424 ? 12.082 8.089 -19.169 1.00 95.81 424 ALA A O 1
ATOM 3534 N N . TYR A 1 425 ? 11.624 9.631 -20.743 1.00 94.44 425 TYR A N 1
ATOM 3535 C CA . TYR A 1 425 ? 12.731 10.522 -20.393 1.00 94.44 425 TYR A CA 1
ATOM 3536 C C . TYR A 1 425 ? 12.619 11.058 -18.960 1.00 94.44 425 TYR A C 1
ATOM 3538 O O . TYR A 1 425 ? 13.539 10.909 -18.159 1.00 94.44 425 TYR A O 1
ATOM 3546 N N . ASN A 1 426 ? 11.474 11.645 -18.605 1.00 93.06 426 ASN A N 1
ATOM 3547 C CA . ASN A 1 426 ? 11.257 12.258 -17.289 1.00 93.06 426 ASN A CA 1
ATOM 3548 C C . ASN A 1 426 ? 11.174 11.229 -16.153 1.00 93.06 426 ASN A C 1
ATOM 3550 O O . ASN A 1 426 ? 11.355 11.582 -14.987 1.00 93.06 426 ASN A O 1
ATOM 3554 N N . SER A 1 427 ? 10.876 9.971 -16.483 1.00 94.50 427 SER A N 1
ATOM 3555 C CA . SER A 1 427 ? 10.883 8.852 -15.534 1.00 94.50 427 SER A CA 1
ATOM 3556 C C . SER A 1 427 ? 12.284 8.274 -15.320 1.00 94.50 427 SER A C 1
ATOM 3558 O O . SER A 1 427 ? 12.476 7.479 -14.401 1.00 94.50 427 SER A O 1
ATOM 3560 N N . GLY A 1 428 ? 13.263 8.675 -16.141 1.00 92.50 428 GLY 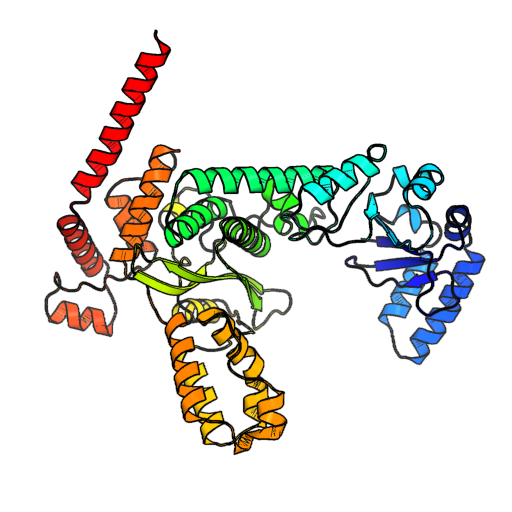A N 1
ATOM 3561 C CA . GLY A 1 428 ? 14.627 8.155 -16.097 1.00 92.50 428 GLY A CA 1
ATOM 3562 C C . GLY A 1 428 ? 14.723 6.695 -16.540 1.00 92.50 428 GLY A C 1
ATOM 3563 O O . GLY A 1 428 ? 15.532 5.955 -15.989 1.00 92.50 428 GLY A O 1
ATOM 3564 N N . TRP A 1 429 ? 13.879 6.255 -17.478 1.00 94.62 429 TRP A N 1
ATOM 3565 C CA . TRP A 1 429 ? 13.931 4.883 -17.987 1.00 94.62 429 TRP A CA 1
ATOM 3566 C C . TRP A 1 429 ? 15.118 4.690 -18.933 1.00 94.62 429 TRP A C 1
ATOM 3568 O O . TRP A 1 429 ? 15.375 5.516 -19.813 1.00 94.62 429 TRP A O 1
ATOM 3578 N N . THR A 1 430 ? 15.824 3.574 -18.768 1.00 92.44 430 THR A N 1
ATOM 3579 C CA . THR A 1 430 ? 17.041 3.232 -19.511 1.00 92.44 430 THR A CA 1
ATOM 3580 C C . THR A 1 430 ? 16.774 2.111 -20.513 1.00 92.44 430 THR A C 1
ATOM 3582 O O . THR A 1 430 ? 16.165 1.096 -20.187 1.00 92.44 430 THR A O 1
ATOM 3585 N N . PHE A 1 431 ? 17.196 2.310 -21.761 1.00 93.50 431 PHE A N 1
ATOM 3586 C CA . PHE A 1 431 ? 17.093 1.293 -22.809 1.00 93.50 431 PHE A CA 1
ATOM 3587 C C . PHE A 1 431 ? 18.235 0.287 -22.673 1.00 93.50 431 PHE A C 1
ATOM 3589 O O . PHE A 1 431 ? 19.399 0.685 -22.583 1.00 93.50 431 PHE A O 1
ATOM 3596 N N . GLU A 1 432 ? 17.904 -1.002 -22.702 1.00 92.00 432 GLU A N 1
ATOM 3597 C CA . GLU A 1 432 ? 18.896 -2.083 -22.744 1.00 92.00 432 GLU A CA 1
ATOM 3598 C C . GLU A 1 432 ? 19.471 -2.255 -24.154 1.00 92.00 432 GLU A C 1
ATOM 3600 O O . GLU A 1 432 ? 20.646 -2.589 -24.327 1.00 92.00 432 GLU A O 1
ATOM 3605 N N . ASP A 1 433 ? 18.659 -2.009 -25.185 1.00 90.12 433 ASP A N 1
ATOM 3606 C CA . ASP A 1 433 ? 19.103 -2.120 -26.565 1.00 90.12 433 ASP A CA 1
ATOM 3607 C C . ASP A 1 433 ? 19.981 -0.921 -26.953 1.00 90.12 433 ASP A C 1
ATOM 3609 O O . ASP A 1 433 ? 19.528 0.202 -27.189 1.00 90.12 433 ASP A O 1
ATOM 3613 N N . LEU A 1 434 ? 21.284 -1.179 -27.053 1.00 90.12 434 LEU A N 1
ATOM 3614 C CA . LEU A 1 434 ? 22.278 -0.194 -27.478 1.00 90.12 434 LEU A CA 1
ATOM 3615 C C . LEU A 1 434 ? 22.631 -0.311 -28.969 1.00 90.12 434 LEU A C 1
ATOM 3617 O O . LEU A 1 434 ? 23.621 0.275 -29.412 1.00 90.12 434 LEU A O 1
ATOM 3621 N N . SER A 1 435 ? 21.893 -1.090 -29.766 1.00 90.62 435 SER A N 1
ATOM 3622 C CA . SER A 1 435 ? 22.239 -1.370 -31.172 1.00 90.62 435 SER A CA 1
ATOM 3623 C C . SER A 1 435 ? 22.278 -0.123 -32.056 1.00 90.62 435 SER A C 1
ATOM 3625 O O . SER A 1 435 ? 23.065 -0.079 -33.002 1.00 90.62 435 SER A O 1
ATOM 3627 N N . CYS A 1 436 ? 21.516 0.919 -31.716 1.00 91.31 436 CYS A N 1
ATOM 3628 C CA . CYS A 1 436 ? 21.545 2.199 -32.419 1.00 91.31 436 CYS A CA 1
ATOM 3629 C C . CYS A 1 436 ? 22.788 3.055 -32.102 1.00 91.31 436 CYS A C 1
ATOM 3631 O O . CYS A 1 436 ? 23.010 4.079 -32.752 1.00 91.31 436 CYS A O 1
ATOM 3633 N N . LEU A 1 437 ? 23.587 2.689 -31.095 1.00 91.56 437 LEU A N 1
ATOM 3634 C CA . LEU A 1 437 ? 24.759 3.444 -30.647 1.00 91.56 437 LEU A CA 1
ATOM 3635 C C . LEU A 1 437 ? 26.053 2.923 -31.291 1.00 91.56 437 LEU A C 1
ATOM 3637 O O . LEU A 1 437 ? 26.241 1.718 -31.484 1.00 91.56 437 LEU A O 1
ATOM 3641 N N . ASN A 1 438 ? 26.973 3.836 -31.601 1.00 91.88 438 ASN A N 1
ATOM 3642 C CA . ASN A 1 438 ? 28.342 3.489 -31.984 1.00 91.88 438 ASN A CA 1
ATOM 3643 C C . ASN A 1 438 ? 29.176 3.091 -30.745 1.00 91.88 438 ASN A C 1
ATOM 3645 O O . ASN A 1 438 ? 28.713 3.207 -29.612 1.00 91.88 438 ASN A O 1
ATOM 3649 N N . ASN A 1 439 ? 30.399 2.592 -30.944 1.00 91.19 439 ASN A N 1
ATOM 3650 C CA . ASN A 1 439 ? 31.216 2.069 -29.841 1.00 91.19 439 ASN A CA 1
ATOM 3651 C C . ASN A 1 439 ? 31.589 3.134 -28.796 1.00 91.19 439 ASN A C 1
ATOM 3653 O O . ASN A 1 439 ? 31.557 2.835 -27.605 1.00 91.19 439 ASN A O 1
ATOM 3657 N N . ASP A 1 440 ? 31.882 4.364 -29.222 1.00 88.56 440 ASP A N 1
ATOM 3658 C CA . ASP A 1 440 ? 32.225 5.459 -28.309 1.00 88.56 440 ASP A CA 1
ATOM 3659 C C . ASP A 1 440 ? 30.996 5.896 -27.501 1.00 88.56 440 ASP A C 1
ATOM 3661 O O . ASP A 1 440 ? 31.072 6.078 -26.289 1.00 88.56 440 ASP A O 1
ATOM 3665 N N . GLU A 1 441 ? 29.832 5.993 -28.150 1.00 89.56 441 GLU A N 1
ATOM 3666 C CA . GLU A 1 441 ? 28.550 6.274 -27.495 1.00 89.56 441 GLU A CA 1
ATOM 3667 C C . GLU A 1 441 ? 28.191 5.181 -26.479 1.00 89.56 441 GLU A C 1
ATOM 3669 O O . GLU A 1 441 ? 27.768 5.507 -25.374 1.00 89.56 441 GLU A O 1
ATOM 3674 N N . LYS A 1 442 ? 28.391 3.899 -26.815 1.00 88.00 442 LYS A N 1
ATOM 3675 C CA . LYS A 1 442 ? 28.178 2.770 -25.890 1.00 88.00 442 LYS A CA 1
ATOM 3676 C C . LYS A 1 442 ? 29.097 2.853 -24.681 1.00 88.00 442 LYS A C 1
ATOM 3678 O O . LYS A 1 442 ? 28.645 2.660 -23.555 1.00 88.00 442 LYS A O 1
ATOM 3683 N N . PHE A 1 443 ? 30.373 3.145 -24.909 1.00 85.50 443 PHE A N 1
ATOM 3684 C CA . PHE A 1 443 ? 31.355 3.293 -23.842 1.00 85.50 443 PHE A CA 1
ATOM 3685 C C . PHE A 1 443 ? 30.980 4.442 -22.899 1.00 85.50 443 PHE A C 1
ATOM 3687 O O . PHE A 1 443 ? 30.898 4.241 -21.689 1.00 85.50 443 PHE A O 1
ATOM 3694 N N . LEU A 1 444 ? 30.663 5.619 -23.449 1.00 84.31 444 LEU A N 1
ATOM 3695 C CA . LEU A 1 444 ? 30.227 6.773 -22.661 1.00 84.31 444 LEU A CA 1
ATOM 3696 C C . LEU A 1 444 ? 28.921 6.496 -21.910 1.00 84.31 444 LEU A C 1
ATOM 3698 O O . LEU A 1 444 ? 28.829 6.838 -20.735 1.00 84.31 444 LEU A O 1
ATOM 3702 N N . TYR A 1 445 ? 27.952 5.840 -22.555 1.00 84.75 445 TYR A N 1
ATOM 3703 C CA . TYR A 1 445 ? 26.693 5.437 -21.927 1.00 84.75 445 TYR A CA 1
ATOM 3704 C C . TYR A 1 445 ? 26.923 4.512 -20.730 1.00 84.75 445 TYR A C 1
ATOM 3706 O O . TYR A 1 445 ? 26.308 4.686 -19.686 1.00 84.75 445 TYR A O 1
ATOM 3714 N N . THR A 1 446 ? 27.841 3.556 -20.868 1.00 81.12 446 THR A N 1
ATOM 3715 C CA . THR A 1 446 ? 28.142 2.576 -19.816 1.00 81.12 446 THR A CA 1
ATOM 3716 C C . THR A 1 446 ? 28.803 3.226 -18.597 1.00 81.12 446 THR A C 1
ATOM 3718 O O . THR A 1 446 ? 28.554 2.804 -17.476 1.00 81.12 446 THR A O 1
ATOM 3721 N N . ILE A 1 447 ? 29.639 4.250 -18.799 1.00 78.94 447 ILE A N 1
ATOM 3722 C CA . ILE A 1 447 ? 30.390 4.895 -17.708 1.00 78.94 447 ILE A CA 1
ATOM 3723 C C . ILE A 1 447 ? 29.604 6.029 -17.052 1.00 78.94 447 ILE A C 1
ATOM 3725 O O . ILE A 1 447 ? 29.622 6.169 -15.833 1.00 78.94 447 ILE A O 1
ATOM 3729 N N . PHE A 1 448 ? 28.962 6.876 -17.856 1.00 79.56 448 PHE A N 1
ATOM 3730 C CA . PHE A 1 448 ? 28.357 8.127 -17.391 1.00 79.56 448 PHE A CA 1
ATOM 3731 C C . PHE A 1 448 ? 26.827 8.117 -17.442 1.00 79.56 448 PHE A C 1
ATOM 3733 O O . PHE A 1 448 ? 26.197 9.099 -17.051 1.00 79.56 448 PHE A O 1
ATOM 3740 N N . GLY A 1 449 ? 26.226 7.040 -17.948 1.00 75.06 449 GLY A N 1
ATOM 3741 C CA . GLY A 1 449 ? 24.805 6.986 -18.262 1.00 75.06 449 GLY A CA 1
ATOM 3742 C C . GLY A 1 449 ? 24.445 7.693 -19.574 1.00 75.06 449 GLY A C 1
ATOM 3743 O O . GLY A 1 449 ? 25.288 8.177 -20.336 1.00 75.06 449 GLY A O 1
ATOM 3744 N N . GLY A 1 450 ? 23.144 7.734 -19.862 1.00 72.94 450 GLY A N 1
ATOM 3745 C CA . GLY A 1 450 ? 22.607 8.353 -21.072 1.00 72.94 450 GLY A CA 1
ATOM 3746 C C . GLY A 1 450 ? 22.593 9.879 -21.030 1.00 72.94 450 GLY A C 1
ATOM 3747 O O . GLY A 1 450 ? 22.221 10.491 -20.036 1.00 72.94 450 GLY A O 1
ATOM 3748 N N . SER A 1 451 ? 22.925 10.507 -22.161 1.00 83.06 451 SER A N 1
ATOM 3749 C CA . SER A 1 451 ? 22.598 11.917 -22.410 1.00 83.06 451 SER A CA 1
ATOM 3750 C C . SER A 1 451 ? 21.224 12.046 -23.072 1.00 83.06 451 SER A C 1
ATOM 3752 O O . SER A 1 451 ? 20.739 11.09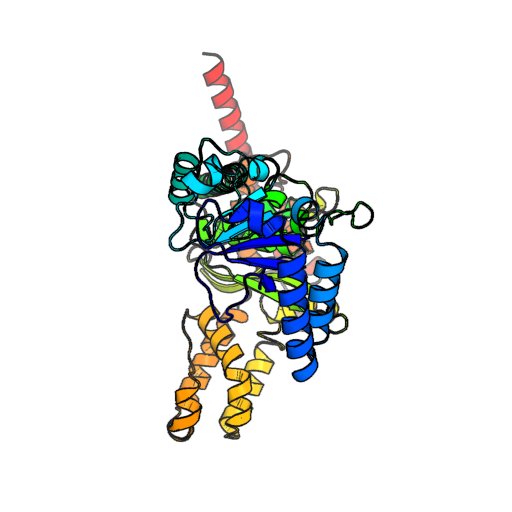8 -23.691 1.00 83.06 451 SER A O 1
ATOM 3754 N N . ALA A 1 452 ? 20.625 13.241 -23.038 1.00 85.25 452 ALA A N 1
ATOM 3755 C CA . ALA A 1 452 ? 19.369 13.514 -23.744 1.00 85.25 452 ALA A CA 1
ATOM 3756 C C . ALA A 1 452 ? 19.440 13.160 -25.245 1.00 85.25 452 ALA A C 1
ATOM 3758 O O . ALA A 1 452 ? 18.496 12.608 -25.804 1.00 85.25 452 ALA A O 1
ATOM 3759 N N . ASN A 1 453 ? 20.586 13.403 -25.891 1.00 86.94 453 ASN A N 1
ATOM 3760 C CA . ASN A 1 453 ? 20.790 13.048 -27.297 1.00 86.94 453 ASN A CA 1
ATOM 3761 C C . ASN A 1 453 ? 20.821 11.529 -27.515 1.00 86.94 453 ASN A C 1
ATOM 3763 O O . ASN A 1 453 ? 20.257 11.041 -28.495 1.00 86.94 453 ASN A O 1
ATOM 3767 N N . ILE A 1 454 ? 21.462 10.788 -26.604 1.00 89.81 454 ILE A N 1
ATOM 3768 C CA . ILE A 1 454 ? 21.492 9.321 -26.651 1.00 89.81 454 ILE A CA 1
ATOM 3769 C C . ILE A 1 454 ? 20.079 8.766 -26.452 1.00 89.81 454 ILE A C 1
ATOM 3771 O O . ILE A 1 454 ? 19.639 7.952 -27.262 1.00 89.81 454 ILE A O 1
ATOM 3775 N N . PHE A 1 455 ? 19.337 9.281 -25.469 1.00 91.81 455 PHE A N 1
ATOM 3776 C CA . PHE A 1 455 ? 17.951 8.882 -25.228 1.00 91.81 455 PHE A CA 1
ATOM 3777 C C . PHE A 1 455 ? 17.073 9.084 -26.470 1.00 91.81 455 PHE A C 1
ATOM 3779 O O . PHE A 1 455 ? 16.376 8.165 -26.889 1.00 91.81 455 PHE A O 1
ATOM 3786 N N . VAL A 1 456 ? 17.138 10.257 -27.113 1.00 92.69 456 VAL A N 1
ATOM 3787 C CA . VAL A 1 456 ? 16.357 10.535 -28.333 1.00 92.69 456 VAL A CA 1
ATOM 3788 C C . VAL A 1 456 ? 16.688 9.541 -29.449 1.00 92.69 456 VAL A C 1
ATOM 3790 O O . VAL A 1 456 ? 15.795 9.124 -30.186 1.00 92.69 456 VAL A O 1
ATOM 3793 N N . LYS A 1 457 ? 17.958 9.146 -29.584 1.00 93.69 457 LYS A N 1
ATOM 3794 C CA . LYS A 1 457 ? 18.392 8.162 -30.583 1.00 93.69 457 LYS A CA 1
ATOM 3795 C C . LYS A 1 457 ? 17.838 6.767 -30.281 1.00 93.69 457 LYS A C 1
ATOM 3797 O O . LYS A 1 457 ? 17.316 6.130 -31.190 1.00 93.69 457 LYS A O 1
ATOM 3802 N N . GLN A 1 458 ? 17.903 6.337 -29.021 1.00 94.94 458 GLN A N 1
ATOM 3803 C CA . GLN A 1 458 ? 17.358 5.055 -28.562 1.00 94.94 458 GLN A CA 1
ATOM 3804 C C . GLN A 1 458 ? 15.835 5.000 -28.711 1.00 94.94 458 GLN A C 1
ATOM 3806 O O . GLN A 1 458 ? 15.304 4.042 -29.267 1.00 94.94 458 GLN A O 1
ATOM 3811 N N . PHE A 1 459 ? 15.126 6.061 -28.316 1.00 96.12 459 PHE A N 1
ATOM 3812 C CA . PHE A 1 459 ? 13.673 6.127 -28.459 1.00 96.12 459 PHE A CA 1
ATOM 3813 C C . PHE A 1 459 ? 13.235 6.068 -29.928 1.00 96.12 459 PHE A C 1
ATOM 3815 O O . PHE A 1 459 ? 12.304 5.338 -30.248 1.00 96.12 459 PHE A O 1
ATOM 3822 N N . LYS A 1 460 ? 13.922 6.774 -30.838 1.00 95.81 460 LYS A N 1
ATOM 3823 C CA . LYS A 1 460 ? 13.632 6.706 -32.285 1.00 95.81 460 LYS A CA 1
ATOM 3824 C C . LYS A 1 460 ? 13.852 5.315 -32.874 1.00 95.81 460 LYS A C 1
ATOM 3826 O O . LYS A 1 460 ? 13.115 4.884 -33.758 1.00 95.81 460 LYS A O 1
ATOM 3831 N N . ASP A 1 461 ? 14.881 4.616 -32.411 1.00 95.94 461 ASP A N 1
ATOM 3832 C CA . ASP A 1 461 ? 15.135 3.240 -32.826 1.00 95.94 461 ASP A CA 1
ATOM 3833 C C . ASP A 1 461 ? 14.036 2.290 -32.312 1.00 95.94 461 ASP A C 1
ATOM 3835 O O . ASP A 1 461 ? 13.477 1.517 -33.094 1.00 95.94 461 ASP A O 1
ATOM 3839 N N . TYR A 1 462 ? 13.637 2.424 -31.042 1.00 96.62 462 TYR A N 1
ATOM 3840 C CA . TYR A 1 462 ? 12.500 1.703 -30.459 1.00 96.62 462 TYR A CA 1
ATOM 3841 C C . TYR A 1 462 ? 11.187 1.975 -31.207 1.00 96.62 462 TYR A C 1
ATOM 3843 O O . TYR A 1 462 ? 10.482 1.039 -31.589 1.00 96.62 462 TYR A O 1
ATOM 3851 N N . GLU A 1 463 ? 10.885 3.248 -31.464 1.00 95.94 463 GLU A N 1
ATOM 3852 C CA . GLU A 1 463 ? 9.728 3.706 -32.234 1.00 95.94 463 GLU A CA 1
ATOM 3853 C C . GLU A 1 463 ? 9.650 3.011 -33.595 1.00 95.94 463 GLU A C 1
ATOM 3855 O O . GLU A 1 463 ? 8.603 2.463 -33.948 1.00 95.94 463 GLU A O 1
ATOM 3860 N N . SER A 1 464 ? 10.765 2.997 -34.332 1.00 95.69 464 SER A N 1
ATOM 3861 C CA . SER A 1 464 ? 10.873 2.363 -35.647 1.00 95.69 464 SER A CA 1
ATOM 3862 C C . SER A 1 464 ? 10.664 0.848 -35.565 1.00 95.69 464 SER A C 1
ATOM 3864 O O . SER A 1 464 ? 9.835 0.291 -36.288 1.00 95.69 464 SER A O 1
ATOM 3866 N N . LYS A 1 465 ? 11.348 0.173 -34.630 1.00 95.50 465 LYS A N 1
ATOM 3867 C CA . LYS A 1 465 ? 11.251 -1.285 -34.428 1.00 95.50 465 LYS A CA 1
ATOM 3868 C C . LYS A 1 465 ? 9.841 -1.738 -34.048 1.00 95.50 465 LYS A C 1
ATOM 3870 O O . LYS A 1 465 ? 9.403 -2.799 -34.491 1.00 95.50 465 LYS A O 1
ATOM 3875 N N . LYS A 1 466 ? 9.132 -0.951 -33.236 1.00 95.81 466 LYS A N 1
ATOM 3876 C CA . LYS A 1 466 ? 7.765 -1.247 -32.773 1.00 95.81 466 LYS A CA 1
ATOM 3877 C C . LYS A 1 466 ? 6.675 -0.645 -33.666 1.00 95.81 466 LYS A C 1
ATOM 3879 O O . LYS A 1 466 ? 5.504 -0.938 -33.451 1.00 95.81 466 LYS A O 1
ATOM 3884 N N . ASN A 1 467 ? 7.038 0.152 -34.674 1.00 95.50 467 ASN A N 1
ATOM 3885 C CA . ASN A 1 467 ? 6.114 0.839 -35.580 1.00 95.50 467 ASN A CA 1
ATOM 3886 C C . ASN A 1 467 ? 5.054 1.682 -34.838 1.00 95.50 467 ASN A C 1
ATOM 3888 O O . ASN A 1 467 ? 3.866 1.660 -35.175 1.00 95.50 467 ASN A O 1
ATOM 3892 N N . LEU A 1 468 ? 5.484 2.405 -33.796 1.00 95.62 468 LEU A N 1
ATOM 3893 C CA . LEU A 1 468 ? 4.575 3.059 -32.846 1.00 95.62 468 LEU A CA 1
ATOM 3894 C C . LEU A 1 468 ? 3.655 4.090 -33.497 1.00 95.62 468 LEU A C 1
ATOM 3896 O O . LEU A 1 468 ? 2.487 4.170 -33.126 1.00 95.62 468 LEU A O 1
ATOM 3900 N N . GLU A 1 469 ? 4.137 4.858 -34.478 1.00 95.19 469 GLU A N 1
ATOM 3901 C CA . GLU A 1 469 ? 3.302 5.840 -35.183 1.00 95.19 469 GLU A CA 1
ATOM 3902 C C . GLU A 1 469 ? 2.063 5.184 -35.805 1.00 95.19 469 GLU A C 1
ATOM 3904 O O . GLU A 1 469 ? 0.939 5.683 -35.671 1.00 95.19 469 GLU A O 1
ATOM 3909 N N . LYS A 1 470 ? 2.253 4.024 -36.447 1.00 96.19 470 LYS A N 1
ATOM 3910 C CA . LYS A 1 470 ? 1.166 3.262 -37.059 1.00 96.19 470 LYS A CA 1
ATOM 3911 C C . LYS A 1 470 ? 0.207 2.722 -36.003 1.00 96.19 470 LYS A C 1
ATOM 3913 O O . LYS A 1 470 ? -1.005 2.842 -36.184 1.00 96.19 470 LYS A O 1
ATOM 3918 N N . GLU A 1 471 ? 0.724 2.162 -34.914 1.00 97.06 471 GLU A N 1
ATOM 3919 C CA . GLU A 1 471 ? -0.093 1.629 -33.816 1.00 97.06 471 GLU A CA 1
ATOM 3920 C C . GLU A 1 471 ? -0.939 2.732 -33.155 1.00 97.06 471 GLU A C 1
ATOM 3922 O O . GLU A 1 471 ? -2.151 2.577 -32.979 1.00 97.06 471 GLU A O 1
ATOM 3927 N N . ILE A 1 472 ? -0.351 3.902 -32.880 1.00 96.75 472 ILE A N 1
ATOM 3928 C CA . ILE A 1 472 ? -1.068 5.074 -32.351 1.00 96.75 472 ILE A CA 1
ATOM 3929 C C . ILE A 1 472 ? -2.172 5.510 -33.322 1.00 96.75 472 ILE A C 1
ATOM 3931 O O . ILE A 1 472 ? -3.318 5.729 -32.911 1.00 96.75 472 ILE A O 1
ATOM 3935 N N . ALA A 1 473 ? -1.863 5.608 -34.618 1.00 96.44 473 ALA A N 1
ATOM 3936 C CA . ALA A 1 473 ? -2.843 5.981 -35.635 1.00 96.44 473 ALA A CA 1
ATOM 3937 C C . ALA A 1 473 ? -4.013 4.983 -35.697 1.00 96.44 473 ALA A C 1
ATOM 3939 O O . ALA A 1 473 ? -5.175 5.393 -35.772 1.00 96.44 473 ALA A O 1
ATOM 3940 N N . GLN A 1 474 ? -3.732 3.682 -35.604 1.00 96.38 474 GLN A N 1
ATOM 3941 C CA . GLN A 1 474 ? -4.754 2.633 -35.571 1.00 96.38 474 GLN A CA 1
ATOM 3942 C C . GLN A 1 474 ? -5.644 2.726 -34.329 1.00 96.38 474 GLN A C 1
ATOM 3944 O O . GLN A 1 474 ? -6.869 2.607 -34.445 1.00 96.38 474 GLN A O 1
ATOM 3949 N N . VAL A 1 475 ? -5.068 2.986 -33.153 1.00 96.19 475 VAL A N 1
ATOM 3950 C CA . VAL A 1 475 ? -5.823 3.183 -31.905 1.00 96.19 475 VAL A CA 1
ATOM 3951 C C . VAL A 1 475 ? -6.800 4.352 -32.045 1.00 96.19 475 VAL A C 1
ATOM 3953 O O . VAL A 1 475 ? -7.993 4.194 -31.759 1.00 96.19 475 VAL A O 1
ATOM 3956 N N . LYS A 1 476 ? -6.331 5.501 -32.545 1.00 95.19 476 LYS A N 1
ATOM 3957 C CA . LYS A 1 476 ? -7.160 6.702 -32.745 1.00 95.19 476 LYS A CA 1
ATOM 3958 C C . LYS A 1 476 ? -8.246 6.502 -33.798 1.00 95.19 476 LYS A C 1
ATOM 3960 O O . LYS A 1 476 ? -9.394 6.908 -33.587 1.00 95.19 476 LYS A O 1
ATOM 3965 N N . LEU A 1 477 ? -7.913 5.846 -34.911 1.00 95.56 477 LEU A N 1
ATOM 3966 C CA . LEU A 1 477 ? -8.876 5.508 -35.957 1.00 95.56 477 LEU A CA 1
ATOM 3967 C C . LEU A 1 477 ? -9.978 4.592 -35.413 1.00 95.56 477 LEU A C 1
ATOM 3969 O O . LEU A 1 477 ? -11.157 4.886 -35.594 1.00 95.56 477 LEU A O 1
ATOM 3973 N N . THR A 1 478 ? -9.606 3.535 -34.687 1.00 94.75 478 THR A N 1
ATOM 3974 C CA . THR A 1 478 ? -10.552 2.581 -34.084 1.00 94.75 478 THR A CA 1
ATOM 3975 C C . THR A 1 478 ? -11.561 3.288 -33.184 1.00 94.75 478 THR A C 1
ATOM 3977 O O . THR A 1 478 ? -12.767 3.073 -33.311 1.00 94.75 478 THR A O 1
ATOM 3980 N N . ARG A 1 479 ? -11.095 4.196 -32.319 1.00 92.00 479 ARG A N 1
ATOM 3981 C CA . ARG A 1 479 ? -11.982 4.992 -31.460 1.00 92.00 479 ARG A CA 1
ATOM 3982 C C . ARG A 1 479 ? -12.908 5.898 -32.271 1.00 92.00 479 ARG A C 1
ATOM 3984 O O . ARG A 1 479 ? -14.096 5.983 -31.974 1.00 92.00 479 ARG A O 1
ATOM 3991 N N . THR A 1 480 ? -12.379 6.560 -33.297 1.00 92.12 480 THR A N 1
ATOM 3992 C CA . THR A 1 480 ? -13.168 7.445 -34.169 1.00 92.12 480 THR A CA 1
ATOM 3993 C C . THR A 1 480 ? -14.295 6.678 -34.860 1.00 92.12 480 THR A C 1
ATOM 3995 O O . THR A 1 480 ? -15.436 7.141 -34.877 1.00 92.12 480 THR A O 1
ATOM 3998 N N . LEU A 1 481 ? -13.998 5.481 -35.374 1.00 92.19 481 LEU A N 1
ATOM 3999 C CA . LEU A 1 481 ? -14.982 4.604 -36.006 1.00 92.19 481 LEU A CA 1
ATOM 4000 C C . LEU A 1 481 ? -16.039 4.111 -35.012 1.00 92.19 481 LEU A C 1
ATOM 4002 O O . LEU A 1 481 ? -17.223 4.139 -35.340 1.00 92.19 481 LEU A O 1
ATOM 4006 N N . ARG A 1 482 ? -15.642 3.728 -33.790 1.00 90.38 482 ARG A N 1
ATOM 4007 C CA . ARG A 1 482 ? -16.577 3.320 -32.728 1.00 90.38 482 ARG A CA 1
ATOM 4008 C C . ARG A 1 482 ? -17.555 4.441 -32.374 1.00 90.38 482 ARG A C 1
ATOM 4010 O O . ARG A 1 482 ? -18.759 4.238 -32.439 1.00 90.38 482 ARG A O 1
ATOM 4017 N N . ASN A 1 483 ? -17.049 5.655 -32.154 1.00 88.50 483 ASN A N 1
ATOM 4018 C CA . ASN A 1 483 ? -17.890 6.821 -31.871 1.00 88.50 483 ASN A CA 1
ATOM 4019 C C . ASN A 1 483 ? -18.870 7.136 -33.014 1.00 88.50 483 ASN A C 1
ATOM 4021 O O . ASN A 1 483 ? -19.973 7.624 -32.773 1.00 88.50 483 ASN A O 1
ATOM 4025 N N . ALA A 1 484 ? -18.464 6.914 -34.267 1.00 90.00 484 ALA A N 1
ATOM 4026 C CA . ALA A 1 484 ? -19.338 7.104 -35.420 1.00 90.00 484 ALA A CA 1
ATOM 4027 C C . ALA A 1 484 ? -20.437 6.031 -35.498 1.00 90.00 484 ALA A C 1
ATOM 4029 O O . ALA A 1 484 ? -21.555 6.344 -35.907 1.00 90.00 484 ALA A O 1
ATOM 4030 N N . LEU A 1 485 ? -20.129 4.792 -35.102 1.00 89.19 485 LEU A N 1
ATOM 4031 C CA . LEU A 1 485 ? -21.093 3.696 -35.026 1.00 89.19 485 LEU A CA 1
ATOM 4032 C C . LEU A 1 485 ? -22.130 3.943 -33.924 1.00 89.19 485 LEU A C 1
ATOM 4034 O O . LEU A 1 485 ? -23.322 3.917 -34.216 1.00 89.19 485 LEU A O 1
ATOM 4038 N N . ASP A 1 486 ? -21.684 4.284 -32.713 1.00 86.94 486 ASP A N 1
ATOM 4039 C CA . ASP A 1 486 ? -22.565 4.517 -31.559 1.00 86.94 486 ASP A CA 1
ATOM 4040 C C . ASP A 1 486 ? -23.546 5.673 -31.827 1.00 86.94 486 ASP A C 1
ATOM 4042 O O . ASP A 1 486 ? -24.734 5.608 -31.508 1.00 86.94 486 ASP A O 1
ATOM 4046 N N . LYS A 1 487 ? -23.078 6.726 -32.513 1.00 83.12 487 LYS A N 1
ATOM 4047 C CA . LYS A 1 487 ? -23.933 7.840 -32.954 1.00 83.12 487 LYS A CA 1
ATOM 4048 C C . LYS A 1 487 ? -24.992 7.430 -33.974 1.00 83.12 487 LYS A C 1
ATOM 4050 O O . LYS A 1 487 ? -26.035 8.070 -34.016 1.00 83.12 487 LYS A O 1
ATOM 4055 N N . LYS A 1 488 ? -24.743 6.414 -34.806 1.00 74.31 488 LYS A N 1
ATOM 4056 C CA . LYS A 1 488 ? -25.747 5.908 -35.755 1.00 74.31 488 LYS A CA 1
ATOM 4057 C C . LYS A 1 488 ? -26.810 5.068 -35.054 1.00 74.31 488 LYS A C 1
ATOM 4059 O O . LYS A 1 488 ? -27.982 5.236 -35.352 1.00 74.31 488 LYS A O 1
ATOM 4064 N N . THR A 1 489 ? -26.420 4.237 -34.091 1.00 66.31 489 THR A N 1
ATOM 4065 C CA . THR A 1 489 ? -27.343 3.369 -33.339 1.00 66.31 489 THR A CA 1
ATOM 4066 C C . THR A 1 489 ? -28.260 4.110 -32.361 1.00 66.31 489 THR A C 1
ATOM 4068 O O . THR A 1 489 ? -29.200 3.514 -31.859 1.00 66.31 489 THR A O 1
ATOM 4071 N N . HIS A 1 490 ? -28.006 5.391 -32.077 1.00 58.56 490 HIS A N 1
ATOM 4072 C CA . HIS A 1 490 ? -28.880 6.244 -31.254 1.00 58.56 490 HIS A CA 1
ATOM 4073 C C . HIS A 1 490 ? -29.810 7.163 -32.068 1.00 58.56 490 HIS A C 1
ATOM 4075 O O . HIS A 1 490 ? -30.517 7.985 -31.485 1.00 58.56 490 HIS A O 1
ATOM 4081 N N . VAL A 1 491 ? -29.773 7.075 -33.402 1.00 54.34 491 VAL A N 1
ATOM 4082 C CA . VAL A 1 491 ? -30.618 7.861 -34.324 1.00 54.34 491 VAL A CA 1
ATOM 4083 C C . VAL A 1 491 ? -31.652 6.969 -35.041 1.00 54.34 491 VAL A C 1
ATOM 4085 O O . VAL A 1 491 ? -32.518 7.482 -35.748 1.00 54.34 491 VAL A O 1
ATOM 4088 N N . GLU A 1 492 ? -31.600 5.654 -34.810 1.00 44.00 492 GLU A N 1
ATOM 4089 C CA . GLU A 1 492 ? -32.644 4.664 -35.126 1.00 44.00 492 GLU A CA 1
ATOM 4090 C C . GLU A 1 492 ? -33.424 4.313 -33.855 1.00 44.00 492 GLU A C 1
ATOM 4092 O O . GLU A 1 492 ? -34.655 4.106 -33.970 1.00 44.00 492 GLU A O 1
#

Secondary structure (DSSP, 8-state):
-EEEEEESS-SS-S-SEEE---SSSEEEEEE-SSTTHHHHHTT-HHHHHHHHHHHHHHHHHTT-HHHHHHHHHHHHHHHHHHHH-SEEEEE-SSS-HHHHHHH-GGGGGSEEEEEEEE-TT-HHHHHHHHHHTTT-S-EEEEETT-SS-EEHHHHHHHHHHHHHHHHHHHTT---HHHHHHHHHHHHHTSBPB---GGGT--GGGGT-HHHHTTSS-B-HHHHHHHHHHHHHHTT---EEEEEEETTEEEEEEEEEEEEEEETTTTEEEEEEE-TTTTSB-SSSGGGG--TTSSB-HHHHHHHHHHTTEEESS--S-HHHHHHHHHHHHHHT-HHHHHHHHHHHHHHHHHHHSS-S--HHHHHHHGGG--HHHHHHHHHHHHHHHS----HHHHHHHHHHHHHHHHHH-TTTS--SHHHHHHHHHHTT---S--TTS-HHHHHHHHHH---HHHHHHHHHHHHHHHTHHHHHHHHHHHHHHHHHHHHHHT--

Solvent-accessible surface area (backbone atoms only — not comparable to full-atom values): 27160 Å² total; per-residue (Å²): 98,36,36,35,35,39,26,54,66,75,86,89,58,96,56,54,61,46,80,39,92,60,99,49,84,40,30,41,27,37,55,31,93,51,81,79,33,54,72,54,62,77,66,39,60,69,63,49,51,51,46,44,52,56,51,39,54,54,27,60,77,69,71,37,66,66,61,38,53,48,46,52,51,48,66,78,37,49,97,46,42,75,77,63,27,56,34,39,34,45,49,60,87,78,63,57,65,68,61,36,52,70,70,45,61,79,51,72,85,32,40,34,28,52,71,62,83,42,56,70,85,43,63,65,61,53,52,52,46,49,67,74,45,65,93,53,92,41,42,26,32,42,39,61,70,38,85,60,72,36,39,57,68,51,47,51,52,40,37,51,52,51,50,51,54,46,53,59,55,60,75,66,73,59,54,60,61,38,46,54,52,49,48,44,52,66,56,15,69,43,47,76,29,77,67,53,57,96,78,71,44,58,70,51,45,19,36,13,51,69,33,28,78,79,49,75,31,23,40,37,53,22,43,32,51,54,48,36,52,49,38,43,77,72,73,42,66,51,42,79,43,66,28,42,27,78,90,37,93,91,42,62,49,41,25,30,38,30,52,45,68,23,83,92,76,74,42,72,27,33,26,32,38,32,48,54,90,42,22,26,55,97,72,68,68,33,81,37,36,50,64,41,54,67,30,26,53,54,68,48,44,58,53,25,60,77,66,43,39,39,37,83,68,57,81,63,45,62,65,58,50,51,51,53,52,48,52,33,63,75,69,67,39,63,70,66,45,61,74,42,47,64,35,54,27,48,49,22,31,55,55,72,73,41,67,82,72,55,70,67,51,52,77,75,38,50,94,72,54,60,60,67,66,48,50,56,52,47,51,56,29,48,53,22,32,66,56,75,75,40,29,67,58,52,49,52,44,48,51,57,42,43,52,52,45,29,72,75,39,54,89,77,38,82,82,48,73,69,50,54,52,44,21,40,57,61,26,68,51,51,67,78,73,57,82,87,49,54,72,68,56,47,52,47,33,73,75,74,45,78,49,75,69,54,47,54,51,45,51,54,50,50,39,61,78,68,41,42,71,60,53,49,51,49,55,54,48,52,52,54,52,48,57,56,50,57,60,52,70,74,75,112

Radius of gyration: 28.59 Å; Cα contacts (8 Å, |Δi|>4): 695; chains: 1; bounding box: 66×53×83 Å

pLDDT: mean 91.18, std 7.69, range [44.0, 98.75]

Foldseek 3Di:
DEEEEEEADDDDDPAQWDWDDDLDPTYIYGHAVALVRPVCRLVCLVSLVVSLVVVLVVCVVVVNVVRNVRSVVCNVCSNCRVVPHQEYEYHYPDYDPVVSCVVPVVCLVHQYEYDDEEELVCLVVLVVVCVVPVVHQRYWYHYPQASDTDTSVLSNVLSVLLVVVLVVLVVLVDFLVLSLVLLLCVLLQADAAADPVVVVDDRRCQQGSSNVSPHNHHAQNNSASSSQVSSVSVVFHKDKFWKAAQVDNPDTGIWMKAQDDTPVLRAGAIFTAGSHVLHDDPDLVSLLARQRPGAFPVSVVVVCVVRRIARPLDRDQLVVLLVQCLVCLVVVPLVSVVVCQSSLQVLCCRRPVGRLDDPCCSVPPSVVDPSVVSSVSSVSSSVRRVDDDALLSVLVSCLSSLLVVCLVPVVNGDQDLVSSLSSCVNNVGHHPDCVQPDPVQVVCCVPPNDDPVSSVSRSVVSCVVVVSVVVSVVSVVVSVVVVVVVVVVVVD

Mean predicted aligned error: 6.8 Å